Protein AF-0000000084537790 (afdb_homodimer)

Radius of gyration: 23.29 Å; Cα contacts (8 Å, |Δi|>4): 1138; chains: 2; bounding box: 58×68×61 Å

Sequence (472 aa):
MSLAGQTALVTGGSKGIGKAICLALAKEGANVVIAARNESKIKEMVNKLKAMGSKAMAVQADVQNEEDVRRLISMTIDKCGRLDILINNAGVAYKKKLEDTTLEEYEKMMDTNLKGVFLCTKYAIPYIRESNNGKIINISSVGGLHGLPDLSVYCASKFGVNGITKSVAAELEGEIKVYAICPGGVDTDMYRSLFSDRPSLKPEHIAEKVLELASPDSKVTSGKIIEIQALPVPQLMSLAGQTALVTGGSKGIGKAICLALAKEGANVVIAARNESKIKEMVNKLKAMGSKAMAVQADVQNEEDVRRLISMTIDKCGRLDILINNAGVAYKKKLEDTTLEEYEKMMDTNLKGVFLCTKYAIPYIRESNNGKIINISSVGGLHGLPDLSVYCASKFGVNGITKSVAAELEGEIKVYAICPGGVDTDMYRSLFSDRPSLKPEHIAEKVLELASPDSKVTSGKIIEIQALPVPQL

Nearest PDB structures (foldseek):
  4weo-assembly1_A  TM=9.065E-01  e=8.848E-25  Burkholderia cenocepacia J2315
  4weo-assembly1_C  TM=9.130E-01  e=3.412E-24  Burkholderia cenocepacia J2315
  4weo-assembly1_B  TM=9.063E-01  e=4.101E-24  Burkholderia cenocepacia J2315
  4weo-assembly1_D  TM=9.111E-01  e=5.242E-24  Burkholderia cenocepacia J2315
  4j2h-assembly1_A  TM=9.401E-01  e=1.581E-23  Sinorhizobium meliloti 1021

Solvent-accessible surface area (backbone atoms only — not comparable to full-atom values): 22843 Å² total; per-residue (Å²): 123,78,38,62,84,36,27,33,38,28,32,33,24,62,47,54,50,26,31,32,32,52,54,50,43,32,73,30,39,14,30,40,37,33,26,28,70,52,53,71,50,28,47,53,48,29,53,55,39,39,76,72,71,23,53,52,42,60,42,71,29,46,55,65,35,66,67,38,39,54,49,49,48,48,51,43,35,72,73,67,69,46,41,20,32,42,33,41,45,41,67,62,78,64,79,39,45,60,68,71,52,48,70,67,59,47,48,52,32,37,31,37,37,29,47,14,44,50,48,49,50,32,68,39,44,76,49,18,56,73,29,99,52,15,33,37,39,32,57,48,24,40,38,31,78,36,49,36,60,35,24,17,65,45,6,13,22,22,11,16,40,49,17,33,26,28,3,45,14,59,65,30,60,96,49,36,40,19,31,30,40,15,43,46,64,41,60,30,71,69,46,54,72,69,39,89,71,83,48,77,29,44,30,57,62,56,20,51,53,49,50,50,65,62,34,80,78,43,83,73,64,61,34,43,75,44,75,45,69,64,69,79,69,75,82,123,123,78,40,61,83,35,27,34,40,30,31,33,24,59,46,52,49,24,29,31,32,52,53,49,42,31,75,32,41,14,31,38,38,34,25,28,71,53,53,69,52,28,47,53,48,27,53,54,40,40,75,72,72,25,53,52,41,59,41,71,29,46,54,64,35,67,69,38,38,53,48,48,49,49,51,42,36,73,74,64,70,47,41,20,33,42,34,42,45,39,65,63,79,65,78,41,45,61,69,73,54,47,70,67,60,48,48,52,32,37,31,36,36,29,47,15,46,51,49,49,49,33,68,39,45,76,48,19,55,73,28,98,52,15,33,37,39,34,56,50,24,40,39,32,77,37,48,35,60,32,25,18,66,45,7,14,20,21,11,17,42,50,17,33,25,28,3,46,14,58,64,29,60,97,49,35,41,19,31,28,40,15,42,45,63,42,59,31,71,69,46,54,73,70,37,89,70,82,46,78,30,44,30,57,62,55,22,51,53,49,50,50,65,61,36,80,79,44,82,74,64,60,33,41,73,43,76,44,68,62,70,80,72,74,80,122

Organism: NCBI:txid1434108

Foldseek 3Di:
DACALAEEEFEPLLFFLNVLLQQLCLVNHYEYEYEYQDQVSVVVSCVVSVVVVHHYYYQYAQLLDLVRLLVSLVVSCVPSVAHAEYEADFAAFDQAAPVPDDPVNLCVGQSGLAVSLVSNCVNRVVRNLPDLQHEYEYEAAVLLVDPDGSGNSSSVSRVNVLVCQQVVCVVQPPRHAGEYEHEYQEPTPRSVVRDPDGFQHYSNVVSVVVCLSSDSPRPDHGSYYHYDYHDPPPPD/DACALAEEEFEPLLFFLNVLLQQLNLVNHYEYEYEEQDQVSVVVSCVVSVVVVHHYYYQYAQLLDLVRLLVSLVVSCVVSVAHAEYEADFAAFDQAAPVPQDPVNLCVGQSGLAVSLVRNCVNRVVRNLPDLQHEYEYEAAVLLVDPDGSGNSSSVSRVNVLVCQQVVCVVQPPRHAGEYEHEYQEPTPRSVVRDVDGFQHYSNVVSVVVCLSSDSPRPDHGSYYHYDYHDPPPPD

Secondary structure (DSSP, 8-state):
---TT-EEEEETTTSHHHHHHHHHHHHTT-EEEEEES-HHHHHHHHHHHHHTT--EEEEE--TT-HHHHHHHHHHHHHHHS---EEEE---------GGG--HHHHHHHHIIIIIHHHHHHHHHHHHHTTSTT-EEEEE--GGGTS--TT-HHHHHHHHHHHHHHHHHHHHTTTT-EEEEEEE-SB-SHHHHHH-SS--SB-HHHHHHHHHHHHSTT--PPTT-EEEE--------/---TT-EEEEETTTSHHHHHHHHHHHHTT-EEEEEES-HHHHHHHHHHHHHTT--EEEEE--TT-HHHHHHHHHHHHHHHS---EEEE---------GGG--HHHHHHHHIIIIIHHHHHHHHHHHHHTTSTT-EEEEE--GGGTS--TT-HHHHHHHHHHHHHHHHHHHHTTTT-EEEEEEE-SB-SHHHHHH-SS--SB-HHHHHHHHHHHHSTT--PPTT-EEEE--------

InterPro domains:
  IPR002347 Short-chain dehydrogenase/reductase SDR [PF00106] (6-197)
  IPR002347 Short-chain dehydrogenase/reductase SDR [PR00080] (81-92)
  IPR002347 Short-chain dehydrogenase/reductase SDR [PR00080] (134-142)
  IPR002347 Short-chain dehydrogenase/reductase SDR [PR00080] (154-173)
  IPR002347 Short-chain dehydrogenase/reductase SDR [PR00081] (7-24)
  IPR002347 Short-chain dehydrogenase/reductase SDR [PR00081] (81-92)
  IPR002347 Short-chain dehydrogenase/reductase SDR [PR00081] (128-144)
  IPR002347 Short-chain dehydrogenase/reductase SDR [PR00081] (154-173)
  IPR002347 Short-chain dehydrogenase/reductase SDR [PR00081] (174-191)
  IPR002347 Short-chain dehydrogenase/reductase SDR [PR00081] (196-216)
  IPR020904 Short-chain dehydrogenase/reductase, conserved site [PS00061] (141-169)
  IPR036291 NAD(P)-binding domain superfamily [SSF51735] (1-228)
  IPR050259 Short-chain dehydrogenases/reductases [PTHR42879] (2-225)
  IPR057326 Ketoreductase domain [SM00822] (6-187)

pLDDT: mean 95.25, std 9.8, range [24.36, 99.0]

Structure (mmCIF, N/CA/C/O backbone):
data_AF-0000000084537790-model_v1
#
loop_
_entity.id
_entity.type
_entity.pdbx_description
1 polymer 3-oxoacyl-
#
loop_
_atom_site.group_PDB
_atom_site.id
_atom_site.type_symbol
_atom_site.label_atom_id
_atom_site.label_alt_id
_atom_site.label_comp_id
_atom_site.label_asym_id
_atom_site.label_entity_id
_atom_site.label_seq_id
_atom_site.pdbx_PDB_ins_code
_atom_site.Cartn_x
_atom_site.Cartn_y
_atom_site.Cartn_z
_atom_site.occupancy
_atom_site.B_iso_or_equiv
_atom_site.auth_seq_id
_atom_site.auth_comp_id
_atom_site.auth_asym_id
_atom_site.auth_atom_id
_atom_site.pdbx_PDB_model_num
ATOM 1 N N . MET A 1 1 ? 1.755 23.062 25.203 1 62.72 1 MET A N 1
ATOM 2 C CA . MET A 1 1 ? 2.697 22.875 24.094 1 62.72 1 MET A CA 1
ATOM 3 C C . MET A 1 1 ? 2.498 23.938 23.016 1 62.72 1 MET A C 1
ATOM 5 O O . MET A 1 1 ? 1.371 24.359 22.766 1 62.72 1 MET A O 1
ATOM 9 N N . SER A 1 2 ? 3.615 24.812 22.734 1 86.88 2 SER A N 1
ATOM 10 C CA . SER A 1 2 ? 3.342 25.953 21.891 1 86.88 2 SER A CA 1
ATOM 11 C C . SER A 1 2 ? 3.846 25.719 20.469 1 86.88 2 SER A C 1
ATOM 13 O O . SER A 1 2 ? 4.965 25.234 20.266 1 86.88 2 SER A O 1
ATOM 15 N N . LEU A 1 3 ? 2.965 25.734 19.484 1 94.62 3 LEU A N 1
ATOM 16 C CA . LEU A 1 3 ? 3.287 25.672 18.062 1 94.62 3 LEU A CA 1
ATOM 17 C C . LEU A 1 3 ? 3.242 27.062 17.438 1 94.62 3 LEU A C 1
ATOM 19 O O . LEU A 1 3 ? 3.057 27.188 16.219 1 94.62 3 LEU A O 1
ATOM 23 N N . ALA A 1 4 ? 3.398 28 18.328 1 92.69 4 ALA A N 1
ATOM 24 C CA . ALA A 1 4 ? 3.332 29.391 17.891 1 92.69 4 ALA A CA 1
ATOM 25 C C . ALA A 1 4 ? 4.379 29.688 16.812 1 92.69 4 ALA A C 1
ATOM 27 O O . ALA A 1 4 ? 5.551 29.328 16.969 1 92.69 4 ALA A O 1
ATOM 28 N N . GLY A 1 5 ? 3.887 30.203 15.727 1 91.06 5 GLY A N 1
ATOM 29 C CA . GLY A 1 5 ? 4.777 30.625 14.656 1 91.06 5 GLY A CA 1
ATOM 30 C C . GLY A 1 5 ? 5.062 29.516 13.656 1 91.06 5 GLY A C 1
ATOM 31 O O . GLY A 1 5 ? 5.645 29.766 12.594 1 91.06 5 GLY A O 1
ATOM 32 N N . GLN A 1 6 ? 4.676 28.328 13.984 1 96 6 GLN A N 1
ATOM 33 C CA . GLN A 1 6 ? 4.855 27.219 13.055 1 96 6 GLN A CA 1
ATOM 34 C C . GLN A 1 6 ? 3.715 27.141 12.047 1 96 6 GLN A C 1
ATOM 36 O O . GLN A 1 6 ? 2.6 27.594 12.328 1 96 6 GLN A O 1
ATOM 41 N N . THR A 1 7 ? 4.008 26.688 10.875 1 97.88 7 THR A N 1
ATOM 42 C CA . THR A 1 7 ? 2.994 26.5 9.836 1 97.88 7 THR A CA 1
ATOM 43 C C . THR A 1 7 ? 2.736 25.016 9.602 1 97.88 7 THR A C 1
ATOM 45 O O . THR A 1 7 ? 3.668 24.25 9.344 1 97.88 7 THR A O 1
ATOM 48 N N . ALA A 1 8 ? 1.481 24.656 9.719 1 98.56 8 ALA A N 1
ATOM 49 C CA . ALA A 1 8 ? 1.049 23.281 9.477 1 98.56 8 ALA A CA 1
ATOM 50 C C . ALA A 1 8 ? 0.101 23.203 8.281 1 98.56 8 ALA A C 1
ATOM 52 O O . ALA A 1 8 ? -0.842 24 8.18 1 98.56 8 ALA A O 1
ATOM 53 N N . LEU A 1 9 ? 0.387 22.312 7.383 1 98.81 9 LEU A N 1
ATOM 54 C CA . LEU A 1 9 ? -0.49 22 6.262 1 98.81 9 LEU A CA 1
ATOM 55 C C . LEU A 1 9 ? -1.272 20.719 6.52 1 98.81 9 LEU A C 1
ATOM 57 O O . LEU A 1 9 ? -0.685 19.672 6.82 1 98.81 9 LEU A O 1
ATOM 61 N N . VAL A 1 10 ? -2.584 20.781 6.438 1 98.88 10 VAL A N 1
ATOM 62 C CA . VAL A 1 10 ? -3.463 19.641 6.664 1 98.88 10 VAL A CA 1
ATOM 63 C C . VAL A 1 10 ? -4.262 19.344 5.398 1 98.88 10 VAL A C 1
ATOM 65 O O . VAL A 1 10 ? -5.074 20.156 4.965 1 98.88 10 VAL A O 1
ATOM 68 N N . THR A 1 11 ? -4.066 18.188 4.824 1 98.88 11 THR A N 1
ATOM 69 C CA . THR A 1 11 ? -4.91 17.781 3.709 1 98.88 11 THR A CA 1
ATOM 70 C C . THR A 1 11 ? -6.199 17.141 4.215 1 98.88 11 THR A C 1
ATOM 72 O O . THR A 1 11 ? -6.195 16.453 5.238 1 98.88 11 THR A O 1
ATOM 75 N N . GLY A 1 12 ? -7.234 17.359 3.48 1 97.62 12 GLY A N 1
ATOM 76 C CA . GLY A 1 12 ? -8.516 16.875 3.951 1 97.62 12 GLY A CA 1
ATOM 77 C C . GLY A 1 12 ? -8.945 17.469 5.273 1 97.62 12 GLY A C 1
ATOM 78 O O . GLY A 1 12 ? -9.453 16.781 6.148 1 97.62 12 GLY A O 1
ATOM 79 N N . GLY A 1 13 ? -8.727 18.719 5.457 1 96.56 13 GLY A N 1
ATOM 80 C CA . GLY A 1 13 ? -8.867 19.344 6.762 1 96.56 13 GLY A CA 1
ATOM 81 C C . GLY A 1 13 ? -10.25 19.922 7 1 96.56 13 GLY A C 1
ATOM 82 O O . GLY A 1 13 ? -10.5 20.547 8.031 1 96.56 13 GLY A O 1
ATOM 83 N N . SER A 1 14 ? -11.227 19.641 6.09 1 93.81 14 SER A N 1
ATOM 84 C CA . SER A 1 14 ? -12.5 20.359 6.152 1 93.81 14 SER A CA 1
ATOM 85 C C . SER A 1 14 ? -13.531 19.594 6.961 1 93.81 14 SER A C 1
ATOM 87 O O . SER A 1 14 ? -14.594 20.125 7.305 1 93.81 14 SER A O 1
ATOM 89 N N . LYS A 1 15 ? -13.273 18.312 7.293 1 94.44 15 LYS A N 1
ATOM 90 C CA . LYS A 1 15 ? -14.258 17.516 8.016 1 94.44 15 LYS A CA 1
ATOM 91 C C . LYS A 1 15 ? -13.578 16.422 8.836 1 94.44 15 LYS A C 1
ATOM 93 O O . LYS A 1 15 ? -12.367 16.203 8.711 1 94.44 15 LYS A O 1
ATOM 98 N N . GLY A 1 16 ? -14.336 15.914 9.719 1 96.62 16 GLY A N 1
ATOM 99 C CA . GLY A 1 16 ? -13.914 14.727 10.445 1 96.62 16 GLY A CA 1
ATOM 100 C C . GLY A 1 16 ? -12.625 14.93 11.227 1 96.62 16 GLY A C 1
ATOM 101 O O . GLY A 1 16 ? -12.5 15.898 11.984 1 96.62 16 GLY A O 1
ATOM 102 N N . ILE A 1 17 ? -11.734 13.992 11.078 1 98.31 17 ILE A N 1
ATOM 103 C CA . ILE A 1 17 ? -10.453 14.008 11.773 1 98.31 17 ILE A CA 1
ATOM 104 C C . ILE A 1 17 ? -9.664 15.258 11.375 1 98.31 17 ILE A C 1
ATOM 106 O O . ILE A 1 17 ? -9.086 15.93 12.234 1 98.31 17 ILE A O 1
ATOM 110 N N . GLY A 1 18 ? -9.711 15.586 10.086 1 98.38 18 GLY A N 1
ATOM 111 C CA . GLY A 1 18 ? -9 16.75 9.594 1 98.38 18 GLY A CA 1
ATOM 112 C C . GLY A 1 18 ? -9.445 18.047 10.25 1 98.38 18 GLY A C 1
ATOM 113 O O . GLY A 1 18 ? -8.617 18.875 10.641 1 98.38 18 GLY A O 1
ATOM 114 N N . LYS A 1 19 ? -10.703 18.188 10.383 1 97.62 19 LYS A N 1
ATOM 115 C CA . LYS A 1 19 ? -11.258 19.375 11.039 1 97.62 19 LYS A CA 1
ATOM 116 C C . LYS A 1 19 ? -10.781 19.469 12.484 1 97.62 19 LYS A C 1
ATOM 118 O O . LYS A 1 19 ? -10.359 20.547 12.93 1 97.62 19 LYS A O 1
ATOM 123 N N . ALA A 1 20 ? -10.82 18.359 13.211 1 98.25 20 ALA A N 1
ATOM 124 C CA . ALA A 1 20 ? -10.391 18.344 14.602 1 98.25 20 ALA A CA 1
ATOM 125 C C . ALA A 1 20 ? -8.906 18.688 14.719 1 98.25 20 ALA A C 1
ATOM 127 O O . ALA A 1 20 ? -8.5 19.391 15.648 1 98.25 20 ALA A O 1
ATOM 128 N N . ILE A 1 21 ? -8.133 18.219 13.781 1 98.62 21 ILE A N 1
ATOM 129 C CA . ILE A 1 21 ? -6.695 18.484 13.773 1 98.62 21 ILE A CA 1
ATOM 130 C C . ILE A 1 21 ? -6.445 19.969 13.547 1 98.62 21 ILE A C 1
ATOM 132 O O . ILE A 1 21 ? -5.652 20.594 14.258 1 98.62 21 ILE A O 1
ATOM 136 N N . CYS A 1 22 ? -7.141 20.531 12.578 1 98 22 CYS A N 1
ATOM 137 C CA . CYS A 1 22 ? -6.98 21.938 12.281 1 98 22 CYS A CA 1
ATOM 138 C C . CYS A 1 22 ? -7.305 22.797 13.508 1 98 22 CYS A C 1
ATOM 140 O O . CYS A 1 22 ? -6.555 23.703 13.852 1 98 22 CYS A O 1
ATOM 142 N N . LEU A 1 23 ? -8.391 22.469 14.172 1 97.38 23 LEU A N 1
ATOM 143 C CA . LEU A 1 23 ? -8.812 23.203 15.352 1 97.38 23 LEU A CA 1
ATOM 144 C C . LEU A 1 23 ? -7.773 23.094 16.469 1 97.38 23 LEU A C 1
ATOM 146 O O . LEU A 1 23 ? -7.434 24.094 17.109 1 97.38 23 LEU A O 1
ATOM 150 N N . ALA A 1 24 ? -7.262 21.906 16.672 1 97.31 24 ALA A N 1
ATOM 151 C CA . ALA A 1 24 ? -6.285 21.656 17.734 1 97.31 24 ALA A CA 1
ATOM 152 C C . ALA A 1 24 ? -4.98 22.406 17.453 1 97.31 24 ALA A C 1
ATOM 154 O O . ALA A 1 24 ? -4.398 23.016 18.359 1 97.31 24 ALA A O 1
ATOM 155 N N . LEU A 1 25 ? -4.527 22.391 16.234 1 97.25 25 LEU A N 1
ATOM 156 C CA . LEU A 1 25 ? -3.305 23.078 15.844 1 97.25 25 LEU A CA 1
ATOM 157 C C . LEU A 1 25 ? -3.447 24.578 16.047 1 97.25 25 LEU A C 1
ATOM 159 O O . LEU A 1 25 ? -2.541 25.234 16.578 1 97.25 25 LEU A O 1
ATOM 163 N N . ALA A 1 26 ? -4.582 25.109 15.633 1 96 26 ALA A N 1
ATOM 164 C CA . ALA A 1 26 ? -4.848 26.547 15.766 1 96 26 ALA A CA 1
ATOM 165 C C . ALA A 1 26 ? -4.852 26.969 17.234 1 96 26 ALA A C 1
ATOM 167 O O . ALA A 1 26 ? -4.301 28.016 17.594 1 96 26 ALA A O 1
ATOM 168 N N . LYS A 1 27 ? -5.43 26.141 18 1 94.88 27 LYS A N 1
ATOM 169 C CA . LYS A 1 27 ? -5.5 26.422 19.438 1 94.88 27 LYS A CA 1
ATOM 170 C C . LYS A 1 27 ? -4.102 26.5 20.047 1 94.88 27 LYS A C 1
ATOM 172 O O . LYS A 1 27 ? -3.879 27.25 21 1 94.88 27 LYS A O 1
ATOM 177 N N . GLU A 1 28 ? -3.203 25.766 19.453 1 95.38 28 GLU A N 1
ATOM 178 C CA . GLU A 1 28 ? -1.834 25.75 19.953 1 95.38 28 GLU A CA 1
ATOM 179 C C . GLU A 1 28 ? -0.987 26.844 19.312 1 95.38 28 GLU A C 1
ATOM 181 O O . GLU A 1 28 ? 0.221 26.922 19.547 1 95.38 28 GLU A O 1
ATOM 186 N N . GLY A 1 29 ? -1.6 27.641 18.391 1 93.69 29 GLY A N 1
ATOM 187 C CA . GLY A 1 29 ? -0.95 28.828 17.875 1 93.69 29 GLY A CA 1
ATOM 188 C C . GLY A 1 29 ? -0.335 28.656 16.5 1 93.69 29 GLY A C 1
ATOM 189 O O . GLY A 1 29 ? 0.297 29.562 15.977 1 93.69 29 GLY A O 1
ATOM 190 N N . ALA A 1 30 ? -0.508 27.531 15.93 1 95.69 30 ALA A N 1
ATOM 191 C CA . ALA A 1 30 ? 0.061 27.281 14.609 1 95.69 30 ALA A CA 1
ATOM 192 C C . ALA A 1 30 ? -0.704 28.047 13.531 1 95.69 30 ALA A C 1
ATOM 194 O O . ALA A 1 30 ? -1.914 28.25 13.648 1 95.69 30 ALA A O 1
ATOM 195 N N . ASN A 1 31 ? 0.033 28.531 12.492 1 96.06 31 ASN A N 1
ATOM 196 C CA . ASN A 1 31 ? -0.626 28.844 11.227 1 96.06 31 ASN A CA 1
ATOM 197 C C . ASN A 1 31 ? -1.122 27.578 10.531 1 96.06 31 ASN A C 1
ATOM 199 O O . ASN A 1 31 ? -0.384 26.594 10.422 1 96.06 31 ASN A O 1
ATOM 203 N N . VAL A 1 32 ? -2.371 27.625 10.133 1 97.94 32 VAL A N 1
ATOM 204 C CA . VAL A 1 32 ? -2.943 26.391 9.594 1 97.94 32 VAL A CA 1
ATOM 205 C C . VAL A 1 32 ? -3.33 26.594 8.133 1 97.94 32 VAL A C 1
ATOM 207 O O . VAL A 1 32 ? -4.102 27.516 7.809 1 97.94 32 VAL A O 1
ATOM 210 N N . VAL A 1 33 ? -2.732 25.828 7.223 1 98.25 33 VAL A N 1
ATOM 211 C CA . VAL A 1 33 ? -3.145 25.75 5.828 1 98.25 33 VAL A CA 1
ATOM 212 C C . VAL A 1 33 ? -4.027 24.531 5.609 1 98.25 33 VAL A C 1
ATOM 214 O O . VAL A 1 33 ? -3.6 23.406 5.863 1 98.25 33 VAL A O 1
ATOM 217 N N . ILE A 1 34 ? -5.258 24.75 5.164 1 98.38 34 ILE A N 1
ATOM 218 C CA . ILE A 1 34 ? -6.223 23.672 4.969 1 98.38 34 ILE A CA 1
ATOM 219 C C . ILE A 1 34 ? -6.387 23.391 3.479 1 98.38 34 ILE A C 1
ATOM 221 O O . ILE A 1 34 ? -6.734 24.281 2.705 1 98.38 34 ILE A O 1
ATOM 225 N N . ALA A 1 35 ? -6.137 22.172 3.078 1 98.31 35 ALA A N 1
ATOM 226 C CA . ALA A 1 35 ? -6.297 21.766 1.684 1 98.31 35 ALA A CA 1
ATOM 227 C C . ALA A 1 35 ? -7.41 20.734 1.538 1 98.31 35 ALA A C 1
ATOM 229 O O . ALA A 1 35 ? -7.469 19.766 2.299 1 98.31 35 ALA A O 1
ATOM 230 N N . ALA A 1 36 ? -8.281 20.938 0.665 1 97.44 36 ALA A N 1
ATOM 231 C CA . ALA A 1 36 ? -9.32 19.969 0.289 1 97.44 36 ALA A CA 1
ATOM 232 C C . ALA A 1 36 ? -9.922 20.328 -1.069 1 97.44 36 ALA A C 1
ATOM 234 O O . ALA A 1 36 ? -9.578 21.344 -1.662 1 97.44 36 ALA A O 1
ATOM 235 N N . ARG A 1 37 ? -10.82 19.531 -1.562 1 94.88 37 ARG A N 1
ATOM 236 C CA . ARG A 1 37 ? -11.398 19.703 -2.895 1 94.88 37 ARG A CA 1
ATOM 237 C C . ARG A 1 37 ? -12.578 20.672 -2.863 1 94.88 37 ARG A C 1
ATOM 239 O O . ARG A 1 37 ? -12.867 21.344 -3.857 1 94.88 37 ARG A O 1
ATOM 246 N N . ASN A 1 38 ? -13.195 20.625 -1.727 1 93.62 38 ASN A N 1
ATOM 247 C CA . ASN A 1 38 ? -14.383 21.469 -1.616 1 93.62 38 ASN A CA 1
ATOM 248 C C . ASN A 1 38 ? -14.039 22.859 -1.108 1 93.62 38 ASN A C 1
ATOM 250 O O . ASN A 1 38 ? -13.852 23.062 0.093 1 93.62 38 ASN A O 1
ATOM 254 N N . GLU A 1 39 ? -14.102 23.781 -1.968 1 93.31 39 GLU A N 1
ATOM 255 C CA . GLU A 1 39 ? -13.641 25.141 -1.665 1 93.31 39 GLU A CA 1
ATOM 256 C C . GLU A 1 39 ? -14.523 25.797 -0.602 1 93.31 39 GLU A C 1
ATOM 258 O O . GLU A 1 39 ? -14.016 26.422 0.329 1 93.31 39 GLU A O 1
ATOM 263 N N . SER A 1 40 ? -15.781 25.625 -0.72 1 94.62 40 SER A N 1
ATOM 264 C CA . SER A 1 40 ? -16.719 26.25 0.208 1 94.62 40 SER A CA 1
ATOM 265 C C . SER A 1 40 ? -16.516 25.75 1.631 1 94.62 40 SER A C 1
ATOM 267 O O . SER A 1 40 ? -16.516 26.531 2.582 1 94.62 40 SER A O 1
ATOM 269 N N . LYS A 1 41 ? -16.219 24.484 1.783 1 93.12 41 LYS A N 1
ATOM 270 C CA . LYS A 1 41 ? -16.062 23.891 3.105 1 93.12 41 LYS A CA 1
ATOM 271 C C . LYS A 1 41 ? -14.773 24.344 3.771 1 93.12 41 LYS A C 1
ATOM 273 O O . LYS A 1 41 ? -14.742 24.578 4.98 1 93.12 41 LYS A O 1
ATOM 278 N N . ILE A 1 42 ? -13.773 24.484 2.951 1 94.38 42 ILE A N 1
ATOM 279 C CA . ILE A 1 42 ? -12.516 24.859 3.578 1 94.38 42 ILE A CA 1
ATOM 280 C C . ILE A 1 42 ? -12.531 26.359 3.891 1 94.38 42 ILE A C 1
ATOM 282 O O . ILE A 1 42 ? -11.93 26.797 4.875 1 94.38 42 ILE A O 1
ATOM 286 N N . LYS A 1 43 ? -13.219 27.156 3.154 1 94.06 43 LYS A N 1
ATOM 287 C CA . LYS A 1 43 ? -13.352 28.578 3.469 1 94.06 43 LYS A CA 1
ATOM 288 C C . LYS A 1 43 ? -14.125 28.781 4.766 1 94.06 43 LYS A C 1
ATOM 290 O O . LYS A 1 43 ? -13.781 29.641 5.578 1 94.06 43 LYS A O 1
ATOM 295 N N . GLU A 1 44 ? -15.109 27.984 4.902 1 94.06 44 GLU A N 1
ATOM 296 C CA . GLU A 1 44 ? -15.867 28.031 6.152 1 94.06 44 GLU A CA 1
ATOM 297 C C . GLU A 1 44 ? -14.977 27.703 7.348 1 94.06 44 GLU A C 1
ATOM 299 O O . GLU A 1 44 ? -15.047 28.359 8.383 1 94.06 44 GLU A O 1
ATOM 304 N N . MET A 1 45 ? -14.164 26.734 7.195 1 94.06 45 MET A N 1
ATOM 305 C CA . MET A 1 45 ? -13.25 26.312 8.258 1 94.06 45 MET A CA 1
ATOM 306 C C . MET A 1 45 ? -12.234 27.406 8.562 1 94.06 45 MET A C 1
ATOM 308 O O . MET A 1 45 ? -11.938 27.672 9.727 1 94.06 45 MET A O 1
ATOM 312 N N . VAL A 1 46 ? -11.734 28.047 7.586 1 94.81 46 VAL A N 1
ATOM 313 C CA . VAL A 1 46 ? -10.742 29.094 7.75 1 94.81 46 VAL A CA 1
ATOM 314 C C . VAL A 1 46 ? -11.359 30.266 8.516 1 94.81 46 VAL A C 1
ATOM 316 O O . VAL A 1 46 ? -10.727 30.844 9.398 1 94.81 46 VAL A O 1
ATOM 319 N N . ASN A 1 47 ? -12.586 30.562 8.172 1 94.25 47 ASN A N 1
ATOM 320 C CA . ASN A 1 47 ? -13.273 31.641 8.883 1 94.25 47 ASN A CA 1
ATOM 321 C C . ASN A 1 47 ? -13.422 31.312 10.367 1 94.25 47 ASN A C 1
ATOM 323 O O . ASN A 1 47 ? -13.242 32.188 11.211 1 94.25 47 ASN A O 1
ATOM 327 N N . LYS A 1 48 ? -13.695 30.094 10.594 1 92.56 48 LYS A N 1
ATOM 328 C CA . LYS A 1 48 ? -13.812 29.656 11.977 1 92.56 48 LYS A CA 1
ATOM 329 C C . LYS A 1 48 ? -12.477 29.781 12.711 1 92.56 48 LYS A C 1
ATOM 331 O O . LYS A 1 48 ? -12.43 30.234 13.852 1 92.56 48 LYS A O 1
ATOM 336 N N . LEU A 1 49 ? -11.43 29.406 12.117 1 94 49 LEU A N 1
ATOM 337 C CA . LEU A 1 49 ? -10.102 29.438 12.727 1 94 49 LEU A CA 1
ATOM 338 C C . LEU A 1 49 ? -9.641 30.875 12.945 1 94 49 LEU A C 1
ATOM 340 O O . LEU A 1 49 ? -9.055 31.203 13.977 1 94 49 LEU A O 1
ATOM 344 N N . LYS A 1 50 ? -9.969 31.719 11.992 1 92.62 50 LYS A N 1
ATOM 345 C CA . LYS A 1 50 ? -9.602 33.125 12.125 1 92.62 50 LYS A CA 1
ATOM 346 C C . LYS A 1 50 ? -10.344 33.781 13.281 1 92.62 50 LYS A C 1
ATOM 348 O O . LYS A 1 50 ? -9.789 34.625 13.984 1 92.62 50 LYS A O 1
ATOM 353 N N . ALA A 1 51 ? -11.508 33.375 13.43 1 91.38 51 ALA A N 1
ATOM 354 C CA . ALA A 1 51 ? -12.305 33.875 14.539 1 91.38 51 ALA A CA 1
ATOM 355 C C . ALA A 1 51 ? -11.703 33.469 15.883 1 91.38 51 ALA A C 1
ATOM 357 O O . ALA A 1 51 ? -11.914 34.125 16.891 1 91.38 51 ALA A O 1
ATOM 358 N N . MET A 1 52 ? -10.914 32.375 15.82 1 87.12 52 MET A N 1
ATOM 359 C CA . MET A 1 52 ? -10.234 31.891 17.016 1 87.12 52 MET A CA 1
ATOM 360 C C . MET A 1 52 ? -8.891 32.594 17.203 1 87.12 52 MET A C 1
ATOM 362 O O . MET A 1 52 ? -8.188 32.344 18.172 1 87.12 52 MET A O 1
ATOM 366 N N . GLY A 1 53 ? -8.477 33.5 16.234 1 85.75 53 GLY A N 1
ATOM 367 C CA . GLY A 1 53 ? -7.238 34.25 16.344 1 85.75 53 GLY A CA 1
ATOM 368 C C . GLY A 1 53 ? -6.074 33.594 15.617 1 85.75 53 GLY A C 1
ATOM 369 O O . GLY A 1 53 ? -4.934 34.062 15.727 1 85.75 53 GLY A O 1
ATOM 370 N N . SER A 1 54 ? -6.367 32.562 14.945 1 85.75 54 SER A N 1
ATOM 371 C CA . SER A 1 54 ? -5.305 31.828 14.266 1 85.75 54 SER A CA 1
ATOM 372 C C . SER A 1 54 ? -5.129 32.312 12.828 1 85.75 54 SER A C 1
ATOM 374 O O . SER A 1 54 ? -6.086 32.75 12.195 1 85.75 54 SER A O 1
ATOM 376 N N . LYS A 1 55 ? -3.91 32.312 12.422 1 92.44 55 LYS A N 1
ATOM 377 C CA . LYS A 1 55 ? -3.668 32.531 11 1 92.44 55 LYS A CA 1
ATOM 378 C C . LYS A 1 55 ? -3.951 31.25 10.211 1 92.44 55 LYS A C 1
ATOM 380 O O . LYS A 1 55 ? -3.426 30.188 10.531 1 92.44 55 LYS A O 1
ATOM 385 N N . ALA A 1 56 ? -4.93 31.391 9.359 1 95.56 56 ALA A N 1
ATOM 386 C CA . ALA A 1 56 ? -5.328 30.219 8.586 1 95.56 56 ALA A CA 1
ATOM 387 C C . ALA A 1 56 ? -5.582 30.578 7.129 1 95.56 56 ALA A C 1
ATOM 389 O O . ALA A 1 56 ? -5.93 31.719 6.82 1 95.56 56 ALA A O 1
ATOM 390 N N . MET A 1 57 ? -5.398 29.625 6.277 1 96.31 57 MET A N 1
ATOM 391 C CA . MET A 1 57 ? -5.656 29.812 4.852 1 96.31 57 MET A CA 1
ATOM 392 C C . MET A 1 57 ? -6.215 28.531 4.234 1 96.31 57 MET A C 1
ATOM 394 O O . MET A 1 57 ? -5.887 27.422 4.668 1 96.31 57 MET A O 1
ATOM 398 N N . ALA A 1 58 ? -7.082 28.766 3.291 1 96.94 58 ALA A N 1
ATOM 399 C CA . ALA A 1 58 ? -7.668 27.672 2.52 1 96.94 58 ALA A CA 1
ATOM 400 C C . ALA A 1 58 ? -7.047 27.594 1.129 1 96.94 58 ALA A C 1
ATOM 402 O O . ALA A 1 58 ? -6.91 28.609 0.438 1 96.94 58 ALA A O 1
ATOM 403 N N . VAL A 1 59 ? -6.617 26.391 0.757 1 97.69 59 VAL A N 1
ATOM 404 C CA . VAL A 1 59 ? -6.145 26.156 -0.604 1 97.69 59 VAL A CA 1
ATOM 405 C C . VAL A 1 59 ? -6.895 24.984 -1.22 1 97.69 59 VAL A C 1
ATOM 407 O O . VAL A 1 59 ? -6.777 23.844 -0.746 1 97.69 59 VAL A O 1
ATOM 410 N N . GLN A 1 60 ? -7.695 25.266 -2.219 1 98.06 60 GLN A N 1
ATOM 411 C CA . GLN A 1 60 ? -8.352 24.188 -2.941 1 98.06 60 GLN A CA 1
ATOM 412 C C . GLN A 1 60 ? -7.34 23.328 -3.699 1 98.06 60 GLN A C 1
ATOM 414 O O . GLN A 1 60 ? -6.547 23.859 -4.484 1 98.06 60 GLN A O 1
ATOM 419 N N . ALA A 1 61 ? -7.348 22.031 -3.418 1 98.19 61 ALA A N 1
ATOM 420 C CA . ALA A 1 61 ? -6.398 21.141 -4.078 1 98.19 61 ALA A CA 1
ATOM 421 C C . ALA A 1 61 ? -6.91 19.703 -4.078 1 98.19 61 ALA A C 1
ATOM 423 O O . ALA A 1 61 ? -7.531 19.25 -3.111 1 98.19 61 ALA A O 1
ATOM 424 N N . ASP A 1 62 ? -6.707 19.062 -5.172 1 98.56 62 ASP A N 1
ATOM 425 C CA . ASP A 1 62 ? -6.852 17.625 -5.277 1 98.56 62 ASP A CA 1
ATOM 426 C C . ASP A 1 62 ? -5.504 16.922 -5.102 1 98.56 62 ASP A C 1
ATOM 428 O O . ASP A 1 62 ? -4.633 17.016 -5.973 1 98.56 62 ASP A O 1
ATOM 432 N N . VAL A 1 63 ? -5.406 16.156 -4.039 1 98.81 63 VAL A N 1
ATOM 433 C CA . VAL A 1 63 ? -4.105 15.594 -3.695 1 98.81 63 VAL A CA 1
ATOM 434 C C . VAL A 1 63 ? -3.707 14.547 -4.734 1 98.81 63 VAL A C 1
ATOM 436 O O . VAL A 1 63 ? -2.549 14.133 -4.793 1 98.81 63 VAL A O 1
ATOM 439 N N . GLN A 1 64 ? -4.652 14.094 -5.582 1 98.5 64 GLN A N 1
ATOM 440 C CA . GLN A 1 64 ? -4.363 13.109 -6.625 1 98.5 64 GLN A CA 1
ATOM 441 C C . GLN A 1 64 ? -3.604 13.75 -7.785 1 98.5 64 GLN A C 1
ATOM 443 O O . GLN A 1 64 ? -3.055 13.047 -8.633 1 98.5 64 GLN A O 1
ATOM 448 N N . ASN A 1 65 ? -3.691 15.062 -7.832 1 98.69 65 ASN A N 1
ATOM 449 C CA . ASN A 1 65 ? -3.146 15.797 -8.969 1 98.69 65 ASN A CA 1
ATOM 450 C C . ASN A 1 65 ? -1.828 16.484 -8.617 1 98.69 65 ASN A C 1
ATOM 452 O O . ASN A 1 65 ? -1.795 17.375 -7.777 1 98.69 65 ASN A O 1
ATOM 456 N N . GLU A 1 66 ? -0.81 16.125 -9.32 1 98.81 66 GLU A N 1
ATOM 457 C CA . GLU A 1 66 ? 0.533 16.594 -9 1 98.81 66 GLU A CA 1
ATOM 458 C C . GLU A 1 66 ? 0.621 18.125 -9.109 1 98.81 66 GLU A C 1
ATOM 460 O O . GLU A 1 66 ? 1.223 18.781 -8.258 1 98.81 66 GLU A O 1
ATOM 465 N N . GLU A 1 67 ? 0.043 18.656 -10.117 1 98.69 67 GLU A N 1
ATOM 466 C CA . GLU A 1 67 ? 0.096 20.094 -10.312 1 98.69 67 GLU A CA 1
ATOM 467 C C . GLU A 1 67 ? -0.64 20.828 -9.195 1 98.69 67 GLU A C 1
ATOM 469 O O . GLU A 1 67 ? -0.205 21.891 -8.75 1 98.69 67 GLU A O 1
ATOM 474 N N . ASP A 1 68 ? -1.754 20.312 -8.758 1 98.81 68 ASP A N 1
ATOM 475 C CA . ASP A 1 68 ? -2.471 20.891 -7.629 1 98.81 68 ASP A CA 1
ATOM 476 C C . ASP A 1 68 ? -1.606 20.875 -6.367 1 98.81 68 ASP A C 1
ATOM 478 O O . ASP A 1 68 ? -1.602 21.844 -5.609 1 98.81 68 ASP A O 1
ATOM 482 N N . VAL A 1 69 ? -0.873 19.797 -6.152 1 98.88 69 VAL A N 1
ATOM 483 C CA . VAL A 1 69 ? -0.048 19.672 -4.953 1 98.88 69 VAL A CA 1
ATOM 484 C C . VAL A 1 69 ? 1.116 20.656 -5.016 1 98.88 69 VAL A C 1
ATOM 486 O O . VAL A 1 69 ? 1.44 21.312 -4.02 1 98.88 69 VAL A O 1
ATOM 489 N N . ARG A 1 70 ? 1.716 20.781 -6.164 1 98.81 70 ARG A N 1
ATOM 490 C CA . ARG A 1 70 ? 2.781 21.766 -6.324 1 98.81 70 ARG A CA 1
ATOM 491 C C . ARG A 1 70 ? 2.279 23.172 -6.02 1 98.81 70 ARG A C 1
ATOM 493 O O . ARG A 1 70 ? 2.945 23.938 -5.32 1 98.81 70 ARG A O 1
ATOM 500 N N . ARG A 1 71 ? 1.133 23.469 -6.551 1 98.69 71 ARG A N 1
ATOM 501 C CA . ARG A 1 71 ? 0.529 24.781 -6.301 1 98.69 71 ARG A CA 1
ATOM 502 C C . ARG A 1 71 ? 0.204 24.953 -4.824 1 98.69 71 ARG A C 1
ATOM 504 O O . ARG A 1 71 ? 0.423 26.031 -4.258 1 98.69 71 ARG A O 1
ATOM 511 N N . LEU A 1 72 ? -0.303 23.906 -4.215 1 98.81 72 LEU A N 1
ATOM 512 C CA . LEU A 1 72 ? -0.611 23.922 -2.787 1 98.81 72 LEU A CA 1
ATOM 513 C C . LEU A 1 72 ? 0.618 24.281 -1.967 1 98.81 72 LEU A C 1
ATOM 515 O O . LEU A 1 72 ? 0.553 25.172 -1.112 1 98.81 72 LEU A O 1
ATOM 519 N N . ILE A 1 73 ? 1.761 23.656 -2.268 1 98.81 73 ILE A N 1
ATOM 520 C CA . ILE A 1 73 ? 2.998 23.906 -1.532 1 98.81 73 ILE A CA 1
ATOM 521 C C . ILE A 1 73 ? 3.498 25.312 -1.811 1 98.81 73 ILE A C 1
ATOM 523 O O . ILE A 1 73 ? 3.848 26.047 -0.883 1 98.81 73 ILE A O 1
ATOM 527 N N . SER A 1 74 ? 3.441 25.672 -3.057 1 98.62 74 SER A N 1
ATOM 528 C CA . SER A 1 74 ? 3.912 27.016 -3.432 1 98.62 74 SER A CA 1
ATOM 529 C C . SER A 1 74 ? 3.096 28.094 -2.746 1 98.62 74 SER A C 1
ATOM 531 O O . SER A 1 74 ? 3.654 29.062 -2.229 1 98.62 74 SER A O 1
ATOM 533 N N . MET A 1 75 ? 1.841 28 -2.723 1 98.44 75 MET A N 1
ATOM 534 C CA . MET A 1 75 ? 0.967 28.969 -2.082 1 98.44 75 MET A CA 1
ATOM 535 C C . MET A 1 75 ? 1.227 29.031 -0.582 1 98.44 75 MET A C 1
ATOM 537 O O . MET A 1 75 ? 1.193 30.109 0.015 1 98.44 75 MET A O 1
ATOM 541 N N . THR A 1 76 ? 1.428 27.844 -0.001 1 98.31 76 THR A N 1
ATOM 542 C CA . THR A 1 76 ? 1.755 27.797 1.419 1 98.31 76 THR A CA 1
ATOM 543 C C . THR A 1 76 ? 3.008 28.609 1.717 1 98.31 76 THR A C 1
ATOM 545 O O . THR A 1 76 ? 3.012 29.438 2.631 1 98.31 76 THR A O 1
ATOM 548 N N . ILE A 1 77 ? 3.994 28.469 0.888 1 98.31 77 ILE A N 1
ATOM 549 C CA . ILE A 1 77 ? 5.266 29.141 1.109 1 98.31 77 ILE A CA 1
ATOM 550 C C . ILE A 1 77 ? 5.109 30.641 0.822 1 98.31 77 ILE A C 1
ATOM 552 O O . ILE A 1 77 ? 5.609 31.484 1.572 1 98.31 77 ILE A O 1
ATOM 556 N N . ASP A 1 78 ? 4.418 30.922 -0.231 1 97.62 78 ASP A N 1
ATOM 557 C CA . ASP A 1 78 ? 4.227 32.312 -0.618 1 97.62 78 ASP A CA 1
ATOM 558 C C . ASP A 1 78 ? 3.488 33.094 0.469 1 97.62 78 ASP A C 1
ATOM 560 O O . ASP A 1 78 ? 3.82 34.25 0.751 1 97.62 78 ASP A O 1
ATOM 564 N N . LYS A 1 79 ? 2.557 32.5 1.106 1 95.25 79 LYS A N 1
ATOM 565 C CA . LYS A 1 79 ? 1.667 33.188 2.023 1 95.25 79 LYS A CA 1
ATOM 566 C C . LYS A 1 79 ? 2.184 33.125 3.457 1 95.25 79 LYS A C 1
ATOM 568 O O . LYS A 1 79 ? 2.027 34.062 4.23 1 95.25 79 LYS A O 1
ATOM 573 N N . CYS A 1 80 ? 2.77 32 3.811 1 95.62 80 CYS A N 1
ATOM 574 C CA . CYS A 1 80 ? 3.135 31.781 5.207 1 95.62 80 CYS A CA 1
ATOM 575 C C . CYS A 1 80 ? 4.641 31.922 5.402 1 95.62 80 CYS A C 1
ATOM 577 O O . CYS A 1 80 ? 5.113 32.062 6.531 1 95.62 80 CYS A O 1
ATOM 579 N N . GLY A 1 81 ? 5.406 31.766 4.332 1 96.56 81 GLY A N 1
ATOM 580 C CA . GLY A 1 81 ? 6.852 31.938 4.375 1 96.56 81 GLY A CA 1
ATOM 581 C C . GLY A 1 81 ? 7.59 30.688 4.801 1 96.56 81 GLY A C 1
ATOM 582 O O . GLY A 1 81 ? 8.82 30.625 4.711 1 96.56 81 GLY A O 1
ATOM 583 N N . ARG A 1 82 ? 6.836 29.75 5.348 1 97.5 82 ARG A N 1
ATOM 584 C CA . ARG A 1 82 ? 7.465 28.531 5.844 1 97.5 82 ARG A CA 1
ATOM 585 C C . ARG A 1 82 ? 6.465 27.375 5.891 1 97.5 82 ARG A C 1
ATOM 587 O O . ARG A 1 82 ? 5.254 27.594 5.809 1 97.5 82 ARG A O 1
ATOM 594 N N . LEU A 1 83 ? 6.961 26.203 6 1 98.69 83 LEU A N 1
ATOM 595 C CA . LEU A 1 83 ? 6.227 24.984 6.273 1 98.69 83 LEU A CA 1
ATOM 596 C C . LEU A 1 83 ? 6.984 24.109 7.27 1 98.69 83 LEU A C 1
ATOM 598 O O . LEU A 1 83 ? 8.125 23.719 7.016 1 98.69 83 LEU A O 1
ATOM 602 N N . ASP A 1 84 ? 6.34 23.812 8.391 1 98.69 84 ASP A N 1
ATOM 603 C CA . ASP A 1 84 ? 7.023 23.078 9.453 1 98.69 84 ASP A CA 1
ATOM 604 C C . ASP A 1 84 ? 6.449 21.688 9.617 1 98.69 84 ASP A C 1
ATOM 606 O O . ASP A 1 84 ? 7.18 20.734 9.922 1 98.69 84 ASP A O 1
ATOM 610 N N . ILE A 1 85 ? 5.137 21.547 9.438 1 98.88 85 ILE A N 1
ATOM 611 C CA . ILE A 1 85 ? 4.43 20.297 9.734 1 98.88 85 ILE A CA 1
ATOM 612 C C . ILE A 1 85 ? 3.48 19.969 8.594 1 98.88 85 ILE A C 1
ATOM 614 O O . ILE A 1 85 ? 2.686 20.812 8.164 1 98.88 85 ILE A O 1
ATOM 618 N N . LEU A 1 86 ? 3.596 18.797 8.07 1 98.94 86 LEU A N 1
ATOM 619 C CA . LEU A 1 86 ? 2.656 18.25 7.098 1 98.94 86 LEU A CA 1
ATOM 620 C C . LEU A 1 86 ? 1.806 17.141 7.715 1 98.94 86 LEU A C 1
ATOM 622 O O . LEU A 1 86 ? 2.338 16.172 8.266 1 98.94 86 LEU A O 1
ATOM 626 N N . ILE A 1 87 ? 0.517 17.328 7.684 1 98.94 87 ILE A N 1
ATOM 627 C CA . ILE A 1 87 ? -0.429 16.297 8.086 1 98.94 87 ILE A CA 1
ATOM 628 C C . ILE A 1 87 ? -1.143 15.734 6.855 1 98.94 87 ILE A C 1
ATOM 630 O O . ILE A 1 87 ? -2.035 16.391 6.305 1 98.94 87 ILE A O 1
ATOM 634 N N . ASN A 1 88 ? -0.736 14.57 6.453 1 98.94 88 ASN A N 1
ATOM 635 C CA . ASN A 1 88 ? -1.465 13.844 5.414 1 98.94 88 ASN A CA 1
ATOM 636 C C . ASN A 1 88 ? -2.691 13.133 5.98 1 98.94 88 ASN A C 1
ATOM 638 O O . ASN A 1 88 ? -2.574 12.062 6.574 1 98.94 88 ASN A O 1
ATOM 642 N N . ASN A 1 89 ? -3.863 13.695 5.676 1 98.88 89 ASN A N 1
ATOM 643 C CA . ASN A 1 89 ? -5.086 13.203 6.297 1 98.88 89 ASN A CA 1
ATOM 644 C C . ASN A 1 89 ? -6.152 12.875 5.254 1 98.88 89 ASN A C 1
ATOM 646 O O . ASN A 1 89 ? -7.059 12.078 5.516 1 98.88 89 ASN A O 1
ATOM 650 N N . ALA A 1 90 ? -6.027 13.484 4.066 1 98.69 90 ALA A N 1
ATOM 651 C CA . ALA A 1 90 ? -7.012 13.211 3.025 1 98.69 90 ALA A CA 1
ATOM 652 C C . ALA A 1 90 ? -7.133 11.711 2.764 1 98.69 90 ALA A C 1
ATOM 654 O O . ALA A 1 90 ? -6.125 11 2.701 1 98.69 90 ALA A O 1
ATOM 655 N N . GLY A 1 91 ? -8.375 11.25 2.709 1 98.25 91 GLY A N 1
ATOM 656 C CA . GLY A 1 91 ? -8.594 9.836 2.469 1 98.25 91 GLY A CA 1
ATOM 657 C C . GLY A 1 91 ? -10.039 9.5 2.156 1 98.25 91 GLY A C 1
ATOM 658 O O . GLY A 1 91 ? -10.945 10.281 2.469 1 98.25 91 GLY A O 1
ATOM 659 N N . VAL A 1 92 ? -10.219 8.398 1.494 1 98.19 92 VAL A N 1
ATOM 660 C CA . VAL A 1 92 ? -11.539 7.848 1.189 1 98.19 92 VAL A CA 1
ATOM 661 C C . VAL A 1 92 ? -11.539 6.34 1.436 1 98.19 92 VAL A C 1
ATOM 663 O O . VAL A 1 92 ? -10.477 5.719 1.507 1 98.19 92 VAL A O 1
ATOM 666 N N . ALA A 1 93 ? -12.703 5.812 1.606 1 98.12 93 ALA A N 1
ATOM 667 C CA . ALA A 1 93 ? -12.859 4.371 1.79 1 98.12 93 ALA A CA 1
ATOM 668 C C . ALA A 1 93 ? -14.148 3.875 1.133 1 98.12 93 ALA A C 1
ATOM 670 O O . ALA A 1 93 ? -15.18 4.551 1.18 1 98.12 93 ALA A O 1
ATOM 671 N N . TYR A 1 94 ? -14.055 2.799 0.476 1 97.5 94 TYR A N 1
ATOM 672 C CA . TYR A 1 94 ? -15.188 2.039 -0.038 1 97.5 94 TYR A CA 1
ATOM 673 C C . TYR A 1 94 ? -15.227 0.642 0.569 1 97.5 94 TYR A C 1
ATOM 675 O O . TYR A 1 94 ? -14.227 -0.083 0.54 1 97.5 94 TYR A O 1
ATOM 683 N N . LYS A 1 95 ? -16.359 0.296 1.133 1 97.81 95 LYS A N 1
ATOM 684 C CA . LYS A 1 95 ? -16.516 -1.043 1.689 1 97.81 95 LYS A CA 1
ATOM 685 C C . LYS A 1 95 ? -17.078 -2.008 0.644 1 97.81 95 LYS A C 1
ATOM 687 O O . LYS A 1 95 ? -18.25 -1.91 0.258 1 97.81 95 LYS A O 1
ATOM 692 N N . LYS A 1 96 ? -16.25 -2.902 0.224 1 97.94 96 LYS A N 1
ATOM 693 C CA . LYS A 1 96 ? -16.578 -3.873 -0.817 1 97.94 96 LYS A CA 1
ATOM 694 C C . LYS A 1 96 ? -15.555 -5.012 -0.845 1 97.94 96 LYS A C 1
ATOM 696 O O . LYS A 1 96 ? -14.359 -4.785 -0.642 1 97.94 96 LYS A O 1
ATOM 701 N N . LYS A 1 97 ? -16.016 -6.266 -1.166 1 98.12 97 LYS A N 1
ATOM 702 C CA . LYS A 1 97 ? -15.07 -7.352 -1.382 1 98.12 97 LYS A CA 1
ATOM 703 C C . LYS A 1 97 ? -14.133 -7.043 -2.547 1 98.12 97 LYS A C 1
ATOM 705 O O . LYS A 1 97 ? -14.508 -6.336 -3.482 1 98.12 97 LYS A O 1
ATOM 710 N N . LEU A 1 98 ? -12.961 -7.625 -2.49 1 98.69 98 LEU A N 1
ATOM 711 C CA . LEU A 1 98 ? -11.984 -7.363 -3.547 1 98.69 98 LEU A CA 1
ATOM 712 C C . LEU A 1 98 ? -12.555 -7.734 -4.91 1 98.69 98 LEU A C 1
ATOM 714 O O . LEU A 1 98 ? -12.43 -6.969 -5.871 1 98.69 98 LEU A O 1
ATOM 718 N N . GLU A 1 99 ? -13.219 -8.852 -4.992 1 97.75 99 GLU A N 1
ATOM 719 C CA . GLU A 1 99 ? -13.727 -9.375 -6.262 1 97.75 99 GLU A CA 1
ATOM 720 C C . GLU A 1 99 ? -14.812 -8.477 -6.836 1 97.75 99 GLU A C 1
ATOM 722 O O . GLU A 1 99 ? -15.086 -8.516 -8.039 1 97.75 99 GLU A O 1
ATOM 727 N N . ASP A 1 100 ? -15.422 -7.66 -6.023 1 98.31 100 ASP A N 1
ATOM 728 C CA . ASP A 1 100 ? -16.516 -6.797 -6.445 1 98.31 100 ASP A CA 1
ATOM 729 C C . ASP A 1 100 ? -16.047 -5.359 -6.648 1 98.31 100 ASP A C 1
ATOM 731 O O . ASP A 1 100 ? -16.797 -4.516 -7.137 1 98.31 100 ASP A O 1
ATOM 735 N N . THR A 1 101 ? -14.867 -5.059 -6.27 1 98.69 101 THR A N 1
ATOM 736 C CA . THR A 1 101 ? -14.328 -3.709 -6.375 1 98.69 101 THR A CA 1
ATOM 737 C C . THR A 1 101 ? -13.953 -3.389 -7.82 1 98.69 101 THR A C 1
ATOM 739 O O . THR A 1 101 ? -13.258 -4.164 -8.477 1 98.69 101 THR A O 1
ATOM 742 N N . THR A 1 102 ? -14.438 -2.24 -8.32 1 98.75 102 THR A N 1
ATOM 743 C CA . THR A 1 102 ? -14.109 -1.848 -9.688 1 98.75 102 THR A CA 1
ATOM 744 C C . THR A 1 102 ? -12.727 -1.203 -9.742 1 98.75 102 THR A C 1
ATOM 746 O O . THR A 1 102 ? -12.203 -0.76 -8.727 1 98.75 102 THR A O 1
ATOM 749 N N . LEU A 1 103 ? -12.18 -1.177 -10.945 1 98.81 103 LEU A N 1
ATOM 750 C CA . LEU A 1 103 ? -10.898 -0.512 -11.125 1 98.81 103 LEU A CA 1
ATOM 751 C C . LEU A 1 103 ? -10.992 0.966 -10.766 1 98.81 103 LEU A C 1
ATOM 753 O O . LEU A 1 103 ? -10.062 1.526 -10.172 1 98.81 103 LEU A O 1
ATOM 757 N N . GLU A 1 104 ? -12.047 1.567 -11.086 1 98.69 104 GLU A N 1
ATOM 758 C CA . GLU A 1 104 ? -12.25 2.975 -10.758 1 98.69 104 GLU A CA 1
ATOM 759 C C . GLU A 1 104 ? -12.227 3.197 -9.25 1 98.69 104 GLU A C 1
ATOM 761 O O . GLU A 1 104 ? -11.617 4.152 -8.766 1 98.69 104 GLU A O 1
ATOM 766 N N . GLU A 1 105 ? -12.906 2.361 -8.508 1 98.75 105 GLU A N 1
ATOM 767 C CA . GLU A 1 105 ? -12.922 2.453 -7.055 1 98.75 105 GLU A CA 1
ATOM 768 C C . GLU A 1 105 ? -11.539 2.213 -6.469 1 98.75 105 GLU A C 1
ATOM 770 O O . GLU A 1 105 ? -11.125 2.902 -5.535 1 98.75 105 GLU A O 1
ATOM 775 N N . TYR A 1 106 ? -10.852 1.216 -7.043 1 98.94 106 TYR A N 1
ATOM 776 C CA . TYR A 1 106 ? -9.469 0.958 -6.648 1 98.94 106 TYR A CA 1
ATOM 777 C C . TYR A 1 106 ? -8.609 2.203 -6.828 1 98.94 106 TYR A C 1
ATOM 779 O O . TYR A 1 106 ? -7.934 2.637 -5.895 1 98.94 106 TYR A O 1
ATOM 787 N N . GLU A 1 107 ? -8.68 2.758 -7.984 1 98.88 107 GLU A N 1
ATOM 788 C CA . GLU A 1 107 ? -7.84 3.9 -8.32 1 98.88 107 GLU A CA 1
ATOM 789 C C . GLU A 1 107 ? -8.188 5.113 -7.465 1 98.88 107 GLU A C 1
ATOM 791 O O . GLU A 1 107 ? 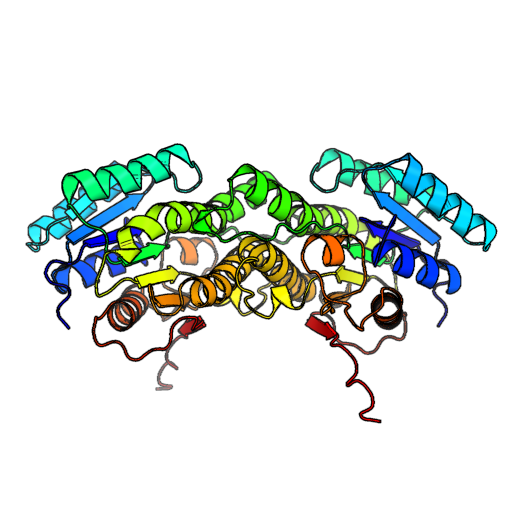-7.297 5.859 -7.051 1 98.88 107 GLU A O 1
ATOM 796 N N . LYS A 1 108 ? -9.43 5.301 -7.211 1 98.69 108 LYS A N 1
ATOM 797 C CA . LYS A 1 108 ? -9.844 6.422 -6.371 1 98.69 108 LYS A CA 1
ATOM 798 C C . LYS A 1 108 ? -9.227 6.32 -4.98 1 98.69 108 LYS A C 1
ATOM 800 O O . LYS A 1 108 ? -8.688 7.301 -4.461 1 98.69 108 LYS A O 1
ATOM 805 N N . MET A 1 109 ? -9.227 5.16 -4.371 1 98.88 109 MET A N 1
ATOM 806 C CA . MET A 1 109 ? -8.688 4.969 -3.029 1 98.88 109 MET A CA 1
ATOM 807 C C . MET A 1 109 ? -7.168 5.074 -3.037 1 98.88 109 MET A C 1
ATOM 809 O O . MET A 1 109 ? -6.582 5.762 -2.199 1 98.88 109 MET A O 1
ATOM 813 N N . MET A 1 110 ? -6.566 4.445 -4.043 1 98.94 110 MET A N 1
ATOM 814 C CA . MET A 1 110 ? -5.105 4.48 -4.102 1 98.94 110 MET A CA 1
ATOM 815 C C . MET A 1 110 ? -4.605 5.895 -4.379 1 98.94 110 MET A C 1
ATOM 817 O O . MET A 1 110 ? -3.639 6.344 -3.76 1 98.94 110 MET A O 1
ATOM 821 N N . ASP A 1 111 ? -5.27 6.559 -5.266 1 98.88 111 ASP A N 1
ATOM 822 C CA . ASP A 1 111 ? -4.832 7.891 -5.672 1 98.88 111 ASP A CA 1
ATOM 823 C C . ASP A 1 111 ? -4.988 8.891 -4.527 1 98.88 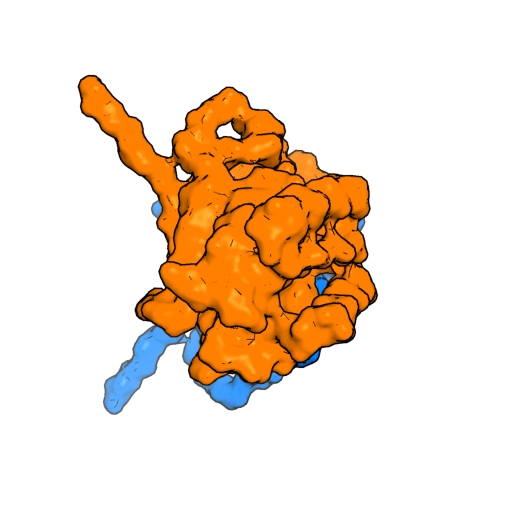111 ASP A C 1
ATOM 825 O O . ASP A 1 111 ? -4.121 9.742 -4.32 1 98.88 111 ASP A O 1
ATOM 829 N N . THR A 1 112 ? -6.051 8.773 -3.832 1 98.88 112 THR A N 1
ATOM 830 C CA . THR A 1 112 ? -6.289 9.719 -2.748 1 98.88 112 THR A CA 1
ATOM 831 C C . THR A 1 112 ? -5.453 9.359 -1.521 1 98.88 112 THR A C 1
ATOM 833 O O . THR A 1 112 ? -4.711 10.195 -1.003 1 98.88 112 THR A O 1
ATOM 836 N N . ASN A 1 113 ? -5.512 8.086 -1.118 1 98.94 113 ASN A N 1
ATOM 837 C CA . ASN A 1 113 ? -4.984 7.66 0.175 1 98.94 113 ASN A CA 1
ATOM 838 C C . ASN A 1 113 ? -3.465 7.516 0.139 1 98.94 113 ASN A C 1
ATOM 840 O O . ASN A 1 113 ? -2.799 7.66 1.164 1 98.94 113 ASN A O 1
ATOM 844 N N . LEU A 1 114 ? -2.938 7.16 -1.032 1 98.94 114 LEU A N 1
ATOM 845 C CA . LEU A 1 114 ? -1.53 6.777 -1.078 1 98.94 114 LEU A CA 1
ATOM 846 C C . LEU A 1 114 ? -0.743 7.707 -1.995 1 98.94 114 LEU A C 1
ATOM 848 O O . LEU A 1 114 ? 0.248 8.305 -1.573 1 98.94 114 LEU A O 1
ATOM 852 N N . LYS A 1 115 ? -1.225 7.852 -3.207 1 98.94 115 LYS A N 1
ATOM 853 C CA . LYS A 1 115 ? -0.552 8.773 -4.117 1 98.94 115 LYS A CA 1
ATOM 854 C C . LYS A 1 115 ? -0.552 10.195 -3.564 1 98.94 115 LYS A C 1
ATOM 856 O O . LYS A 1 115 ? 0.429 10.922 -3.715 1 98.94 115 LYS A O 1
ATOM 861 N N . GLY A 1 116 ? -1.632 10.586 -2.961 1 98.94 116 GLY A N 1
ATOM 862 C CA . GLY A 1 116 ? -1.695 11.891 -2.324 1 98.94 116 GLY A CA 1
ATOM 863 C C . GLY A 1 116 ? -0.625 12.094 -1.268 1 98.94 116 GLY A C 1
ATOM 864 O O . GLY A 1 116 ? -0.003 13.156 -1.199 1 98.94 116 GLY A O 1
ATOM 865 N N . VAL A 1 117 ? -0.406 11.062 -0.433 1 98.94 117 VAL A N 1
ATOM 866 C CA . VAL A 1 117 ? 0.631 11.102 0.593 1 98.94 117 VAL A CA 1
ATOM 867 C C . VAL A 1 117 ? 2.004 11.219 -0.065 1 98.94 117 VAL A C 1
ATOM 869 O O . VAL A 1 117 ? 2.846 12.008 0.379 1 98.94 117 VAL A O 1
ATOM 872 N N . PHE A 1 118 ? 2.242 10.469 -1.111 1 99 118 PHE A N 1
ATOM 873 C CA . PHE A 1 118 ? 3.488 10.516 -1.865 1 99 118 PHE A CA 1
ATOM 874 C C . PHE A 1 118 ? 3.742 11.922 -2.393 1 99 118 PHE A C 1
ATOM 876 O O . PHE A 1 118 ? 4.797 12.508 -2.133 1 99 118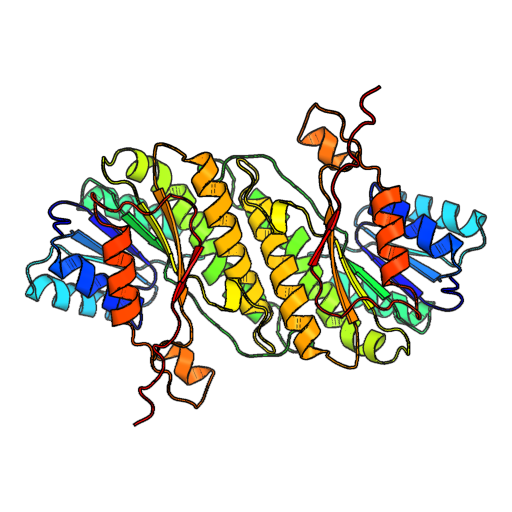 PHE A O 1
ATOM 883 N N . LEU A 1 119 ? 2.76 12.469 -3.064 1 98.94 119 LEU A N 1
ATOM 884 C CA . LEU A 1 119 ? 2.93 13.758 -3.727 1 98.94 119 LEU A CA 1
ATOM 885 C C . LEU A 1 119 ? 3.135 14.867 -2.705 1 98.94 119 LEU A C 1
ATOM 887 O O . LEU A 1 119 ? 4.059 15.68 -2.836 1 98.94 119 LEU A O 1
ATOM 891 N N . CYS A 1 120 ? 2.289 14.914 -1.701 1 98.94 120 CYS A N 1
ATOM 892 C CA . CYS A 1 120 ? 2.395 15.969 -0.702 1 98.94 120 CYS A CA 1
ATOM 893 C C . CYS A 1 120 ? 3.723 15.883 0.042 1 98.94 120 CYS A C 1
ATOM 895 O O . CYS A 1 120 ? 4.371 16.906 0.278 1 98.94 120 CYS A O 1
ATOM 897 N N . THR A 1 121 ? 4.117 14.672 0.398 1 98.94 121 THR A N 1
ATOM 898 C CA . THR A 1 121 ? 5.383 14.469 1.096 1 98.94 121 THR A CA 1
ATOM 899 C C . THR A 1 121 ? 6.559 14.883 0.215 1 98.94 121 THR A C 1
ATOM 901 O O . THR A 1 121 ? 7.43 15.641 0.647 1 98.94 121 THR A O 1
ATOM 904 N N . LYS A 1 122 ? 6.543 14.438 -1.053 1 98.88 122 LYS A N 1
ATOM 905 C CA . LYS A 1 122 ? 7.602 14.727 -2.014 1 98.88 122 LYS A CA 1
ATOM 906 C C . LYS A 1 122 ? 7.859 16.219 -2.125 1 98.88 122 LYS A C 1
ATOM 908 O O . LYS A 1 122 ? 9 16.672 -1.997 1 98.88 122 LYS A O 1
ATOM 913 N N . TYR A 1 123 ? 6.855 16.953 -2.232 1 98.88 123 TYR A N 1
ATOM 914 C CA . TYR A 1 123 ? 7.016 18.359 -2.568 1 98.88 123 TYR A CA 1
ATOM 915 C C . TYR A 1 123 ? 7.137 19.219 -1.311 1 98.88 123 TYR A C 1
ATOM 917 O O . TYR A 1 123 ? 7.586 20.359 -1.369 1 98.88 123 TYR A O 1
ATOM 925 N N . ALA A 1 124 ? 6.773 18.688 -0.158 1 98.88 124 ALA A N 1
ATOM 926 C CA . ALA A 1 124 ? 6.871 19.438 1.098 1 98.88 124 ALA A CA 1
ATOM 927 C C . ALA A 1 124 ? 8.266 19.297 1.705 1 98.88 124 ALA A C 1
ATOM 929 O O . ALA A 1 124 ? 8.727 20.188 2.424 1 98.88 124 ALA A O 1
ATOM 930 N N . ILE A 1 125 ? 8.953 18.203 1.476 1 98.88 125 ILE A N 1
ATOM 931 C CA . ILE A 1 125 ? 10.18 17.797 2.15 1 98.88 125 ILE A CA 1
ATOM 932 C C . ILE A 1 125 ? 11.203 18.938 2.072 1 98.88 125 ILE A C 1
ATOM 934 O O . ILE A 1 125 ? 11.773 19.344 3.09 1 98.88 125 ILE A O 1
ATOM 938 N N . PRO A 1 126 ? 11.422 19.562 0.848 1 98.62 126 PRO A N 1
ATOM 939 C CA . PRO A 1 126 ? 12.461 20.578 0.777 1 98.62 126 PRO A CA 1
ATOM 940 C C . PRO A 1 126 ? 12.195 21.766 1.715 1 98.62 126 PRO A C 1
ATOM 942 O O . PRO A 1 126 ? 13.141 22.359 2.238 1 98.62 126 PRO A O 1
ATOM 945 N N . TYR A 1 127 ? 11.008 22.047 2.006 1 98.75 127 TYR A N 1
ATOM 946 C CA . TYR A 1 127 ? 10.648 23.203 2.82 1 98.75 127 TYR A CA 1
ATOM 947 C C . TYR A 1 127 ? 10.609 22.828 4.301 1 98.75 127 TYR A C 1
ATOM 949 O O . TYR A 1 127 ? 11.039 23.609 5.152 1 98.75 127 TYR A O 1
ATOM 957 N N . ILE A 1 128 ? 10.102 21.656 4.605 1 98.88 128 ILE A N 1
ATOM 958 C CA . ILE A 1 128 ? 10.055 21.203 5.988 1 98.88 128 ILE A CA 1
ATOM 959 C C . ILE A 1 128 ? 11.469 21.016 6.523 1 98.88 128 ILE A C 1
ATOM 961 O O . ILE A 1 128 ? 11.734 21.25 7.703 1 98.88 128 ILE A O 1
ATOM 965 N N . ARG A 1 129 ? 12.312 20.625 5.633 1 98.06 129 ARG A N 1
ATOM 966 C CA . ARG A 1 129 ? 13.703 20.391 5.992 1 98.06 129 ARG A CA 1
ATOM 967 C C . ARG A 1 129 ? 14.336 21.656 6.57 1 98.06 129 ARG A C 1
ATOM 969 O O . ARG A 1 129 ? 15.273 21.578 7.367 1 98.06 129 ARG A O 1
ATOM 976 N N . GLU A 1 130 ? 13.812 22.812 6.285 1 97.5 130 GLU A N 1
ATOM 977 C CA . GLU A 1 130 ? 14.344 24.094 6.754 1 97.5 130 GLU A CA 1
ATOM 978 C C . GLU A 1 130 ? 13.852 24.406 8.164 1 97.5 130 GLU A C 1
ATOM 980 O O . GLU A 1 130 ? 14.359 25.312 8.82 1 97.5 130 GLU A O 1
ATOM 985 N N . SER A 1 131 ? 12.945 23.672 8.648 1 97.19 131 SER A N 1
ATOM 986 C CA . SER A 1 131 ? 12.328 23.922 9.945 1 97.19 131 SER A CA 1
ATOM 987 C C . SER A 1 131 ? 13.141 23.297 11.078 1 97.19 131 SER A C 1
ATOM 989 O O . SER A 1 131 ? 13.711 22.219 10.914 1 97.19 131 SER A O 1
ATOM 991 N N . ASN A 1 132 ? 13.148 23.906 12.242 1 94.38 132 ASN A N 1
ATOM 992 C CA . ASN A 1 132 ? 13.766 23.312 13.43 1 94.38 132 ASN A CA 1
ATOM 993 C C . ASN A 1 132 ? 12.836 22.312 14.102 1 94.38 132 ASN A C 1
ATOM 995 O O . ASN A 1 132 ? 13.234 21.625 15.047 1 94.38 132 ASN A O 1
ATOM 999 N N . ASN A 1 133 ? 11.641 22.188 13.641 1 96.06 133 ASN A N 1
ATOM 1000 C CA . ASN A 1 133 ? 10.625 21.25 14.117 1 96.06 133 ASN A CA 1
ATOM 1001 C C . ASN A 1 133 ? 9.953 20.516 12.953 1 96.06 133 ASN A C 1
ATOM 1003 O O . ASN A 1 133 ? 8.727 20.422 12.914 1 96.06 133 ASN A O 1
ATOM 1007 N N . GLY A 1 134 ? 10.703 20.078 11.977 1 98.56 134 GLY A N 1
ATOM 1008 C CA . GLY A 1 134 ? 10.141 19.422 10.805 1 98.56 134 GLY A CA 1
ATOM 1009 C C . GLY A 1 134 ? 9.438 18.125 11.125 1 98.56 134 GLY A C 1
ATOM 1010 O O . GLY A 1 134 ? 10.07 17.172 11.602 1 98.56 134 GLY A O 1
ATOM 1011 N N . LYS A 1 135 ? 8.078 18.031 10.883 1 98.81 135 LYS A N 1
ATOM 1012 C CA . LYS A 1 135 ? 7.273 16.844 11.141 1 98.81 135 LYS A CA 1
ATOM 1013 C C . LYS A 1 135 ? 6.406 16.484 9.938 1 98.81 135 LYS A C 1
ATOM 1015 O O . LYS A 1 135 ? 5.859 17.375 9.281 1 98.81 135 LYS A O 1
ATOM 1020 N N . ILE A 1 136 ? 6.344 15.25 9.648 1 98.94 136 ILE A N 1
ATOM 1021 C CA . ILE A 1 136 ? 5.34 14.68 8.75 1 98.94 136 ILE A CA 1
ATOM 1022 C C . ILE A 1 136 ? 4.516 13.633 9.5 1 98.94 136 ILE A C 1
ATOM 1024 O O . ILE A 1 136 ? 5.066 12.672 10.039 1 98.94 136 ILE A O 1
ATOM 1028 N N . ILE A 1 137 ? 3.238 13.859 9.578 1 99 137 ILE A N 1
ATOM 1029 C CA . ILE A 1 137 ? 2.334 12.953 10.273 1 99 137 ILE A CA 1
ATOM 1030 C C . ILE A 1 137 ? 1.285 12.422 9.297 1 99 137 ILE A C 1
ATOM 1032 O O . ILE A 1 137 ? 0.481 13.188 8.766 1 99 137 ILE A O 1
ATOM 1036 N N . ASN A 1 138 ? 1.314 11.141 9.055 1 99 138 ASN A N 1
ATOM 1037 C CA . ASN A 1 138 ? 0.373 10.469 8.164 1 99 138 ASN A CA 1
ATOM 1038 C C . ASN A 1 138 ? -0.785 9.844 8.938 1 99 138 ASN A C 1
ATOM 1040 O O . ASN A 1 138 ? -0.568 9.07 9.875 1 99 138 ASN A O 1
ATOM 1044 N N . ILE A 1 139 ? -2.004 10.211 8.539 1 98.94 139 ILE A N 1
ATOM 1045 C CA . ILE A 1 139 ? -3.166 9.555 9.133 1 98.94 139 ILE A CA 1
ATOM 1046 C C . ILE A 1 139 ? -3.48 8.273 8.359 1 98.94 139 ILE A C 1
ATOM 1048 O O . ILE A 1 139 ? -4.055 8.328 7.27 1 98.94 139 ILE A O 1
ATOM 1052 N N . SER A 1 140 ? -3.107 7.195 8.945 1 98.75 140 SER A N 1
ATOM 1053 C CA . SER A 1 140 ? -3.369 5.863 8.406 1 98.75 140 SER A CA 1
ATOM 1054 C C . SER A 1 140 ? -4.648 5.27 8.984 1 98.75 140 SER A C 1
ATOM 1056 O O . SER A 1 140 ? -5.695 5.922 8.984 1 98.75 140 SER A O 1
ATOM 1058 N N . SER A 1 141 ? -4.633 4.066 9.391 1 98.06 141 SER A N 1
ATOM 1059 C CA . SER A 1 141 ? -5.773 3.332 9.93 1 98.06 141 SER A CA 1
ATOM 1060 C C . SER A 1 141 ? -5.332 2.021 10.57 1 98.06 141 SER A C 1
ATOM 1062 O O . SER A 1 141 ? -4.258 1.5 10.258 1 98.06 141 SER A O 1
ATOM 1064 N N . VAL A 1 142 ? -6.129 1.508 11.492 1 97.25 142 VAL A N 1
ATOM 1065 C CA . VAL A 1 142 ? -5.922 0.127 11.914 1 97.25 142 VAL A CA 1
ATOM 1066 C C . VAL A 1 142 ? -5.957 -0.796 10.695 1 97.25 142 VAL A C 1
ATOM 1068 O O . VAL A 1 142 ? -5.363 -1.878 10.719 1 97.25 142 VAL A O 1
ATOM 1071 N N . GLY A 1 143 ? -6.621 -0.366 9.664 1 97.56 143 GLY A N 1
ATOM 1072 C CA . GLY A 1 143 ? -6.617 -1.088 8.398 1 97.56 143 GLY A CA 1
ATOM 1073 C C . GLY A 1 143 ? -5.25 -1.142 7.746 1 97.56 143 GLY A C 1
ATOM 1074 O O . GLY A 1 143 ? -5.023 -1.932 6.828 1 97.56 143 GLY A O 1
ATOM 1075 N N . GLY A 1 144 ? -4.305 -0.318 8.156 1 98.5 144 GLY A N 1
ATOM 1076 C CA . GLY A 1 144 ? -2.926 -0.358 7.691 1 98.5 144 GLY A CA 1
ATOM 1077 C C . GLY A 1 144 ? -2.055 -1.3 8.5 1 98.5 144 GLY A C 1
ATOM 1078 O O . GLY A 1 144 ? -0.865 -1.454 8.211 1 98.5 144 GLY A O 1
ATOM 1079 N N . LEU A 1 145 ? -2.652 -1.846 9.539 1 97.38 145 LEU A N 1
ATOM 1080 C CA . LEU A 1 145 ? -1.938 -2.754 10.43 1 97.38 145 LEU A CA 1
ATOM 1081 C C . LEU A 1 145 ? -2.504 -4.168 10.328 1 97.38 145 LEU A C 1
ATOM 1083 O O . LEU A 1 145 ? -1.75 -5.145 10.352 1 97.38 145 LEU A O 1
ATOM 1087 N N . HIS A 1 146 ? -3.832 -3.996 10.188 1 94.88 146 HIS A N 1
ATOM 1088 C CA . HIS A 1 146 ? -4.562 -5.258 10.195 1 94.88 146 HIS A CA 1
ATOM 1089 C C . HIS A 1 146 ? -5.348 -5.453 8.906 1 94.88 146 HIS A C 1
ATOM 1091 O O . HIS A 1 146 ? -5.805 -4.48 8.297 1 94.88 146 HIS A O 1
ATOM 1097 N N . GLY A 1 147 ? -5.375 -6.555 8.359 1 94.69 147 GLY A N 1
ATOM 1098 C CA . GLY A 1 147 ? -6.27 -6.852 7.25 1 94.69 147 GLY A CA 1
ATOM 1099 C C . GLY A 1 147 ? -7.727 -6.949 7.668 1 94.69 147 GLY A C 1
ATOM 1100 O O . GLY A 1 147 ? -8.062 -7.672 8.609 1 94.69 147 GLY A O 1
ATOM 1101 N N . LEU A 1 148 ? -8.594 -6.031 7.02 1 96.12 148 LEU A N 1
ATOM 1102 C CA . LEU A 1 148 ? -10.023 -6.035 7.316 1 96.12 148 LEU A CA 1
ATOM 1103 C C . LEU A 1 148 ? -10.82 -6.555 6.125 1 96.12 148 LEU A C 1
ATOM 1105 O O . LEU A 1 148 ? -10.68 -6.047 5.008 1 96.12 148 LEU A O 1
ATOM 1109 N N . PRO A 1 149 ? -11.688 -7.547 6.395 1 97.06 149 PRO A N 1
ATOM 1110 C CA . PRO A 1 149 ? -12.523 -8.016 5.285 1 97.06 149 PRO A CA 1
ATOM 1111 C C . PRO A 1 149 ? -13.422 -6.914 4.723 1 97.06 149 PRO A C 1
ATOM 1113 O O . PRO A 1 149 ? -13.898 -6.059 5.469 1 97.06 149 PRO A O 1
ATOM 1116 N N . ASP A 1 150 ? -13.625 -6.922 3.426 1 97.5 150 ASP A N 1
ATOM 1117 C CA . ASP A 1 150 ? -14.477 -6 2.676 1 97.5 150 ASP A CA 1
ATOM 1118 C C . ASP A 1 150 ? -13.828 -4.621 2.572 1 97.5 150 ASP A C 1
ATOM 1120 O O . ASP A 1 150 ? -14.445 -3.678 2.072 1 97.5 150 ASP A O 1
ATOM 1124 N N . LEU A 1 151 ? -12.602 -4.508 3.086 1 98.44 151 LEU A N 1
ATOM 1125 C CA . LEU A 1 151 ? -11.859 -3.26 2.994 1 98.44 151 LEU A CA 1
ATOM 1126 C C . LEU A 1 151 ? -10.453 -3.506 2.453 1 98.44 151 LEU A C 1
ATOM 1128 O O . LEU A 1 151 ? -9.5 -2.826 2.85 1 98.44 151 LEU A O 1
ATOM 1132 N N . SER A 1 152 ? -10.328 -4.496 1.596 1 98.69 152 SER A N 1
ATOM 1133 C CA . SER A 1 152 ? -9.016 -4.961 1.158 1 98.69 152 SER A CA 1
ATOM 1134 C C . SER A 1 152 ? -8.242 -3.85 0.455 1 98.69 152 SER A C 1
ATOM 1136 O O . SER A 1 152 ? -7.051 -3.654 0.712 1 98.69 152 SER A O 1
ATOM 1138 N N . VAL A 1 153 ? -8.914 -3.109 -0.452 1 98.81 153 VAL A N 1
ATOM 1139 C CA . VAL A 1 153 ? -8.242 -2.053 -1.199 1 98.81 153 VAL A CA 1
ATOM 1140 C C . VAL A 1 153 ? -7.918 -0.886 -0.269 1 98.81 153 VAL A C 1
ATOM 1142 O O . VAL A 1 153 ? -6.844 -0.288 -0.361 1 98.81 153 VAL A O 1
ATOM 1145 N N . TYR A 1 154 ? -8.844 -0.543 0.631 1 98.75 154 TYR A N 1
ATOM 1146 C CA . TYR A 1 154 ? -8.57 0.461 1.654 1 98.75 154 TYR A CA 1
ATOM 1147 C C . TYR A 1 154 ? -7.367 0.068 2.502 1 98.75 154 TYR A C 1
ATOM 1149 O O . TYR A 1 154 ? -6.461 0.874 2.709 1 98.75 154 TYR A O 1
ATOM 1157 N N . CYS A 1 155 ? -7.348 -1.2 2.961 1 98.88 155 CYS A N 1
ATOM 1158 C CA . CYS A 1 155 ? -6.23 -1.704 3.75 1 98.88 155 CYS A CA 1
ATOM 1159 C C . CYS A 1 155 ? -4.922 -1.602 2.973 1 98.88 155 CYS A C 1
ATOM 1161 O O . CYS A 1 155 ? -3.908 -1.162 3.514 1 98.88 155 CYS A O 1
ATOM 1163 N N . ALA A 1 156 ? -4.977 -1.987 1.731 1 98.94 156 ALA A N 1
ATOM 1164 C CA . ALA A 1 156 ? -3.779 -1.898 0.901 1 98.94 156 ALA A CA 1
ATOM 1165 C C . ALA A 1 156 ? -3.225 -0.477 0.887 1 98.94 156 ALA A C 1
ATOM 1167 O O . ALA A 1 156 ? -2.018 -0.273 1.034 1 98.94 156 ALA A O 1
ATOM 1168 N N . SER A 1 157 ? -4.086 0.501 0.699 1 98.94 157 SER A N 1
ATOM 1169 C CA . SER A 1 157 ? -3.658 1.896 0.652 1 98.94 157 SER A CA 1
ATOM 1170 C C . SER A 1 157 ? -3.027 2.326 1.972 1 98.94 157 SER A C 1
ATOM 1172 O O . SER A 1 157 ? -1.981 2.979 1.982 1 98.94 157 SER A O 1
ATOM 1174 N N . LYS A 1 158 ? -3.629 1.935 3.043 1 98.94 158 LYS A N 1
ATOM 1175 C CA . LYS A 1 158 ? -3.158 2.391 4.348 1 98.94 158 LYS A CA 1
ATOM 1176 C C . LYS A 1 158 ? -1.917 1.617 4.785 1 98.94 158 LYS A C 1
ATOM 1178 O O . LYS A 1 158 ? -1.043 2.166 5.461 1 98.94 158 LYS A O 1
ATOM 1183 N N . PHE A 1 159 ? -1.803 0.319 4.398 1 98.94 159 PHE A N 1
ATOM 1184 C CA . PHE A 1 159 ? -0.524 -0.371 4.52 1 98.94 159 PHE A CA 1
ATOM 1185 C C . PHE A 1 159 ? 0.57 0.379 3.771 1 98.94 159 PHE A C 1
ATOM 1187 O O . PHE A 1 159 ? 1.67 0.569 4.293 1 98.94 159 PHE A O 1
ATOM 1194 N N . GLY A 1 160 ? 0.219 0.766 2.568 1 98.94 160 GLY A N 1
ATOM 1195 C CA . GLY A 1 160 ? 1.162 1.546 1.781 1 98.94 160 GLY A CA 1
ATOM 1196 C C . GLY A 1 160 ? 1.619 2.811 2.482 1 98.94 160 GLY A C 1
ATOM 1197 O O . GLY A 1 160 ? 2.805 3.15 2.449 1 98.94 160 GLY A O 1
ATOM 1198 N N . VAL A 1 161 ? 0.717 3.5 3.129 1 98.94 161 VAL A N 1
ATOM 1199 C CA . VAL A 1 161 ? 1.036 4.707 3.883 1 98.94 161 VAL A CA 1
ATOM 1200 C C . VAL A 1 161 ? 2.037 4.379 4.988 1 98.94 161 VAL A C 1
ATOM 1202 O O . VAL A 1 161 ? 2.998 5.117 5.203 1 98.94 161 VAL A O 1
ATOM 1205 N N . ASN A 1 162 ? 1.816 3.275 5.684 1 98.94 162 ASN A N 1
ATOM 1206 C CA . ASN A 1 162 ? 2.748 2.865 6.727 1 98.94 162 ASN A CA 1
ATOM 1207 C C . ASN A 1 162 ? 4.121 2.527 6.156 1 98.94 162 ASN A C 1
ATOM 1209 O O . ASN A 1 162 ? 5.145 2.795 6.785 1 98.94 162 ASN A O 1
ATOM 1213 N N . GLY A 1 163 ? 4.129 1.916 4.98 1 98.88 163 GLY A N 1
ATOM 1214 C CA . GLY A 1 163 ? 5.391 1.655 4.305 1 98.88 163 GLY A CA 1
ATOM 1215 C C . GLY A 1 163 ? 6.168 2.918 3.982 1 98.88 163 GLY A C 1
ATOM 1216 O O . GLY A 1 163 ? 7.375 2.99 4.227 1 98.88 163 GLY A O 1
ATOM 1217 N N . ILE A 1 164 ? 5.477 3.908 3.461 1 98.88 164 ILE A N 1
ATOM 1218 C CA . ILE A 1 164 ? 6.094 5.203 3.193 1 98.88 164 ILE A CA 1
ATOM 1219 C C . ILE A 1 164 ? 6.629 5.797 4.496 1 98.88 164 ILE A C 1
ATOM 1221 O O . ILE A 1 164 ? 7.75 6.305 4.535 1 98.88 164 ILE A O 1
ATOM 1225 N N . THR A 1 165 ? 5.84 5.711 5.52 1 98.94 165 THR A N 1
ATOM 1226 C CA . THR A 1 165 ? 6.211 6.301 6.801 1 98.94 165 THR A CA 1
ATOM 1227 C C . THR A 1 165 ? 7.543 5.738 7.289 1 98.94 165 THR A C 1
ATOM 1229 O O . THR A 1 165 ? 8.469 6.492 7.59 1 98.94 165 THR A O 1
ATOM 1232 N N . LYS A 1 166 ? 7.656 4.438 7.336 1 98.75 166 LYS A N 1
ATOM 1233 C CA . LYS A 1 166 ? 8.867 3.793 7.844 1 98.75 166 LYS A CA 1
ATOM 1234 C C . LYS A 1 166 ? 10.07 4.109 6.961 1 98.75 166 LYS A C 1
ATOM 1236 O O . LYS A 1 166 ? 11.141 4.449 7.465 1 98.75 166 LYS A O 1
ATOM 1241 N N . SER A 1 167 ? 9.922 4.016 5.656 1 98.75 167 SER A N 1
ATOM 1242 C CA . SER A 1 167 ? 11.031 4.203 4.723 1 98.75 167 SER A CA 1
ATOM 1243 C C . SER A 1 167 ? 11.508 5.652 4.707 1 98.75 167 SER A C 1
ATOM 1245 O O . SER A 1 167 ? 12.711 5.918 4.738 1 98.75 167 SER A O 1
ATOM 1247 N N . VAL A 1 168 ? 10.586 6.57 4.707 1 98.88 168 VAL A N 1
ATOM 1248 C CA . VAL A 1 168 ? 10.922 7.984 4.598 1 98.88 168 VAL A CA 1
ATOM 1249 C C . VAL A 1 168 ? 11.523 8.477 5.914 1 98.88 168 VAL A C 1
ATOM 1251 O O . VAL A 1 168 ? 12.414 9.328 5.918 1 98.88 168 VAL A O 1
ATOM 1254 N N . ALA A 1 169 ? 11.023 7.941 7.059 1 98.81 169 ALA A N 1
ATOM 1255 C CA . ALA A 1 169 ? 11.641 8.273 8.336 1 98.81 169 ALA A CA 1
ATOM 1256 C C . ALA A 1 169 ? 13.133 7.961 8.328 1 98.81 169 ALA A C 1
ATOM 1258 O O . ALA A 1 169 ? 13.945 8.742 8.828 1 98.81 169 ALA A O 1
ATOM 1259 N N . ALA A 1 170 ? 13.453 6.812 7.734 1 98.25 170 ALA A N 1
ATOM 1260 C CA . ALA A 1 170 ? 14.852 6.418 7.633 1 98.25 170 ALA A CA 1
ATOM 1261 C C . ALA A 1 170 ? 15.609 7.332 6.676 1 98.25 170 ALA A C 1
ATOM 1263 O O . ALA A 1 170 ? 16.75 7.715 6.945 1 98.25 170 ALA A O 1
ATOM 1264 N N . GLU A 1 171 ? 15.008 7.73 5.582 1 98.12 171 GLU A N 1
ATOM 1265 C CA . GLU A 1 171 ? 15.625 8.602 4.586 1 98.12 171 GLU A CA 1
ATOM 1266 C C . GLU A 1 171 ? 15.914 9.984 5.164 1 98.12 171 GLU A C 1
ATOM 1268 O O . GLU A 1 171 ? 16.891 10.633 4.777 1 98.12 171 GLU A O 1
ATOM 1273 N N . LEU A 1 172 ? 15.047 10.344 6.082 1 98.56 172 LEU A N 1
ATOM 1274 C CA . LEU A 1 172 ? 15.109 11.727 6.559 1 98.56 172 LEU A CA 1
ATOM 1275 C C . LEU A 1 172 ? 15.633 11.781 7.988 1 98.56 172 LEU A C 1
ATOM 1277 O O . LEU A 1 172 ? 15.398 12.758 8.703 1 98.56 172 LEU A O 1
ATOM 1281 N N . GLU A 1 173 ? 16.266 10.727 8.43 1 97.12 173 GLU A N 1
ATOM 1282 C CA . GLU A 1 173 ? 16.766 10.633 9.797 1 97.12 173 GLU A CA 1
ATOM 1283 C C . GLU A 1 173 ? 17.625 11.844 10.148 1 97.12 173 GLU A C 1
ATOM 1285 O O . GLU A 1 173 ? 18.531 12.211 9.398 1 97.12 173 GLU A O 1
ATOM 1290 N N . GLY A 1 174 ? 17.281 12.461 11.242 1 96.5 174 GLY A N 1
ATOM 1291 C CA . GLY A 1 174 ? 18.062 13.602 11.703 1 96.5 174 GLY A CA 1
ATOM 1292 C C . GLY A 1 174 ? 17.609 14.922 11.102 1 96.5 174 GLY A C 1
ATOM 1293 O O . GLY A 1 174 ? 18.094 15.984 11.484 1 96.5 174 GLY A O 1
ATOM 1294 N N . GLU A 1 175 ? 16.641 14.859 10.172 1 97.94 175 GLU A N 1
ATOM 1295 C CA . GLU A 1 175 ? 16.172 16.062 9.508 1 97.94 175 GLU A CA 1
ATOM 1296 C C . GLU A 1 175 ? 14.695 16.312 9.812 1 97.94 175 GLU A C 1
ATOM 1298 O O . GLU A 1 175 ? 14.336 17.375 10.328 1 97.94 175 GLU A O 1
ATOM 1303 N N . ILE A 1 176 ? 13.898 15.453 9.523 1 98.75 176 ILE A N 1
ATOM 1304 C CA . ILE A 1 176 ? 12.453 15.523 9.672 1 98.75 176 ILE A CA 1
ATOM 1305 C C . ILE A 1 176 ? 11.945 14.266 10.375 1 98.75 176 ILE A C 1
ATOM 1307 O O . ILE A 1 176 ? 12.359 13.148 10.055 1 98.75 176 ILE A O 1
ATOM 1311 N N . LYS A 1 177 ? 11.117 14.414 11.391 1 98.81 177 LYS A N 1
ATOM 1312 C CA . LYS A 1 177 ? 10.5 13.25 12.016 1 98.81 177 LYS A CA 1
ATOM 1313 C C . LYS A 1 177 ? 9.203 12.867 11.297 1 98.81 177 LYS A C 1
ATOM 1315 O O . LYS A 1 177 ? 8.406 13.734 10.945 1 98.81 177 LYS A O 1
ATOM 1320 N N . VAL A 1 178 ? 9.031 11.594 11.023 1 98.94 178 VAL A N 1
ATOM 1321 C CA . VAL A 1 178 ? 7.898 11.062 10.266 1 98.94 178 VAL A CA 1
ATOM 1322 C C . VAL A 1 178 ? 7.152 10.031 11.109 1 98.94 178 VAL A C 1
ATOM 1324 O O . VAL A 1 178 ? 7.766 9.164 11.727 1 98.94 178 VAL A O 1
ATOM 1327 N N . TYR A 1 179 ? 5.762 10.172 11.117 1 98.94 179 TYR A N 1
ATOM 1328 C CA . TYR A 1 179 ? 4.93 9.281 11.914 1 98.94 179 TYR A CA 1
ATOM 1329 C C . TYR A 1 179 ? 3.693 8.852 11.133 1 98.94 179 TYR A C 1
ATOM 1331 O O . TYR A 1 179 ? 3.305 9.508 10.164 1 98.94 179 TYR A O 1
ATOM 1339 N N . ALA A 1 180 ? 3.184 7.754 11.578 1 98.94 180 ALA A N 1
ATOM 1340 C CA . ALA A 1 180 ? 1.822 7.402 11.18 1 98.94 180 ALA A CA 1
ATOM 1341 C C . ALA A 1 180 ? 0.938 7.16 12.398 1 98.94 180 ALA A C 1
ATOM 1343 O O . ALA A 1 180 ? 1.379 6.566 13.391 1 98.94 180 ALA A O 1
ATOM 1344 N N . ILE A 1 181 ? -0.246 7.695 12.359 1 98.88 181 ILE A N 1
ATOM 1345 C CA . ILE A 1 181 ? -1.293 7.375 13.328 1 98.88 181 ILE A CA 1
ATOM 1346 C C . ILE A 1 181 ? -2.299 6.414 12.695 1 98.88 181 ILE A C 1
ATOM 1348 O O . ILE A 1 181 ? -2.781 6.652 11.586 1 98.88 181 ILE A O 1
ATOM 1352 N N . CYS A 1 182 ? -2.58 5.352 13.383 1 98.69 182 CYS A N 1
ATOM 1353 C CA . CYS A 1 182 ? -3.502 4.32 12.914 1 98.69 182 CYS A CA 1
ATOM 1354 C C . CYS A 1 182 ? -4.73 4.242 13.812 1 98.69 182 CYS A C 1
ATOM 1356 O O . CYS A 1 182 ? -4.824 3.359 14.664 1 98.69 182 CYS A O 1
ATOM 1358 N N . PRO A 1 183 ? -5.727 5.074 13.492 1 97.88 183 PRO A N 1
ATOM 1359 C CA . PRO A 1 183 ? -6.934 5.062 14.328 1 97.88 183 PRO A CA 1
ATOM 1360 C C . PRO A 1 183 ? -7.809 3.836 14.078 1 97.88 183 PRO A C 1
ATOM 1362 O O . PRO A 1 183 ? -7.918 3.369 12.938 1 97.88 183 PRO A O 1
ATOM 1365 N N . GLY A 1 184 ? -8.438 3.385 15.133 1 95.94 184 GLY A N 1
ATOM 1366 C CA . GLY A 1 184 ? -9.594 2.521 14.961 1 95.94 184 GLY A CA 1
ATOM 1367 C C . GLY A 1 184 ? -10.828 3.264 14.477 1 95.94 184 GLY A C 1
ATOM 1368 O O . GLY A 1 184 ? -10.711 4.301 13.82 1 95.94 184 GLY A O 1
ATOM 1369 N N . GLY A 1 185 ? -12 2.719 14.695 1 94.69 185 GLY A N 1
ATOM 1370 C CA . GLY A 1 185 ? -13.219 3.383 14.266 1 94.69 185 GLY A CA 1
ATOM 1371 C C . GLY A 1 185 ? -13.422 4.738 14.914 1 94.69 185 GLY A C 1
ATOM 1372 O O . GLY A 1 185 ? -13.586 4.832 16.141 1 94.69 185 GLY A O 1
ATOM 1373 N N . VAL A 1 186 ? -13.32 5.812 14.125 1 96.38 186 VAL A N 1
ATOM 1374 C CA . VAL A 1 186 ? -13.547 7.176 14.602 1 96.38 186 VAL A CA 1
ATOM 1375 C C . VAL A 1 186 ? -14.906 7.672 14.117 1 96.38 186 VAL A C 1
ATOM 1377 O O . VAL A 1 186 ? -15.281 7.449 12.961 1 96.38 186 VAL A O 1
ATOM 1380 N N . ASP A 1 187 ? -15.617 8.297 14.953 1 95.31 187 ASP A N 1
ATOM 1381 C CA . ASP A 1 187 ? -16.953 8.766 14.625 1 95.31 187 ASP A CA 1
ATOM 1382 C C . ASP A 1 187 ? -16.906 9.93 13.633 1 95.31 187 ASP A C 1
ATOM 1384 O O . ASP A 1 187 ? -16.875 11.094 14.031 1 95.31 187 ASP A O 1
ATOM 1388 N N . THR A 1 188 ? -16.953 9.609 12.383 1 95.81 188 THR A N 1
ATOM 1389 C CA . THR A 1 188 ? -16.953 10.547 11.266 1 95.81 188 THR A CA 1
ATOM 1390 C C . THR A 1 188 ? -18.016 10.164 10.242 1 95.81 188 THR A C 1
ATOM 1392 O O . THR A 1 188 ? -18.594 9.078 10.32 1 95.81 188 THR A O 1
ATOM 1395 N N . ASP A 1 189 ? -18.266 11.078 9.289 1 93.69 189 ASP A N 1
ATOM 1396 C CA . ASP A 1 189 ? -19.172 10.766 8.195 1 93.69 189 ASP A CA 1
ATOM 1397 C C . ASP A 1 189 ? -18.672 9.57 7.391 1 93.69 189 ASP A C 1
ATOM 1399 O O . ASP A 1 189 ? -19.469 8.719 6.973 1 93.69 189 ASP A O 1
ATOM 1403 N N . MET A 1 190 ? -17.391 9.461 7.172 1 91.5 190 MET A N 1
ATOM 1404 C CA . MET A 1 190 ? -16.828 8.328 6.445 1 91.5 190 MET A CA 1
ATOM 1405 C C . MET A 1 190 ? -17.156 7.016 7.141 1 91.5 190 MET A C 1
ATOM 1407 O O . MET A 1 190 ? -17.641 6.078 6.504 1 91.5 190 MET A O 1
ATOM 1411 N N . TYR A 1 191 ? -16.875 6.984 8.43 1 94.25 191 TYR A N 1
ATOM 1412 C CA . TYR A 1 191 ? -17.141 5.758 9.18 1 94.25 191 TYR A CA 1
ATOM 1413 C C . TYR A 1 191 ? -18.609 5.363 9.094 1 94.25 191 TYR A C 1
ATOM 1415 O O . TYR A 1 191 ? -18.922 4.199 8.828 1 94.25 191 TYR A O 1
ATOM 1423 N N . ARG A 1 192 ? -19.406 6.348 9.258 1 93 192 ARG A N 1
ATOM 1424 C CA . ARG A 1 192 ? -20.844 6.102 9.297 1 93 192 ARG A CA 1
ATOM 1425 C C . ARG A 1 192 ? -21.359 5.664 7.93 1 93 192 ARG A C 1
ATOM 1427 O O . ARG A 1 192 ? -22.438 5.055 7.832 1 93 192 ARG A O 1
ATOM 1434 N N . SER A 1 193 ? -20.672 6 6.922 1 92.5 193 SER A N 1
ATOM 1435 C CA . SER A 1 193 ? -21.047 5.539 5.59 1 92.5 193 SER A CA 1
ATOM 1436 C C . SER A 1 193 ? -20.688 4.074 5.383 1 92.5 193 SER A C 1
ATOM 1438 O O . SER A 1 193 ? -21.219 3.416 4.488 1 92.5 193 SER A O 1
ATOM 1440 N N . LEU A 1 194 ? -19.828 3.51 6.176 1 93.62 194 LEU A N 1
ATOM 1441 C CA . LEU A 1 194 ? -19.312 2.16 5.996 1 93.62 194 LEU A CA 1
ATOM 1442 C C . LEU A 1 194 ? -19.938 1.195 6.996 1 93.62 194 LEU A C 1
ATOM 1444 O O . LEU A 1 194 ? -20.047 -0.002 6.723 1 93.62 194 LEU A O 1
ATOM 1448 N N . PHE A 1 195 ? -20.234 1.792 8.18 1 91.44 195 PHE A N 1
ATOM 1449 C CA . PHE A 1 195 ? -20.688 0.95 9.281 1 91.44 195 PHE A CA 1
ATOM 1450 C C . PHE A 1 195 ? -21.906 1.559 9.969 1 91.44 195 PHE A C 1
ATOM 1452 O O . PHE A 1 195 ? -22.078 2.777 9.953 1 91.44 195 PHE A O 1
ATOM 1459 N N . SER A 1 196 ? -22.594 0.75 10.633 1 89.81 196 SER A N 1
ATOM 1460 C CA . SER A 1 196 ? -23.828 1.206 11.258 1 89.81 196 SER A CA 1
ATOM 1461 C C . SER A 1 196 ? -23.656 1.428 12.75 1 89.81 196 SER A C 1
ATOM 1463 O O . SER A 1 196 ? -24.469 2.088 13.391 1 89.81 196 SER A O 1
ATOM 1465 N N . ASP A 1 197 ? -22.547 0.901 13.258 1 87.94 197 ASP A N 1
ATOM 1466 C CA . ASP A 1 197 ? -22.344 1.037 14.695 1 87.94 197 ASP A CA 1
ATOM 1467 C C . ASP A 1 197 ? -21.719 2.387 15.047 1 87.94 197 ASP A C 1
ATOM 1469 O O . ASP A 1 197 ? -21.344 3.148 14.156 1 87.94 197 ASP A O 1
ATOM 1473 N N . ARG A 1 198 ? -21.719 2.656 16.375 1 86.25 198 ARG A N 1
ATOM 1474 C CA . ARG A 1 198 ? -21.125 3.91 16.828 1 86.25 198 ARG A CA 1
ATOM 1475 C C . ARG A 1 198 ? -19.766 3.67 17.469 1 86.25 198 ARG A C 1
ATOM 1477 O O . ARG A 1 198 ? -19.672 3.039 18.516 1 86.25 198 ARG A O 1
ATOM 1484 N N . PRO A 1 199 ? -18.828 4.25 16.797 1 88.5 199 PRO A N 1
ATOM 1485 C CA . PRO A 1 199 ? -17.5 4.035 17.391 1 88.5 199 PRO A CA 1
ATOM 1486 C C . PRO A 1 199 ? -17.219 4.961 18.578 1 88.5 199 PRO A C 1
ATOM 1488 O O . PRO A 1 199 ? -17.844 6.016 18.703 1 88.5 199 PRO A O 1
ATOM 1491 N N . SER A 1 200 ? -16.312 4.57 19.375 1 87.44 200 SER A N 1
ATOM 1492 C CA . SER A 1 200 ? -16.078 5.316 20.609 1 87.44 200 SER A CA 1
ATOM 1493 C C . SER A 1 200 ? -15.055 6.43 20.391 1 87.44 200 SER A C 1
ATOM 1495 O O . SER A 1 200 ? -15.078 7.445 21.094 1 87.44 200 SER A O 1
ATOM 1497 N N . LEU A 1 201 ? -14.18 6.242 19.438 1 94.94 201 LEU A N 1
ATOM 1498 C CA . LEU A 1 201 ? -13.188 7.281 19.203 1 94.94 201 LEU A CA 1
ATOM 1499 C C . LEU A 1 201 ? -13.82 8.492 18.531 1 94.94 201 LEU A C 1
ATOM 1501 O O . LEU A 1 201 ? -14.672 8.352 17.641 1 94.94 201 LEU A O 1
ATOM 1505 N N . LYS A 1 202 ? -13.406 9.625 19.016 1 96.19 202 LYS A N 1
ATOM 1506 C CA . LYS A 1 202 ? -13.805 10.898 18.422 1 96.19 202 LYS A CA 1
ATOM 1507 C C . LYS A 1 202 ? -12.633 11.539 17.672 1 96.19 202 LYS A C 1
ATOM 1509 O O . LYS A 1 202 ? -11.469 11.266 17.969 1 96.19 202 LYS A O 1
ATOM 1514 N N . PRO A 1 203 ? -12.953 12.344 16.672 1 97.88 203 PRO A N 1
ATOM 1515 C CA . PRO A 1 203 ? -11.891 13.023 15.93 1 97.88 203 PRO A CA 1
ATOM 1516 C C . PRO A 1 203 ? -10.891 13.734 16.844 1 97.88 203 PRO A C 1
ATOM 1518 O O . PRO A 1 203 ? -9.695 13.766 16.547 1 97.88 203 PRO A O 1
ATOM 1521 N N . GLU A 1 204 ? -11.344 14.203 17.969 1 97.62 204 GLU A N 1
ATOM 1522 C CA . GLU A 1 204 ? -10.508 14.961 18.891 1 97.62 204 GLU A CA 1
ATOM 1523 C C . GLU A 1 204 ? -9.43 14.078 19.516 1 97.62 204 GLU A C 1
ATOM 1525 O O . GLU A 1 204 ? -8.344 14.555 19.859 1 97.62 204 GLU A O 1
ATOM 1530 N N . HIS A 1 205 ? -9.734 12.758 19.641 1 97.5 205 HIS A N 1
ATOM 1531 C CA . HIS A 1 205 ? -8.727 11.828 20.156 1 97.5 205 HIS A CA 1
ATOM 1532 C C . HIS A 1 205 ? -7.531 11.734 19.219 1 97.5 205 HIS A C 1
ATOM 1534 O O . HIS A 1 205 ? -6.391 11.625 19.672 1 97.5 205 HIS A O 1
ATOM 1540 N N . ILE A 1 206 ? -7.812 11.773 17.953 1 98.38 206 ILE A N 1
ATOM 1541 C CA . ILE A 1 206 ? -6.746 11.711 16.953 1 98.38 206 ILE A CA 1
ATOM 1542 C C . ILE A 1 206 ? -5.988 13.031 16.922 1 98.38 206 ILE A C 1
ATOM 1544 O O . ILE A 1 206 ? -4.754 13.047 16.844 1 98.38 206 ILE A O 1
ATOM 1548 N N . ALA A 1 207 ? -6.715 14.148 17.047 1 98.38 207 ALA A N 1
ATOM 1549 C CA . ALA A 1 207 ? -6.105 15.477 17.078 1 98.38 207 ALA A CA 1
ATOM 1550 C C . ALA A 1 207 ? -5.125 15.609 18.234 1 98.38 207 ALA A C 1
ATOM 1552 O O . ALA A 1 207 ? -4.062 16.219 18.094 1 98.38 207 ALA A O 1
ATOM 1553 N N . GLU A 1 208 ? -5.492 15 19.328 1 97.56 208 GLU A N 1
ATOM 1554 C CA . GLU A 1 208 ? -4.617 15.047 20.484 1 97.56 208 GLU A CA 1
ATOM 1555 C C . GLU A 1 208 ? -3.293 14.344 20.219 1 97.56 208 GLU A C 1
ATOM 1557 O O . GLU A 1 208 ? -2.232 14.828 20.625 1 97.56 208 GLU A O 1
ATOM 1562 N N . LYS A 1 209 ? -3.379 13.219 19.594 1 98.25 209 LYS A N 1
ATOM 1563 C CA . LYS A 1 209 ? -2.158 12.492 19.266 1 98.25 209 LYS A CA 1
ATOM 1564 C C . LYS A 1 209 ? -1.319 13.258 18.25 1 98.25 209 LYS A C 1
ATOM 1566 O O . LYS A 1 209 ? -0.09 13.281 18.344 1 98.25 209 LYS A O 1
ATOM 1571 N N . VAL A 1 210 ? -1.967 13.898 17.312 1 98.69 210 VAL A N 1
ATOM 1572 C CA . VAL A 1 210 ? -1.259 14.719 16.328 1 98.69 210 VAL A CA 1
ATOM 1573 C C . VAL A 1 210 ? -0.493 15.828 17.047 1 98.69 210 VAL A C 1
ATOM 1575 O O . VAL A 1 210 ? 0.676 16.078 16.75 1 98.69 210 VAL A O 1
ATOM 1578 N N . LEU A 1 211 ? -1.121 16.469 18.031 1 98.31 211 LEU A N 1
ATOM 1579 C CA . LEU A 1 211 ? -0.469 17.547 18.766 1 98.31 211 LEU A CA 1
ATOM 1580 C C . LEU A 1 211 ? 0.749 17.031 19.531 1 98.31 211 LEU A C 1
ATOM 1582 O O . LEU A 1 211 ? 1.794 17.688 19.547 1 98.31 211 LEU A O 1
ATOM 1586 N N . GLU A 1 212 ? 0.538 15.883 20.109 1 98.06 212 GLU A N 1
ATOM 1587 C CA . GLU A 1 212 ? 1.664 15.273 20.812 1 98.06 212 GLU A CA 1
ATOM 1588 C C . GLU A 1 212 ? 2.857 15.078 19.891 1 98.06 212 GLU A C 1
ATOM 1590 O O . GLU A 1 212 ? 3.982 15.453 20.234 1 98.06 212 GLU A O 1
ATOM 1595 N N . LEU A 1 213 ? 2.631 14.586 18.734 1 98.56 213 LEU A N 1
ATOM 1596 C CA . LEU A 1 213 ? 3.695 14.281 17.797 1 98.56 213 LEU A CA 1
ATOM 1597 C C . LEU A 1 213 ? 4.254 15.555 17.172 1 98.56 213 LEU A C 1
ATOM 1599 O O . LEU A 1 213 ? 5.453 15.648 16.891 1 98.56 213 LEU A O 1
ATOM 1603 N N . ALA A 1 214 ? 3.412 16.547 16.953 1 98.38 214 ALA A N 1
ATOM 1604 C CA . ALA A 1 214 ? 3.795 17.797 16.297 1 98.38 214 ALA A CA 1
ATOM 1605 C C . ALA A 1 214 ? 4.625 18.672 17.234 1 98.38 214 ALA A C 1
ATOM 1607 O O . ALA A 1 214 ? 5.312 19.594 16.766 1 98.38 214 ALA A O 1
ATOM 1608 N N . SER A 1 215 ? 4.559 18.469 18.469 1 97 215 SER A N 1
ATOM 1609 C CA . SER A 1 215 ? 5.227 19.297 19.469 1 97 215 SER A CA 1
ATOM 1610 C C . SER A 1 215 ? 6.742 19.266 19.297 1 97 215 SER A C 1
ATOM 1612 O O . SER A 1 215 ? 7.32 18.203 19.047 1 97 215 SER A O 1
ATOM 1614 N N . PRO A 1 216 ? 7.379 20.438 19.469 1 95.38 216 PRO A N 1
ATOM 1615 C CA . PRO A 1 216 ? 8.844 20.453 19.422 1 95.38 216 PRO A CA 1
ATOM 1616 C C . PRO A 1 216 ? 9.469 19.609 20.531 1 95.38 216 PRO A C 1
ATOM 1618 O O . PRO A 1 216 ? 10.609 19.156 20.391 1 95.38 216 PRO A O 1
ATOM 1621 N N . ASP A 1 217 ? 8.719 19.266 21.531 1 94.69 217 ASP A N 1
ATOM 1622 C CA . ASP A 1 217 ? 9.242 18.547 22.688 1 94.69 217 ASP A CA 1
ATOM 1623 C C . ASP A 1 217 ? 8.883 17.062 22.625 1 94.69 217 ASP A C 1
ATOM 1625 O O . ASP A 1 217 ? 9.156 16.312 23.562 1 94.69 217 ASP A O 1
ATOM 1629 N N . SER A 1 218 ? 8.273 16.703 21.516 1 96.62 218 SER A N 1
ATOM 1630 C CA . SER A 1 218 ? 7.902 15.297 21.391 1 96.62 218 SER A CA 1
ATOM 1631 C C . SER A 1 218 ? 9.125 14.391 21.516 1 96.62 218 SER A C 1
ATOM 1633 O O . SER A 1 218 ? 10.164 14.656 20.906 1 96.62 218 SER A O 1
ATOM 1635 N N . LYS A 1 219 ? 8.977 13.266 22.281 1 96.44 219 LYS A N 1
ATOM 1636 C CA . LYS A 1 219 ? 10.078 12.328 22.469 1 96.44 219 LYS A CA 1
ATOM 1637 C C . LYS A 1 219 ? 9.852 11.039 21.703 1 96.44 219 LYS A C 1
ATOM 1639 O O . LYS A 1 219 ? 10.609 10.078 21.828 1 96.44 219 LYS A O 1
ATOM 1644 N N . VAL A 1 220 ? 8.773 11.07 20.922 1 97.88 220 VAL A N 1
ATOM 1645 C CA . VAL A 1 220 ? 8.477 9.875 20.141 1 97.88 220 VAL A CA 1
ATOM 1646 C C . VAL A 1 220 ? 9.484 9.727 19.016 1 97.88 220 VAL A C 1
ATOM 1648 O O . VAL A 1 220 ? 9.789 10.703 18.312 1 97.88 220 VAL A O 1
ATOM 1651 N N . THR A 1 221 ? 9.93 8.562 18.812 1 98.06 221 THR A N 1
ATOM 1652 C CA . THR A 1 221 ? 10.945 8.305 17.797 1 98.06 221 THR A CA 1
ATOM 1653 C C . THR A 1 221 ? 10.336 8.359 16.406 1 98.06 221 THR A C 1
ATOM 1655 O O . THR A 1 221 ? 9.234 7.848 16.188 1 98.06 221 THR A O 1
ATOM 1658 N N . SER A 1 222 ? 11.102 8.961 15.492 1 98.38 222 SER A N 1
ATOM 1659 C CA . SER A 1 222 ? 10.672 8.992 14.094 1 98.38 222 SER A CA 1
ATOM 1660 C C . SER A 1 222 ? 10.445 7.586 13.555 1 98.38 222 SER A C 1
ATOM 1662 O O . SER A 1 222 ? 11.148 6.648 13.93 1 98.38 222 SER A O 1
ATOM 1664 N N . GLY A 1 223 ? 9.484 7.398 12.68 1 98.56 223 GLY A N 1
ATOM 1665 C CA . GLY A 1 223 ? 9.211 6.125 12.031 1 98.56 223 GLY A CA 1
ATOM 1666 C C . GLY A 1 223 ? 8.156 5.301 12.75 1 98.56 223 GLY A C 1
ATOM 1667 O O . GLY A 1 223 ? 7.734 4.254 12.258 1 98.56 223 GLY A O 1
ATOM 1668 N N . LYS A 1 224 ? 7.652 5.777 13.867 1 98.69 224 LYS A N 1
ATOM 1669 C CA . LYS A 1 224 ? 6.688 5.012 14.656 1 98.69 224 LYS A CA 1
ATOM 1670 C C . LYS A 1 224 ? 5.332 4.965 13.961 1 98.69 224 LYS A C 1
ATOM 1672 O O . LYS A 1 224 ? 4.887 5.961 13.383 1 98.69 224 LYS A O 1
ATOM 1677 N N . ILE A 1 225 ? 4.781 3.812 13.953 1 98.75 225 ILE A N 1
ATOM 1678 C CA . ILE A 1 225 ? 3.406 3.545 13.539 1 98.75 225 ILE A CA 1
ATOM 1679 C C . ILE A 1 225 ? 2.529 3.342 14.773 1 98.75 225 ILE A C 1
ATOM 1681 O O . ILE A 1 225 ? 2.633 2.32 15.453 1 98.75 225 ILE A O 1
ATOM 1685 N N . ILE A 1 226 ? 1.626 4.27 15.031 1 98.56 226 ILE A N 1
ATOM 1686 C CA . ILE A 1 226 ? 0.977 4.324 16.344 1 98.56 226 ILE A CA 1
ATOM 1687 C C . ILE A 1 226 ? -0.502 3.975 16.188 1 98.56 226 ILE A C 1
ATOM 1689 O O . ILE A 1 226 ? -1.263 4.715 15.562 1 98.56 226 ILE A O 1
ATOM 1693 N N . GLU A 1 227 ? -0.876 2.912 16.812 1 98.25 227 GLU A N 1
ATOM 1694 C CA . GLU A 1 227 ? -2.275 2.5 16.828 1 98.25 227 GLU A CA 1
ATOM 1695 C C . GLU A 1 227 ? -3.043 3.207 17.938 1 98.25 227 GLU A C 1
ATOM 1697 O O . GLU A 1 227 ? -2.561 3.305 19.078 1 98.25 227 GLU A O 1
ATOM 1702 N N . ILE A 1 228 ? -4.191 3.771 17.641 1 96.88 228 ILE A N 1
ATOM 1703 C CA . ILE A 1 228 ? -5.09 4.355 18.625 1 96.88 228 ILE A CA 1
ATOM 1704 C C . ILE A 1 228 ? -6.398 3.564 18.656 1 96.88 228 ILE A C 1
ATOM 1706 O O . ILE A 1 228 ? -7.141 3.533 17.672 1 96.88 228 ILE A O 1
ATOM 1710 N N . GLN A 1 229 ? -6.613 2.863 19.688 1 89.25 229 GLN A N 1
ATOM 1711 C CA . GLN A 1 229 ? -7.836 2.086 19.875 1 89.25 229 GLN A CA 1
ATOM 1712 C C . GLN A 1 229 ? -8.75 2.734 20.906 1 89.25 229 GLN A C 1
ATOM 1714 O O . GLN A 1 229 ? -8.312 3.568 21.703 1 89.25 229 GLN A O 1
ATOM 1719 N N . ALA A 1 230 ? -10.125 2.307 20.688 1 72.75 230 ALA A N 1
ATOM 1720 C CA . ALA A 1 230 ? -11.102 2.795 21.656 1 72.75 230 ALA A CA 1
ATOM 1721 C C . ALA A 1 230 ? -10.727 2.369 23.078 1 72.75 230 ALA A C 1
ATOM 1723 O O . ALA A 1 230 ? -10.141 1.305 23.281 1 72.75 230 ALA A O 1
ATOM 1724 N N . LEU A 1 231 ? -10.828 3.391 23.969 1 59.81 231 LEU A N 1
ATOM 1725 C CA . LEU A 1 231 ? -10.711 3.129 25.406 1 59.81 231 LEU A CA 1
ATOM 1726 C C . LEU A 1 231 ? -11.734 2.082 25.844 1 59.81 231 LEU A C 1
ATOM 1728 O O . LEU A 1 231 ? -12.844 2.031 25.328 1 59.81 231 LEU A O 1
ATOM 1732 N N . PRO A 1 232 ? -11.227 1.004 26.469 1 49.28 232 PRO A N 1
ATOM 1733 C CA . PRO A 1 232 ? -12.258 0.126 27.031 1 49.28 232 PRO A CA 1
ATOM 1734 C C . PRO A 1 232 ? -13.398 0.9 27.688 1 49.28 232 PRO A C 1
ATOM 1736 O O . PRO A 1 232 ? -13.172 1.964 28.266 1 49.28 232 PRO A O 1
ATOM 1739 N N . VAL A 1 233 ? -14.734 0.87 27.156 1 42.72 233 VAL A N 1
ATOM 1740 C CA . VAL A 1 233 ? -15.852 1.384 27.938 1 42.72 233 VAL A CA 1
ATOM 1741 C C . VAL A 1 233 ? -15.75 0.895 29.375 1 42.72 233 VAL A C 1
ATOM 1743 O O . VAL A 1 233 ? -15.523 -0.294 29.625 1 42.72 233 VAL A O 1
ATOM 1746 N N . PRO A 1 234 ? -15.664 1.74 30.234 1 36 234 PRO A N 1
ATOM 1747 C CA . PRO A 1 234 ? -15.773 1.212 31.594 1 36 234 PRO A CA 1
ATOM 1748 C C . PRO A 1 234 ? -16.984 0.302 31.781 1 36 234 PRO A C 1
ATOM 1750 O O . PRO A 1 234 ? -18.062 0.581 31.234 1 36 234 PRO A O 1
ATOM 1753 N N . GLN A 1 235 ? -16.734 -1.06 31.703 1 29.2 235 GLN A N 1
ATOM 1754 C CA . GLN A 1 235 ? -17.859 -1.806 32.25 1 29.2 235 GLN A CA 1
ATOM 1755 C C . GLN A 1 235 ? -18.406 -1.142 33.5 1 29.2 235 GLN A C 1
ATOM 1757 O O . GLN A 1 235 ? -17.672 -0.947 34.469 1 29.2 235 GLN A O 1
ATOM 1762 N N . LEU A 1 236 ? -19.484 -0.335 33.219 1 24.36 236 LEU A N 1
ATOM 1763 C CA . LEU A 1 236 ? -20.203 -0.093 34.438 1 24.36 236 LEU A CA 1
ATOM 1764 C C . LEU A 1 236 ? -20.594 -1.408 35.125 1 24.36 236 LEU A C 1
ATOM 1766 O O . LEU A 1 236 ? -21.062 -2.332 34.438 1 24.36 236 LEU A O 1
ATOM 1770 N N . MET B 1 1 ? 5.496 -34.031 -2.924 1 62.97 1 MET B N 1
ATOM 1771 C CA . MET B 1 1 ? 4.207 -33.344 -2.938 1 62.97 1 MET B CA 1
ATOM 1772 C C . MET B 1 1 ? 3.674 -33.219 -4.359 1 62.97 1 MET B C 1
ATOM 1774 O O . MET B 1 1 ? 4.449 -33.094 -5.309 1 62.97 1 MET B O 1
ATOM 1778 N N . SER B 1 2 ? 2.379 -33.812 -4.637 1 86.94 2 SER B N 1
ATOM 1779 C CA . SER B 1 2 ? 1.982 -33.875 -6.039 1 86.94 2 SER B CA 1
ATOM 1780 C C . SER B 1 2 ? 0.957 -32.812 -6.379 1 86.94 2 SER B C 1
ATOM 1782 O O . SER B 1 2 ? 0.002 -32.594 -5.629 1 86.94 2 SER B O 1
ATOM 1784 N N . LEU B 1 3 ? 1.271 -31.906 -7.301 1 94.5 3 LEU B N 1
ATOM 1785 C CA . LEU B 1 3 ? 0.365 -30.906 -7.852 1 94.5 3 LEU B CA 1
ATOM 1786 C C . LEU B 1 3 ? -0.174 -31.359 -9.211 1 94.5 3 LEU B C 1
ATOM 1788 O O . LEU B 1 3 ? -0.589 -30.516 -10.016 1 94.5 3 LEU B O 1
ATOM 1792 N N . ALA B 1 4 ? -0.102 -32.656 -9.359 1 92.56 4 ALA B N 1
ATOM 1793 C CA . ALA B 1 4 ? -0.537 -33.219 -10.625 1 92.56 4 ALA B CA 1
ATOM 1794 C C . ALA B 1 4 ? -1.987 -32.844 -10.93 1 92.56 4 ALA B C 1
ATOM 1796 O O . ALA B 1 4 ? -2.861 -33 -10.07 1 92.56 4 ALA B O 1
ATOM 1797 N N . GLY B 1 5 ? -2.162 -32.312 -12.102 1 90.94 5 GLY B N 1
ATOM 1798 C CA . GLY B 1 5 ? -3.506 -32 -12.562 1 90.94 5 GLY B CA 1
ATOM 1799 C C . GLY B 1 5 ? -3.965 -30.609 -12.164 1 90.94 5 GLY B C 1
ATOM 1800 O O . GLY B 1 5 ? -5 -30.141 -12.641 1 90.94 5 GLY B O 1
ATOM 1801 N N . GLN B 1 6 ? -3.213 -29.984 -11.312 1 95.94 6 GLN B N 1
ATOM 1802 C CA . GLN B 1 6 ? -3.547 -28.625 -10.914 1 95.94 6 GLN B CA 1
ATOM 1803 C C . GLN B 1 6 ? -2.984 -27.594 -11.898 1 95.94 6 GLN B C 1
ATOM 1805 O O . GLN B 1 6 ? -1.974 -27.859 -12.555 1 95.94 6 GLN B O 1
ATOM 1810 N N . THR B 1 7 ? -3.668 -26.516 -12.07 1 97.81 7 THR B N 1
ATOM 1811 C CA . THR B 1 7 ? -3.205 -25.438 -12.93 1 97.81 7 THR B CA 1
ATOM 1812 C C . THR B 1 7 ? -2.773 -24.234 -12.102 1 97.81 7 THR B C 1
ATOM 1814 O O . THR B 1 7 ? -3.541 -23.734 -11.273 1 97.81 7 THR B O 1
ATOM 1817 N N . ALA B 1 8 ? -1.551 -23.812 -12.336 1 98.5 8 ALA B N 1
ATOM 1818 C CA . ALA B 1 8 ? -0.991 -22.641 -11.664 1 98.5 8 ALA B CA 1
ATOM 1819 C C . ALA B 1 8 ? -0.684 -21.531 -12.664 1 98.5 8 ALA B C 1
ATOM 1821 O O . ALA B 1 8 ? -0.081 -21.781 -13.711 1 98.5 8 ALA B O 1
ATOM 1822 N N . LEU B 1 9 ? -1.14 -20.344 -12.359 1 98.81 9 LEU B N 1
ATOM 1823 C CA . LEU B 1 9 ? -0.81 -19.141 -13.125 1 98.81 9 LEU B CA 1
ATOM 1824 C C . LEU B 1 9 ? 0.256 -18.328 -12.406 1 98.81 9 LEU B C 1
ATOM 1826 O O . LEU B 1 9 ? 0.096 -17.969 -11.234 1 98.81 9 LEU B O 1
ATOM 1830 N N . VAL B 1 10 ? 1.353 -18.047 -13.078 1 98.88 10 VAL B N 1
ATOM 1831 C CA . VAL B 1 10 ? 2.459 -17.266 -12.523 1 98.88 10 VAL B CA 1
ATOM 1832 C C . VAL B 1 10 ? 2.656 -15.992 -13.336 1 98.88 10 VAL B C 1
ATOM 1834 O O . VAL B 1 10 ? 2.998 -16.047 -14.516 1 98.88 10 VAL B O 1
ATOM 1837 N N . THR B 1 11 ? 2.469 -14.859 -12.727 1 98.81 11 THR B N 1
ATOM 1838 C CA . THR B 1 11 ? 2.795 -13.602 -13.391 1 98.81 11 THR B CA 1
ATOM 1839 C C . THR B 1 11 ? 4.277 -13.281 -13.234 1 98.81 11 THR B C 1
ATOM 1841 O O . THR B 1 11 ? 4.875 -13.562 -12.195 1 98.81 11 THR B O 1
ATOM 1844 N N . GLY B 1 12 ? 4.812 -12.688 -14.242 1 97.62 12 GLY B N 1
ATOM 1845 C CA . GLY B 1 12 ? 6.242 -12.43 -14.211 1 97.62 12 GLY B CA 1
ATOM 1846 C C . GLY B 1 12 ? 7.074 -13.695 -14.133 1 97.62 12 GLY B C 1
ATOM 1847 O O . GLY B 1 12 ? 8.055 -13.758 -13.391 1 97.62 12 GLY B O 1
ATOM 1848 N N . GLY B 1 13 ? 6.707 -14.695 -14.844 1 96.5 13 GLY B N 1
ATOM 1849 C CA . GLY B 1 13 ? 7.285 -16.016 -14.664 1 96.5 13 GLY B CA 1
ATOM 1850 C C . GLY B 1 13 ? 8.469 -16.281 -15.57 1 96.5 13 GLY B C 1
ATOM 1851 O O . GLY B 1 13 ? 9.008 -17.391 -15.594 1 96.5 13 GLY B O 1
ATOM 1852 N N . SER B 1 14 ? 8.977 -15.234 -16.297 1 93.81 14 SER B N 1
ATOM 1853 C CA . SER B 1 14 ? 9.953 -15.484 -17.344 1 93.81 14 SER B CA 1
ATOM 1854 C C . SER B 1 14 ? 11.375 -15.352 -16.812 1 93.81 14 SER B C 1
ATOM 1856 O O . SER B 1 14 ? 12.336 -15.734 -17.484 1 93.81 14 SER B O 1
ATOM 1858 N N . LYS B 1 15 ? 11.57 -14.805 -15.602 1 94.38 15 LYS B N 1
ATOM 1859 C CA . LYS B 1 15 ? 12.914 -14.602 -15.078 1 94.38 15 LYS B CA 1
ATOM 1860 C C . LYS B 1 15 ? 12.914 -14.609 -13.555 1 94.38 15 LYS B C 1
ATOM 1862 O O . LYS B 1 15 ? 11.852 -14.641 -12.922 1 94.38 15 LYS B O 1
ATOM 1867 N N . GLY B 1 16 ? 14.078 -14.758 -13.047 1 96.5 16 GLY B N 1
ATOM 1868 C CA . GLY B 1 16 ? 14.289 -14.594 -11.617 1 96.5 16 GLY B CA 1
ATOM 1869 C C . GLY B 1 16 ? 13.469 -15.562 -10.781 1 96.5 16 GLY B C 1
ATOM 1870 O O . GLY B 1 16 ? 13.492 -16.766 -11.031 1 96.5 16 GLY B O 1
ATOM 1871 N N . ILE B 1 17 ? 12.82 -15.016 -9.781 1 98.25 17 ILE B N 1
ATOM 1872 C CA . ILE B 1 17 ? 12.008 -15.805 -8.859 1 98.25 17 ILE B CA 1
ATOM 1873 C C . ILE B 1 17 ? 10.883 -16.5 -9.617 1 98.25 17 ILE B C 1
ATOM 1875 O O . ILE B 1 17 ? 10.617 -17.688 -9.398 1 98.25 17 ILE B O 1
ATOM 1879 N N . GLY B 1 18 ? 10.281 -15.773 -10.562 1 98.31 18 GLY B N 1
ATOM 1880 C CA . GLY B 1 18 ? 9.195 -16.328 -11.352 1 98.31 18 GLY B CA 1
ATOM 1881 C C . GLY B 1 18 ? 9.602 -17.562 -12.141 1 98.31 18 GLY B C 1
ATOM 1882 O O . GLY B 1 18 ? 8.883 -18.562 -12.156 1 98.31 18 GLY B O 1
ATOM 1883 N N . LYS B 1 19 ? 10.727 -17.484 -12.742 1 97.56 19 LYS B N 1
ATOM 1884 C CA . LYS B 1 19 ? 11.25 -18.625 -13.492 1 97.56 19 LYS B CA 1
ATOM 1885 C C . LYS B 1 19 ? 11.461 -19.844 -12.586 1 97.56 19 LYS B C 1
ATOM 1887 O O . LYS B 1 19 ? 11.062 -20.953 -12.93 1 97.56 19 LYS B O 1
ATOM 1892 N N . ALA B 1 20 ? 12.055 -19.625 -11.422 1 98.19 20 ALA B N 1
ATOM 1893 C CA . ALA B 1 20 ? 12.297 -20.703 -10.477 1 98.19 20 ALA B CA 1
ATOM 1894 C C . ALA B 1 20 ? 10.984 -21.328 -10 1 98.19 20 ALA B C 1
ATOM 1896 O O . ALA B 1 20 ? 10.898 -22.547 -9.836 1 98.19 20 ALA B O 1
ATOM 1897 N N . ILE B 1 21 ? 9.992 -20.516 -9.805 1 98.56 21 ILE B N 1
ATOM 1898 C CA . ILE B 1 21 ? 8.688 -20.984 -9.367 1 98.56 21 ILE B CA 1
ATOM 1899 C C . ILE B 1 21 ? 8.055 -21.844 -10.453 1 98.56 21 ILE B C 1
ATOM 1901 O O . ILE B 1 21 ? 7.547 -22.938 -10.172 1 98.56 21 ILE B O 1
ATOM 1905 N N . CYS B 1 22 ? 8.109 -21.359 -11.68 1 97.94 22 CYS B N 1
ATOM 1906 C CA . CYS B 1 22 ? 7.539 -22.109 -12.789 1 97.94 22 CYS B CA 1
ATOM 1907 C C . CYS B 1 22 ? 8.188 -23.484 -12.898 1 97.94 22 CYS B C 1
ATOM 1909 O O . CYS B 1 22 ? 7.496 -24.5 -13.047 1 97.94 22 CYS B O 1
ATOM 1911 N N . LEU B 1 23 ? 9.5 -23.531 -12.805 1 97.25 23 LEU B N 1
ATOM 1912 C CA . LEU B 1 23 ? 10.234 -24.781 -12.906 1 97.25 23 LEU B CA 1
ATOM 1913 C C . LEU B 1 23 ? 9.852 -25.734 -11.773 1 97.25 23 LEU B C 1
ATOM 1915 O O . LEU B 1 23 ? 9.625 -26.922 -12.008 1 97.25 23 LEU B O 1
ATOM 1919 N N . ALA B 1 24 ? 9.75 -25.203 -10.57 1 97.19 24 ALA B N 1
ATOM 1920 C CA . ALA B 1 24 ? 9.414 -26.016 -9.406 1 97.19 24 ALA B CA 1
ATOM 1921 C C . ALA B 1 24 ? 8 -26.578 -9.516 1 97.19 24 ALA B C 1
ATOM 1923 O O . ALA B 1 24 ? 7.766 -27.75 -9.211 1 97.19 24 ALA B O 1
ATOM 1924 N N . LEU B 1 25 ? 7.066 -25.781 -9.93 1 97.06 25 LEU B N 1
ATOM 1925 C CA . LEU B 1 25 ? 5.684 -26.219 -10.094 1 97.06 25 LEU B CA 1
ATOM 1926 C C . LEU B 1 25 ? 5.574 -27.312 -11.141 1 97.06 25 LEU B C 1
ATOM 1928 O O . LEU B 1 25 ? 4.883 -28.312 -10.93 1 97.06 25 LEU B O 1
ATOM 1932 N N . ALA B 1 26 ? 6.266 -27.125 -12.258 1 95.75 26 ALA B N 1
ATOM 1933 C CA . ALA B 1 26 ? 6.254 -28.109 -13.336 1 95.75 26 ALA B CA 1
ATOM 1934 C C . ALA B 1 26 ? 6.816 -29.438 -12.867 1 95.75 26 ALA B C 1
ATOM 1936 O O . ALA B 1 26 ? 6.277 -30.5 -13.195 1 95.75 26 ALA B O 1
ATOM 1937 N N . LYS B 1 27 ? 7.84 -29.328 -12.125 1 94.62 27 LYS B N 1
ATOM 1938 C CA . LYS B 1 27 ? 8.477 -30.531 -11.594 1 94.62 27 LYS B CA 1
ATOM 1939 C C . LYS B 1 27 ? 7.512 -31.328 -10.711 1 94.62 27 LYS B C 1
ATOM 1941 O O . LYS B 1 27 ? 7.582 -32.562 -10.648 1 94.62 27 LYS B O 1
ATOM 1946 N N . GLU B 1 28 ? 6.621 -30.609 -10.094 1 95.12 28 GLU B N 1
ATOM 1947 C CA . GLU B 1 28 ? 5.66 -31.25 -9.195 1 95.12 28 GLU B CA 1
ATOM 1948 C C . GLU B 1 28 ? 4.402 -31.672 -9.953 1 95.12 28 GLU B C 1
ATOM 1950 O O . GLU B 1 28 ? 3.441 -32.156 -9.344 1 95.12 28 GLU B O 1
ATOM 1955 N N . GLY B 1 29 ? 4.363 -31.406 -11.289 1 93.44 29 GLY B N 1
ATOM 1956 C CA . GLY B 1 29 ? 3.318 -31.953 -12.133 1 93.44 29 GLY B CA 1
ATOM 1957 C C . GLY B 1 29 ? 2.211 -30.969 -12.453 1 93.44 29 GLY B C 1
ATOM 1958 O O . GLY B 1 29 ? 1.232 -31.312 -13.117 1 93.44 29 GLY B O 1
ATOM 1959 N N . ALA B 1 30 ? 2.34 -29.781 -12.016 1 95.44 30 ALA B N 1
ATOM 1960 C CA . ALA B 1 30 ? 1.309 -28.781 -12.281 1 95.44 30 ALA B CA 1
ATOM 1961 C C . ALA B 1 30 ? 1.334 -28.344 -13.742 1 95.44 30 ALA B C 1
ATOM 1963 O O . ALA B 1 30 ? 2.396 -28.297 -14.367 1 95.44 30 ALA B O 1
ATOM 1964 N N . ASN B 1 31 ? 0.116 -28.078 -14.32 1 95.81 31 ASN B N 1
ATOM 1965 C CA . ASN B 1 31 ? 0.067 -27.219 -15.5 1 95.81 31 ASN B CA 1
ATOM 1966 C C . ASN B 1 31 ? 0.463 -25.781 -15.164 1 95.81 31 ASN B C 1
ATOM 1968 O O . ASN B 1 31 ? -0.019 -25.219 -14.188 1 95.81 31 ASN B O 1
ATOM 1972 N N . VAL B 1 32 ? 1.372 -25.266 -15.961 1 97.81 32 VAL B N 1
ATOM 1973 C CA . VAL B 1 32 ? 1.893 -23.938 -15.617 1 97.81 32 VAL B CA 1
ATOM 1974 C C . VAL B 1 32 ? 1.539 -22.938 -16.719 1 97.81 32 VAL B C 1
ATOM 1976 O O . VAL B 1 32 ? 1.887 -23.141 -17.875 1 97.81 32 VAL B O 1
ATOM 1979 N N . VAL B 1 33 ? 0.774 -21.906 -16.375 1 98.19 33 VAL B N 1
ATOM 1980 C CA . VAL B 1 33 ? 0.528 -20.75 -17.25 1 98.19 33 VAL B CA 1
ATOM 1981 C C . VAL B 1 33 ? 1.454 -19.609 -16.859 1 98.19 33 VAL B C 1
ATOM 1983 O O . VAL B 1 33 ? 1.426 -19.125 -15.727 1 98.19 33 VAL B O 1
ATOM 1986 N N . ILE B 1 34 ? 2.287 -19.172 -17.812 1 98.31 34 ILE B N 1
ATOM 1987 C CA . ILE B 1 34 ? 3.262 -18.109 -17.562 1 98.31 34 ILE B CA 1
ATOM 1988 C C . ILE B 1 34 ? 2.795 -16.812 -18.219 1 98.31 34 ILE B C 1
ATOM 1990 O O . ILE B 1 34 ? 2.562 -16.781 -19.438 1 98.31 34 ILE B O 1
ATOM 1994 N N . ALA B 1 35 ? 2.652 -15.773 -17.438 1 98.31 35 ALA B N 1
ATOM 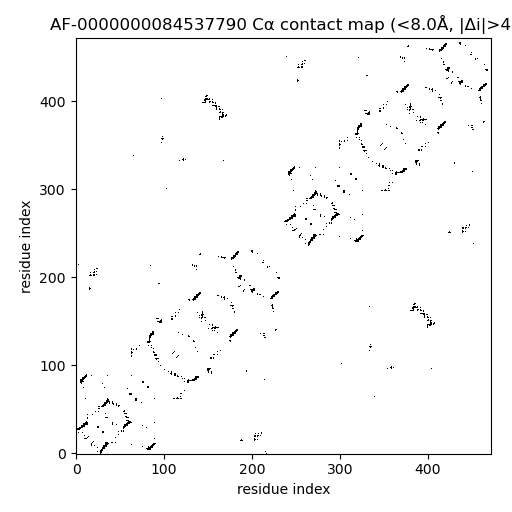1995 C CA . ALA B 1 35 ? 2.256 -14.469 -17.969 1 98.31 35 ALA B CA 1
ATOM 1996 C C . ALA B 1 35 ? 3.377 -13.445 -17.781 1 98.31 35 ALA B C 1
ATOM 1998 O O . ALA B 1 35 ? 3.971 -13.352 -16.719 1 98.31 35 ALA B O 1
ATOM 1999 N N . ALA B 1 36 ? 3.711 -12.766 -18.781 1 97.38 36 ALA B N 1
ATOM 2000 C CA . ALA B 1 36 ? 4.645 -11.641 -18.75 1 97.38 36 ALA B CA 1
ATOM 2001 C C . ALA B 1 36 ? 4.492 -10.766 -19.984 1 97.38 36 ALA B C 1
ATOM 2003 O O . ALA B 1 36 ? 3.715 -11.078 -20.891 1 97.38 36 ALA B O 1
ATOM 2004 N N . ARG B 1 37 ? 5.199 -9.688 -20.062 1 94.75 37 ARG B N 1
ATOM 2005 C CA . ARG B 1 37 ? 5.07 -8.711 -21.141 1 94.75 37 ARG B CA 1
ATOM 2006 C C . ARG B 1 37 ? 5.91 -9.109 -22.344 1 94.75 37 ARG B C 1
ATOM 2008 O O . ARG B 1 37 ? 5.57 -8.773 -23.484 1 94.75 37 ARG B O 1
ATOM 2015 N N . ASN B 1 38 ? 6.973 -9.766 -21.984 1 93.44 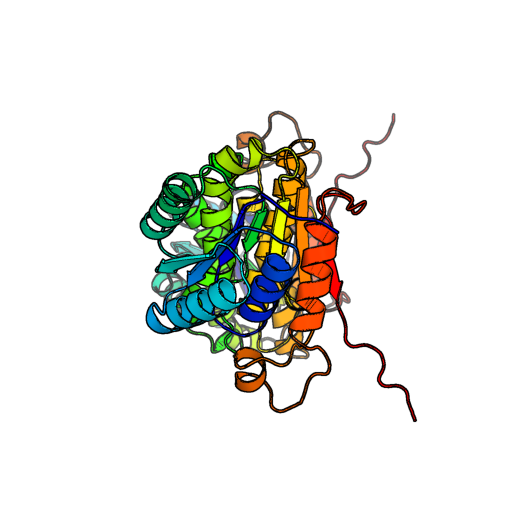38 ASN B N 1
ATOM 2016 C CA . ASN B 1 38 ? 7.879 -10.141 -23.062 1 93.44 38 ASN B CA 1
ATOM 2017 C C . ASN B 1 38 ? 7.516 -11.5 -23.656 1 93.44 38 ASN B C 1
ATOM 2019 O O . ASN B 1 38 ? 7.84 -12.539 -23.078 1 93.44 38 ASN B O 1
ATOM 2023 N N . GLU B 1 39 ? 6.988 -11.461 -24.812 1 93.06 39 GLU B N 1
ATOM 2024 C CA . GLU B 1 39 ? 6.445 -12.672 -25.438 1 93.06 39 GLU B CA 1
ATOM 2025 C C . GLU B 1 39 ? 7.551 -13.68 -25.734 1 93.06 39 GLU B C 1
ATOM 2027 O O . GLU B 1 39 ? 7.395 -14.875 -25.484 1 93.06 39 GLU B O 1
ATOM 2032 N N . SER B 1 40 ? 8.625 -13.211 -26.234 1 94.44 40 SER B N 1
ATOM 2033 C CA . SER B 1 40 ? 9.711 -14.102 -26.625 1 94.44 40 SER B CA 1
ATOM 2034 C C . SER B 1 40 ? 10.281 -14.844 -25.422 1 94.44 40 SER B C 1
ATOM 2036 O O . SER B 1 40 ? 10.547 -16.047 -25.484 1 94.44 40 SER B O 1
ATOM 2038 N N . LYS B 1 41 ? 10.367 -14.18 -24.297 1 92.88 41 LYS B N 1
ATOM 2039 C CA . LYS B 1 41 ? 10.953 -14.781 -23.094 1 92.88 41 LYS B CA 1
ATOM 2040 C C . LYS B 1 41 ? 10.031 -15.836 -22.5 1 92.88 41 LYS B C 1
ATOM 2042 O O . LYS B 1 41 ? 10.492 -16.875 -22.016 1 92.88 41 LYS B O 1
ATOM 2047 N N . ILE B 1 42 ? 8.766 -15.539 -22.578 1 94.19 42 ILE B N 1
ATOM 2048 C CA . ILE B 1 42 ? 7.871 -16.516 -21.969 1 94.19 42 ILE B CA 1
ATOM 2049 C C . ILE B 1 42 ? 7.719 -17.719 -22.906 1 94.19 42 ILE B C 1
ATOM 2051 O O . ILE B 1 42 ? 7.551 -18.859 -22.438 1 94.19 42 ILE B O 1
ATOM 2055 N N . LYS B 1 43 ? 7.816 -17.562 -24.172 1 93.94 43 LYS B N 1
ATOM 2056 C CA . LYS B 1 43 ? 7.777 -18.703 -25.094 1 93.94 43 LYS B CA 1
ATOM 2057 C C . LYS B 1 43 ? 8.992 -19.594 -24.906 1 93.94 43 LYS B C 1
ATOM 2059 O O . LYS B 1 43 ? 8.875 -20.828 -24.938 1 93.94 43 LYS B O 1
ATOM 2064 N N . GLU B 1 44 ? 10.07 -18.969 -24.703 1 94 44 GLU B N 1
ATOM 2065 C CA . GLU B 1 44 ? 11.273 -19.734 -24.422 1 94 44 GLU B CA 1
ATOM 2066 C C . GLU B 1 44 ? 11.109 -20.562 -23.156 1 94 44 GLU B C 1
ATOM 2068 O O . GLU B 1 44 ? 11.508 -21.734 -23.109 1 94 44 GLU B O 1
ATOM 2073 N N . MET B 1 45 ? 10.539 -20 -22.156 1 94 45 MET B N 1
ATOM 2074 C CA . MET B 1 45 ? 10.312 -20.688 -20.875 1 94 45 MET B CA 1
ATOM 2075 C C . MET B 1 45 ? 9.344 -21.859 -21.062 1 94 45 MET B C 1
ATOM 2077 O O . M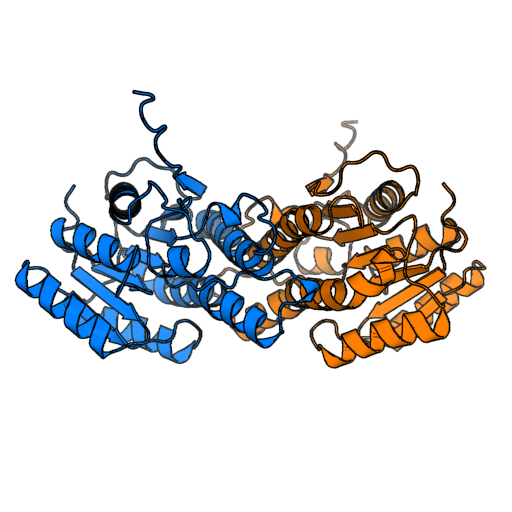ET B 1 45 ? 9.555 -22.938 -20.5 1 94 45 MET B O 1
ATOM 2081 N N . VAL B 1 46 ? 8.336 -21.672 -21.812 1 94.75 46 VAL B N 1
ATOM 2082 C CA . VAL B 1 46 ? 7.332 -22.703 -22.031 1 94.75 46 VAL B CA 1
ATOM 2083 C C . VAL B 1 46 ? 7.961 -23.891 -22.766 1 94.75 46 VAL B C 1
ATOM 2085 O O . VAL B 1 46 ? 7.688 -25.047 -22.422 1 94.75 46 VAL B O 1
ATOM 2088 N N . ASN B 1 47 ? 8.797 -23.562 -23.703 1 94.12 47 ASN B N 1
ATOM 2089 C CA . ASN B 1 47 ? 9.484 -24.641 -24.422 1 94.12 47 ASN B CA 1
ATOM 2090 C C . ASN B 1 47 ? 10.359 -25.453 -23.484 1 94.12 47 ASN B C 1
ATOM 2092 O O . ASN B 1 47 ? 10.406 -26.688 -23.578 1 94.12 47 ASN B O 1
ATOM 2096 N N . LYS B 1 48 ? 10.961 -24.766 -22.609 1 92.25 48 LYS B N 1
ATOM 2097 C CA . LYS B 1 48 ? 11.781 -25.438 -21.609 1 92.25 48 LYS B CA 1
ATOM 2098 C C . LYS B 1 48 ? 10.93 -26.344 -20.719 1 92.25 48 LYS B C 1
ATOM 2100 O O . LYS B 1 48 ? 11.312 -27.484 -20.438 1 92.25 48 LYS B O 1
ATOM 2105 N N . LEU B 1 49 ? 9.828 -25.906 -20.281 1 93.44 49 LEU B N 1
ATOM 2106 C CA . LEU B 1 49 ? 8.945 -26.656 -19.391 1 93.44 49 LEU B CA 1
ATOM 2107 C C . LEU B 1 49 ? 8.344 -27.859 -20.125 1 93.44 49 LEU B C 1
ATOM 2109 O O . LEU B 1 49 ? 8.242 -28.953 -19.547 1 93.44 49 LEU B O 1
ATOM 2113 N N . LYS B 1 50 ? 8.016 -27.641 -21.359 1 92.06 50 LYS B N 1
ATOM 2114 C CA . LYS B 1 50 ? 7.465 -28.734 -22.141 1 92.06 50 LYS B CA 1
ATOM 2115 C C . LYS B 1 50 ? 8.492 -29.844 -22.344 1 92.06 50 LYS B C 1
ATOM 2117 O O . LYS B 1 50 ? 8.148 -31.031 -22.344 1 92.06 50 LYS B O 1
ATOM 2122 N N . ALA B 1 51 ? 9.656 -29.438 -22.5 1 91 51 ALA B N 1
ATOM 2123 C CA . ALA B 1 51 ? 10.734 -30.406 -22.656 1 91 51 ALA B CA 1
ATOM 2124 C C . ALA B 1 51 ? 10.914 -31.234 -21.391 1 91 51 ALA B C 1
ATOM 2126 O O . ALA B 1 51 ? 11.406 -32.375 -21.453 1 91 51 ALA B O 1
ATOM 2127 N N . MET B 1 52 ? 10.43 -30.656 -20.297 1 86.69 52 MET B N 1
ATOM 2128 C CA . MET B 1 52 ? 10.492 -31.359 -19.016 1 86.69 52 MET B CA 1
ATOM 2129 C C . MET B 1 52 ? 9.258 -32.219 -18.812 1 86.69 52 MET B C 1
ATOM 2131 O O . MET B 1 52 ? 9.141 -32.938 -17.797 1 86.69 52 MET B O 1
ATOM 2135 N N . GLY B 1 53 ? 8.258 -32.219 -19.781 1 85.19 53 GLY B N 1
ATOM 2136 C CA . GLY B 1 53 ? 7.078 -33.062 -19.719 1 85.19 53 GLY B CA 1
ATOM 2137 C C . GLY B 1 53 ? 5.883 -32.344 -19.109 1 85.19 53 GLY B C 1
ATOM 2138 O O . GLY B 1 53 ? 4.84 -32.969 -18.875 1 85.19 53 GLY B O 1
ATOM 2139 N N . SER B 1 54 ? 6.047 -31.125 -18.844 1 85.5 54 SER B N 1
ATOM 2140 C CA . SER B 1 54 ? 4.98 -30.375 -18.188 1 85.5 54 SER B CA 1
ATOM 2141 C C . SER B 1 54 ? 4.062 -29.703 -19.203 1 85.5 54 SER B C 1
ATOM 2143 O O . SER B 1 54 ? 4.5 -29.359 -20.312 1 85.5 54 SER B O 1
ATOM 2145 N N . LYS B 1 55 ? 2.824 -29.656 -18.859 1 92.38 55 LYS B N 1
ATOM 2146 C CA . LYS B 1 55 ? 1.913 -28.828 -19.625 1 92.38 55 LYS B CA 1
ATOM 2147 C C . LYS B 1 55 ? 2.062 -27.359 -19.25 1 92.38 55 LYS B C 1
ATOM 2149 O O . LYS B 1 55 ? 1.921 -26.984 -18.078 1 92.38 55 LYS B O 1
ATOM 2154 N N . ALA B 1 56 ? 2.539 -26.625 -20.219 1 95.62 56 ALA B N 1
ATOM 2155 C CA . ALA B 1 56 ? 2.777 -25.203 -19.953 1 95.62 56 ALA B CA 1
ATOM 2156 C C . ALA B 1 56 ? 2.268 -24.344 -21.109 1 95.62 56 ALA B C 1
ATOM 2158 O O . ALA B 1 56 ? 2.207 -24.797 -22.25 1 95.62 56 ALA B O 1
ATOM 2159 N N . MET B 1 57 ? 1.914 -23.141 -20.781 1 96.31 57 MET B N 1
ATOM 2160 C CA . MET B 1 57 ? 1.45 -22.188 -21.781 1 96.31 57 MET B CA 1
ATOM 2161 C C . MET B 1 57 ? 1.933 -20.781 -21.438 1 96.31 57 MET B C 1
ATOM 2163 O O . MET B 1 57 ? 2.084 -20.422 -20.266 1 96.31 57 MET B O 1
ATOM 2167 N N . ALA B 1 58 ? 2.203 -20.078 -22.5 1 96.88 58 ALA B N 1
ATOM 2168 C CA . ALA B 1 58 ? 2.596 -18.672 -22.391 1 96.88 58 ALA B CA 1
ATOM 2169 C C . ALA B 1 58 ? 1.452 -17.75 -22.781 1 96.88 58 ALA B C 1
ATOM 2171 O O . ALA B 1 58 ? 0.81 -17.953 -23.812 1 96.88 58 ALA B O 1
ATOM 2172 N N . VAL B 1 59 ? 1.166 -16.781 -21.938 1 97.69 59 VAL B N 1
ATOM 2173 C CA . VAL B 1 59 ? 0.195 -15.742 -22.281 1 97.69 59 VAL B CA 1
ATOM 2174 C C . VAL B 1 59 ? 0.819 -14.367 -22.094 1 97.69 59 VAL B C 1
ATOM 2176 O O . VAL B 1 59 ? 1.17 -13.984 -20.969 1 97.69 59 VAL B O 1
ATOM 2179 N N . GLN B 1 60 ? 1.008 -13.664 -23.188 1 98.06 60 GLN B N 1
ATOM 2180 C CA . GLN B 1 60 ? 1.486 -12.289 -23.078 1 98.06 60 GLN B CA 1
ATOM 2181 C C . GLN B 1 60 ? 0.445 -11.398 -22.406 1 98.06 60 GLN B C 1
ATOM 2183 O O . GLN B 1 60 ? -0.707 -11.344 -22.844 1 98.06 60 GLN B O 1
ATOM 2188 N N . ALA B 1 61 ? 0.85 -10.734 -21.328 1 98.19 61 ALA B N 1
ATOM 2189 C CA . ALA B 1 61 ? -0.083 -9.867 -20.609 1 98.19 61 ALA B CA 1
ATOM 2190 C C . ALA B 1 61 ? 0.661 -8.812 -19.797 1 98.19 61 ALA B C 1
ATOM 2192 O O . ALA B 1 61 ? 1.727 -9.086 -19.234 1 98.19 61 ALA B O 1
ATOM 2193 N N . ASP B 1 62 ? 0.135 -7.656 -19.812 1 98.56 62 ASP B N 1
ATOM 2194 C CA . ASP B 1 62 ? 0.518 -6.598 -18.891 1 98.56 62 ASP B CA 1
ATOM 2195 C C . ASP B 1 62 ? -0.428 -6.551 -17.688 1 98.56 62 ASP B C 1
ATOM 2197 O O . ASP B 1 62 ? -1.592 -6.168 -17.828 1 98.56 62 ASP B O 1
ATOM 2201 N N . VAL B 1 63 ? 0.12 -6.84 -16.531 1 98.81 63 VAL B N 1
ATOM 2202 C CA . VAL B 1 63 ? -0.737 -6.984 -15.359 1 98.81 63 VAL B CA 1
ATOM 2203 C C . VAL B 1 63 ? -1.321 -5.629 -14.977 1 98.81 63 VAL B C 1
ATOM 2205 O O . VAL B 1 63 ? -2.268 -5.551 -14.188 1 98.81 63 VAL B O 1
ATOM 2208 N N . GLN B 1 64 ? -0.77 -4.516 -15.523 1 98.5 64 GLN B N 1
ATOM 2209 C CA . GLN B 1 64 ? -1.272 -3.178 -15.234 1 98.5 64 GLN B CA 1
ATOM 2210 C C . GLN B 1 64 ? -2.582 -2.912 -15.969 1 98.5 64 GLN B C 1
ATOM 2212 O O . GLN B 1 64 ? -3.283 -1.944 -15.672 1 98.5 64 GLN B O 1
ATOM 2217 N N . ASN B 1 65 ? -2.814 -3.725 -16.969 1 98.69 65 ASN B N 1
ATOM 2218 C CA . ASN B 1 65 ? -3.947 -3.498 -17.859 1 98.69 65 ASN B CA 1
ATOM 2219 C C . ASN B 1 65 ? -5.082 -4.477 -17.594 1 98.69 65 ASN B C 1
ATOM 2221 O O . ASN B 1 65 ? -4.93 -5.684 -17.781 1 98.69 65 ASN B O 1
ATOM 2225 N N . GLU B 1 66 ? -6.207 -3.947 -17.25 1 98.81 66 GLU B N 1
ATOM 2226 C CA . GLU B 1 66 ? -7.336 -4.773 -16.828 1 98.81 66 GLU B CA 1
ATOM 2227 C C . GLU B 1 66 ? -7.785 -5.707 -17.938 1 98.81 66 GLU B C 1
ATOM 2229 O O . GLU B 1 66 ? -8.07 -6.883 -17.703 1 98.81 66 GLU B O 1
ATOM 2234 N N . GLU B 1 67 ? -7.84 -5.211 -19.125 1 98.69 67 GLU B N 1
ATOM 2235 C CA . GLU B 1 67 ? -8.281 -6.035 -20.25 1 98.69 67 GLU B CA 1
ATOM 2236 C C . GLU B 1 67 ? -7.301 -7.172 -20.516 1 98.69 67 GLU B C 1
ATOM 2238 O O . GLU B 1 67 ? -7.711 -8.281 -20.859 1 98.69 67 GLU B O 1
ATOM 2243 N N . ASP B 1 68 ? -6.031 -6.902 -20.406 1 98.81 68 ASP B N 1
ATOM 2244 C CA . ASP B 1 68 ? -5.027 -7.949 -20.547 1 98.81 68 ASP B CA 1
ATOM 2245 C C . ASP B 1 68 ? -5.219 -9.039 -19.484 1 98.81 68 ASP B C 1
ATOM 2247 O O . ASP B 1 68 ? -5.09 -10.227 -19.781 1 98.81 68 ASP B O 1
ATOM 2251 N N . VAL B 1 69 ? -5.523 -8.648 -18.266 1 98.88 69 VAL B N 1
ATOM 2252 C CA . VAL B 1 69 ? -5.68 -9.594 -17.172 1 98.88 69 VAL B CA 1
ATOM 2253 C C . VAL B 1 69 ? -6.93 -10.445 -17.406 1 98.88 69 VAL B C 1
ATOM 2255 O O . VAL B 1 69 ? -6.906 -11.664 -17.203 1 98.88 69 VAL B O 1
ATOM 2258 N N . ARG B 1 70 ? -7.992 -9.82 -17.844 1 98.81 70 ARG B N 1
ATOM 2259 C CA . ARG B 1 70 ? -9.195 -10.578 -18.156 1 98.81 70 ARG B CA 1
ATOM 2260 C C . ARG B 1 70 ? -8.922 -11.617 -19.234 1 98.81 70 ARG B C 1
ATOM 2262 O O . ARG B 1 70 ? -9.352 -12.766 -19.125 1 98.81 70 ARG B O 1
ATOM 2269 N N . ARG B 1 71 ? -8.234 -11.18 -20.234 1 98.69 71 ARG B N 1
ATOM 2270 C CA . ARG B 1 71 ? -7.867 -12.094 -21.312 1 98.69 71 ARG B CA 1
ATOM 2271 C C . ARG B 1 71 ? -6.965 -13.211 -20.812 1 98.69 71 ARG B C 1
ATOM 2273 O O . ARG B 1 71 ? -7.133 -14.375 -21.188 1 98.69 71 ARG B O 1
ATOM 2280 N N . LEU B 1 72 ? -6.031 -12.859 -19.953 1 98.81 72 LEU B N 1
ATOM 2281 C CA . LEU B 1 72 ? -5.129 -13.828 -19.344 1 98.81 72 LEU B CA 1
ATOM 2282 C C . LEU B 1 72 ? -5.914 -14.93 -18.641 1 98.81 72 LEU B C 1
ATOM 2284 O O . LEU B 1 72 ? -5.664 -16.125 -18.859 1 98.81 72 LEU B O 1
ATOM 2288 N N . ILE B 1 73 ? -6.91 -14.547 -17.828 1 98.81 73 ILE B N 1
ATOM 2289 C CA . ILE B 1 73 ? -7.707 -15.492 -17.062 1 98.81 73 ILE B CA 1
ATOM 2290 C C . ILE B 1 73 ? -8.562 -16.328 -18.016 1 98.81 73 ILE B C 1
ATOM 2292 O O . ILE B 1 73 ? -8.609 -17.562 -17.906 1 98.81 73 ILE B O 1
ATOM 2296 N N . SER B 1 74 ? -9.141 -15.656 -18.953 1 98.62 74 SER B N 1
ATOM 2297 C CA . SER B 1 74 ? -9.992 -16.359 -19.922 1 98.62 74 SER B CA 1
ATOM 2298 C C . SER B 1 74 ? -9.203 -17.406 -20.703 1 98.62 74 SER B C 1
ATOM 2300 O O . SER B 1 74 ? -9.664 -18.531 -20.875 1 98.62 74 SER B O 1
ATOM 2302 N N . MET B 1 75 ? -8.086 -17.078 -21.172 1 98.44 75 MET B N 1
ATOM 2303 C CA . MET B 1 75 ? -7.242 -18 -21.922 1 98.44 75 MET B CA 1
ATOM 2304 C C . MET B 1 75 ? -6.809 -19.188 -21.062 1 98.44 75 MET B C 1
ATOM 2306 O O . MET B 1 75 ? -6.738 -20.312 -21.531 1 98.44 75 MET B O 1
ATOM 2310 N N . THR B 1 76 ? -6.48 -18.875 -19.797 1 98.31 76 THR B N 1
ATOM 2311 C CA . THR B 1 76 ? -6.121 -19.938 -18.859 1 98.31 76 THR B CA 1
ATOM 2312 C C . THR B 1 76 ? -7.25 -20.953 -18.75 1 98.31 76 THR B C 1
ATOM 2314 O O . THR B 1 76 ? -7.02 -22.156 -18.859 1 98.31 76 THR B O 1
ATOM 2317 N N . ILE B 1 77 ? -8.453 -20.453 -18.641 1 98.31 77 ILE B N 1
ATOM 2318 C CA . ILE B 1 77 ? -9.602 -21.328 -18.453 1 98.31 77 ILE B CA 1
ATOM 2319 C C . ILE B 1 77 ? -9.906 -22.078 -19.75 1 98.31 77 ILE B C 1
ATOM 2321 O O . ILE B 1 77 ? -10.188 -23.281 -19.734 1 98.31 77 ILE B O 1
ATOM 2325 N N . ASP B 1 78 ? -9.836 -21.344 -20.828 1 97.62 78 ASP B N 1
ATOM 2326 C CA . ASP B 1 78 ? -10.133 -21.953 -22.125 1 97.62 78 ASP B CA 1
ATOM 2327 C C . ASP B 1 78 ? -9.172 -23.094 -22.438 1 97.62 78 ASP B C 1
ATOM 2329 O O . ASP B 1 78 ? -9.578 -24.125 -22.969 1 97.62 78 ASP B O 1
ATOM 2333 N N . LYS B 1 79 ? -7.949 -22.969 -22.062 1 95.12 79 LYS B N 1
ATOM 2334 C CA . LYS B 1 79 ? -6.918 -23.906 -22.484 1 95.12 79 LYS B CA 1
ATOM 2335 C C . LYS B 1 79 ? -6.719 -25 -21.438 1 95.12 79 LYS B C 1
ATOM 2337 O O . LYS B 1 79 ? -6.441 -26.156 -21.781 1 95.12 79 LYS B O 1
ATOM 2342 N N . CYS B 1 80 ? -6.836 -24.641 -20.188 1 95.62 80 CYS B N 1
ATOM 2343 C CA . CYS B 1 80 ? -6.492 -25.594 -19.125 1 95.62 80 CYS B CA 1
ATOM 2344 C C . CYS B 1 80 ? -7.746 -26.125 -18.453 1 95.62 80 CYS B C 1
ATOM 2346 O O . CYS B 1 80 ? -7.695 -27.141 -17.75 1 95.62 80 CYS B O 1
ATOM 2348 N N . GLY B 1 81 ? -8.859 -25.422 -18.562 1 96.56 81 GLY B N 1
ATOM 2349 C CA . GLY B 1 81 ? -10.133 -25.859 -18.031 1 96.56 81 GLY B CA 1
ATOM 2350 C C . GLY B 1 81 ? -10.328 -25.5 -16.578 1 96.56 81 GLY B C 1
ATOM 2351 O O . GLY B 1 81 ? -11.422 -25.641 -16.031 1 96.56 81 GLY B O 1
ATOM 2352 N N . ARG B 1 82 ? -9.227 -25.109 -15.938 1 97.44 82 ARG B N 1
ATOM 2353 C CA . ARG B 1 82 ? -9.297 -24.812 -14.516 1 97.44 82 ARG B CA 1
ATOM 2354 C C . ARG B 1 82 ? -8.164 -23.875 -14.102 1 97.44 82 ARG B C 1
ATOM 2356 O O . ARG B 1 82 ? -7.188 -23.703 -14.836 1 97.44 82 ARG B O 1
ATOM 2363 N N . LEU B 1 83 ? -8.297 -23.281 -12.977 1 98.62 83 LEU B N 1
ATOM 2364 C CA . LEU B 1 83 ? -7.273 -22.516 -12.273 1 98.62 83 LEU B CA 1
ATOM 2365 C C . LEU B 1 83 ? -7.309 -22.828 -10.773 1 98.62 83 LEU B C 1
ATOM 2367 O O . LEU B 1 83 ? -8.328 -22.625 -10.117 1 98.62 83 LEU B O 1
ATOM 2371 N N . ASP B 1 84 ? -6.188 -23.312 -10.258 1 98.69 84 ASP B N 1
ATOM 2372 C CA . ASP B 1 84 ? -6.156 -23.75 -8.859 1 98.69 84 ASP B CA 1
ATOM 2373 C C . ASP B 1 84 ? -5.281 -22.828 -8.016 1 98.69 84 ASP B C 1
ATOM 2375 O O . ASP B 1 84 ? -5.582 -22.578 -6.848 1 98.69 84 ASP B O 1
ATOM 2379 N N . ILE B 1 85 ? -4.195 -22.328 -8.602 1 98.88 85 ILE B N 1
ATOM 2380 C CA . ILE B 1 85 ? -3.184 -21.578 -7.863 1 98.88 85 ILE B CA 1
ATOM 2381 C C . ILE B 1 85 ? -2.793 -20.328 -8.648 1 98.88 85 ILE B C 1
ATOM 2383 O O . ILE B 1 85 ? -2.469 -20.406 -9.828 1 98.88 85 ILE B O 1
ATOM 2387 N N . LEU B 1 86 ? -2.877 -19.203 -8.023 1 98.94 86 LEU B N 1
ATOM 2388 C CA . LEU B 1 86 ? -2.383 -17.953 -8.57 1 98.94 86 LEU B CA 1
ATOM 2389 C C . LEU B 1 86 ? -1.133 -17.484 -7.82 1 98.94 86 LEU B C 1
ATOM 2391 O O . LEU B 1 86 ? -1.148 -17.359 -6.598 1 98.94 86 LEU B O 1
ATOM 2395 N N . ILE B 1 87 ? -0.064 -17.312 -8.539 1 98.94 87 ILE B N 1
ATOM 2396 C CA . ILE B 1 87 ? 1.157 -16.719 -8 1 98.94 87 ILE B CA 1
ATOM 2397 C C . ILE B 1 87 ? 1.35 -15.32 -8.57 1 98.94 87 ILE B C 1
ATOM 2399 O O . ILE B 1 87 ? 1.742 -15.164 -9.727 1 98.94 87 ILE B O 1
ATOM 2403 N N . ASN B 1 88 ? 1.062 -14.344 -7.758 1 98.94 88 ASN B N 1
ATOM 2404 C CA . ASN B 1 88 ? 1.39 -12.969 -8.109 1 98.94 88 ASN B CA 1
ATOM 2405 C C . ASN B 1 88 ? 2.859 -12.656 -7.848 1 98.94 88 ASN B C 1
ATOM 2407 O O . ASN B 1 88 ? 3.25 -12.398 -6.707 1 98.94 88 ASN B O 1
ATOM 2411 N N . ASN B 1 89 ? 3.629 -12.547 -8.93 1 98.88 89 ASN B N 1
ATOM 2412 C CA . ASN B 1 89 ? 5.074 -12.422 -8.789 1 98.88 89 ASN B CA 1
ATOM 2413 C C . ASN B 1 89 ? 5.609 -11.227 -9.586 1 98.88 89 ASN B C 1
ATOM 2415 O O . ASN B 1 89 ? 6.688 -10.711 -9.281 1 98.88 89 ASN B O 1
ATOM 2419 N N . ALA B 1 90 ? 4.84 -10.797 -10.594 1 98.69 90 ALA B N 1
ATOM 2420 C CA . ALA B 1 90 ? 5.289 -9.656 -11.383 1 98.69 90 ALA B CA 1
ATOM 2421 C C . ALA B 1 90 ? 5.598 -8.461 -10.492 1 98.69 90 ALA B C 1
ATOM 2423 O O . ALA B 1 90 ? 4.844 -8.164 -9.562 1 98.69 90 ALA B O 1
ATOM 2424 N N . GLY B 1 91 ? 6.75 -7.859 -10.734 1 98.25 91 GLY B N 1
ATOM 2425 C CA . GLY B 1 91 ? 7.133 -6.707 -9.938 1 98.25 91 GLY B CA 1
ATOM 2426 C C . GLY B 1 91 ? 8.32 -5.957 -10.5 1 98.25 91 GLY B C 1
ATOM 2427 O O . GLY B 1 91 ? 9.086 -6.504 -11.297 1 98.25 91 GLY B O 1
ATOM 2428 N N . VAL B 1 92 ? 8.422 -4.719 -10.125 1 98.19 92 VAL B N 1
ATOM 2429 C CA . VAL B 1 92 ? 9.547 -3.861 -10.469 1 98.19 92 VAL B CA 1
ATOM 2430 C C . VAL B 1 92 ? 9.969 -3.047 -9.25 1 98.19 92 VAL B C 1
ATOM 2432 O O . VAL B 1 92 ? 9.211 -2.91 -8.289 1 98.19 92 VAL B O 1
ATOM 2435 N N . ALA B 1 93 ? 11.172 -2.574 -9.289 1 98.12 93 ALA B N 1
ATOM 2436 C CA . ALA B 1 93 ? 11.695 -1.724 -8.219 1 98.12 93 ALA B CA 1
ATOM 2437 C C . ALA B 1 93 ? 12.633 -0.655 -8.781 1 98.12 93 ALA B C 1
ATOM 2439 O O . ALA B 1 93 ? 13.406 -0.92 -9.703 1 98.12 93 ALA B O 1
ATOM 2440 N N . TYR B 1 94 ? 12.484 0.51 -8.312 1 97.44 94 TYR B N 1
ATOM 2441 C CA . TYR B 1 94 ? 13.398 1.619 -8.539 1 97.44 94 TYR B CA 1
ATOM 2442 C C . TYR B 1 94 ? 14 2.113 -7.23 1 97.44 94 TYR B C 1
ATOM 2444 O O . TYR B 1 94 ? 13.273 2.4 -6.277 1 97.44 94 TYR B O 1
ATOM 2452 N N . LYS B 1 95 ? 15.297 2.164 -7.188 1 97.81 95 LYS B N 1
ATOM 2453 C CA . LYS B 1 95 ? 15.977 2.684 -6.004 1 97.81 95 LYS B CA 1
ATOM 2454 C C . LYS B 1 95 ? 16.203 4.188 -6.109 1 97.81 95 LYS B C 1
ATOM 2456 O O . LYS B 1 95 ? 17.016 4.648 -6.906 1 97.81 95 LYS B O 1
ATOM 2461 N N . LYS B 1 96 ? 15.492 4.914 -5.316 1 97.94 96 LYS B N 1
ATOM 2462 C CA . LYS B 1 96 ? 15.516 6.375 -5.32 1 97.94 96 LYS B CA 1
ATOM 2463 C C . LYS B 1 96 ? 14.844 6.934 -4.066 1 97.94 96 LYS B C 1
ATOM 2465 O O . LYS B 1 96 ? 13.844 6.395 -3.596 1 97.94 96 LYS B O 1
ATOM 2470 N N . LYS B 1 97 ? 15.359 8.078 -3.518 1 98.19 97 LYS B N 1
ATOM 2471 C CA . LYS B 1 97 ? 14.664 8.75 -2.418 1 98.19 97 LYS B CA 1
ATOM 2472 C C . LYS B 1 97 ? 13.273 9.195 -2.838 1 98.19 97 LYS B C 1
ATOM 2474 O O . LYS B 1 97 ? 13.039 9.5 -4.012 1 98.19 97 LYS B O 1
ATOM 2479 N N . LEU B 1 98 ? 12.398 9.289 -1.867 1 98.69 98 LEU B N 1
ATOM 2480 C CA . LEU B 1 98 ? 11.023 9.68 -2.178 1 98.69 98 LEU B CA 1
ATOM 2481 C C . LEU B 1 98 ? 10.992 11.031 -2.875 1 98.69 98 LEU B C 1
ATOM 2483 O O . LEU B 1 98 ? 10.289 11.203 -3.879 1 98.69 98 LEU B O 1
ATOM 2487 N N . GLU B 1 99 ? 11.773 11.969 -2.408 1 97.81 99 GLU B N 1
ATOM 2488 C CA . GLU B 1 99 ? 11.758 13.336 -2.916 1 97.81 99 GLU B CA 1
ATOM 2489 C C . GLU B 1 99 ? 12.258 13.391 -4.355 1 97.81 99 GLU B C 1
ATOM 2491 O O . GLU B 1 99 ? 11.961 14.344 -5.082 1 97.81 99 GLU B O 1
ATOM 2496 N N . ASP B 1 100 ? 12.977 12.398 -4.785 1 98.31 100 ASP B N 1
ATOM 2497 C CA . ASP B 1 100 ? 13.562 12.367 -6.121 1 98.31 100 ASP B CA 1
ATOM 2498 C C . ASP B 1 100 ? 12.758 11.469 -7.059 1 98.31 100 ASP B C 1
ATOM 2500 O O . ASP B 1 100 ? 13.008 11.43 -8.266 1 98.31 100 ASP B O 1
ATOM 2504 N N . THR B 1 101 ? 11.844 10.75 -6.551 1 98.69 101 THR B N 1
ATOM 2505 C CA . THR B 1 101 ? 11.039 9.82 -7.344 1 98.69 101 THR B CA 1
ATOM 2506 C C . THR B 1 101 ? 10.008 10.578 -8.172 1 98.69 101 THR B C 1
ATOM 2508 O O . THR B 1 101 ? 9.273 11.414 -7.648 1 98.69 101 THR B O 1
ATOM 2511 N N . THR B 1 102 ? 9.961 10.289 -9.484 1 98.75 102 THR B N 1
ATOM 2512 C CA . THR B 1 102 ? 8.984 10.945 -10.344 1 98.75 102 THR B CA 1
ATOM 2513 C C . THR B 1 102 ? 7.621 10.266 -10.227 1 98.75 102 THR B C 1
ATOM 2515 O O . THR B 1 102 ? 7.523 9.125 -9.773 1 98.75 102 THR B O 1
ATOM 2518 N N . LEU B 1 103 ? 6.605 11 -10.641 1 98.75 103 LEU B N 1
ATOM 2519 C CA . LEU B 1 103 ? 5.27 10.422 -10.641 1 98.75 103 LEU B CA 1
ATOM 2520 C C . LEU B 1 103 ? 5.203 9.211 -11.562 1 98.75 103 LEU B C 1
ATOM 2522 O O . LEU B 1 103 ? 4.543 8.219 -11.25 1 98.75 103 LEU B O 1
ATOM 2526 N N . GLU B 1 104 ? 5.852 9.273 -12.633 1 98.69 104 GLU B N 1
ATOM 2527 C CA . GLU B 1 104 ? 5.887 8.148 -13.57 1 98.69 104 GLU B CA 1
ATOM 2528 C C . GLU B 1 104 ? 6.492 6.91 -12.922 1 98.69 104 GLU B C 1
ATOM 2530 O O . GLU B 1 104 ? 5.98 5.801 -13.094 1 98.69 104 GLU B O 1
ATOM 2535 N N . GLU B 1 105 ? 7.59 7.074 -12.234 1 98.75 105 GLU B N 1
ATOM 2536 C CA . GLU B 1 105 ? 8.234 5.965 -11.531 1 98.75 105 GLU B CA 1
ATOM 2537 C C . GLU B 1 105 ? 7.332 5.406 -10.438 1 98.75 105 GLU B C 1
ATOM 2539 O O . GLU B 1 105 ? 7.242 4.188 -10.258 1 98.75 105 GLU B O 1
ATOM 2544 N N . TYR B 1 106 ? 6.688 6.328 -9.719 1 98.94 106 TYR B N 1
ATOM 2545 C CA . TYR B 1 106 ? 5.719 5.922 -8.711 1 98.94 106 TYR B CA 1
ATOM 2546 C C . TYR B 1 106 ? 4.629 5.051 -9.328 1 98.94 106 TYR B C 1
ATOM 2548 O O . TYR B 1 106 ? 4.363 3.945 -8.844 1 98.94 106 TYR B O 1
ATOM 2556 N N . GLU B 1 107 ? 4.059 5.539 -10.375 1 98.88 107 GLU B N 1
ATOM 2557 C CA . GLU B 1 107 ? 2.934 4.855 -11.008 1 98.88 107 GLU B CA 1
ATOM 2558 C C . GLU B 1 107 ? 3.359 3.508 -11.586 1 98.88 107 GLU B C 1
ATOM 2560 O O . GLU B 1 107 ? 2.613 2.531 -11.516 1 98.88 107 GLU B O 1
ATOM 2565 N N . LYS B 1 108 ? 4.52 3.457 -12.141 1 98.69 108 LYS B N 1
ATOM 2566 C CA . LYS B 1 108 ? 5.016 2.201 -12.688 1 98.69 108 LYS B CA 1
ATOM 2567 C C . LYS B 1 108 ? 5.117 1.129 -11.609 1 98.69 108 LYS B C 1
ATOM 2569 O O . LYS B 1 108 ? 4.676 -0.005 -11.805 1 98.69 108 LYS B O 1
ATOM 2574 N N . MET B 1 109 ? 5.633 1.451 -10.453 1 98.88 109 MET B N 1
ATOM 2575 C CA . MET B 1 109 ? 5.797 0.488 -9.367 1 98.88 109 MET B CA 1
ATOM 2576 C C . MET B 1 109 ? 4.449 0.103 -8.773 1 98.88 109 MET B C 1
ATOM 2578 O O . MET B 1 109 ? 4.168 -1.08 -8.57 1 98.88 109 MET B O 1
ATOM 2582 N N . MET B 1 110 ? 3.615 1.124 -8.57 1 98.94 110 MET B N 1
ATOM 2583 C CA . MET B 1 110 ? 2.311 0.839 -7.98 1 98.94 110 MET B CA 1
ATOM 2584 C C . MET B 1 110 ? 1.453 0.006 -8.93 1 98.94 110 MET B C 1
ATOM 2586 O O . MET B 1 110 ? 0.79 -0.94 -8.5 1 98.94 110 MET B O 1
ATOM 2590 N N . ASP B 1 111 ? 1.491 0.354 -10.172 1 98.88 111 ASP B N 1
ATOM 2591 C CA . ASP B 1 111 ? 0.65 -0.322 -11.156 1 98.88 111 ASP B CA 1
ATOM 2592 C C . ASP B 1 111 ? 1.083 -1.774 -11.344 1 98.88 111 ASP B C 1
ATOM 2594 O O . ASP B 1 111 ? 0.242 -2.668 -11.461 1 98.88 111 ASP B O 1
ATOM 2598 N N . THR B 1 112 ? 2.344 -1.984 -11.367 1 98.88 112 THR B N 1
ATOM 2599 C CA . THR B 1 112 ? 2.832 -3.342 -11.586 1 98.88 112 THR B CA 1
ATOM 2600 C C . THR B 1 112 ? 2.723 -4.168 -10.305 1 98.88 112 THR B C 1
ATOM 2602 O O . THR B 1 112 ? 2.123 -5.246 -10.305 1 98.88 112 THR B O 1
ATOM 2605 N N . ASN B 1 113 ? 3.219 -3.607 -9.188 1 98.94 113 ASN B N 1
ATOM 2606 C CA . ASN B 1 113 ? 3.418 -4.379 -7.965 1 98.94 113 ASN B CA 1
ATOM 2607 C C . ASN B 1 113 ? 2.111 -4.57 -7.199 1 98.94 113 ASN B C 1
ATOM 2609 O O . ASN B 1 113 ? 1.952 -5.551 -6.469 1 98.94 113 ASN B O 1
ATOM 2613 N N . LEU B 1 114 ? 1.212 -3.602 -7.332 1 98.94 114 LEU B N 1
ATOM 2614 C CA . LEU B 1 114 ? 0.047 -3.609 -6.453 1 98.94 114 LEU B CA 1
ATOM 2615 C C . LEU B 1 114 ? -1.242 -3.723 -7.262 1 98.94 114 LEU B C 1
ATOM 2617 O O . LEU B 1 114 ? -2.043 -4.633 -7.035 1 98.94 114 LEU B O 1
ATOM 2621 N N . LYS B 1 115 ? -1.391 -2.834 -8.227 1 98.94 115 LYS B N 1
ATOM 2622 C CA . LYS B 1 115 ? -2.574 -2.922 -9.07 1 98.94 115 LYS B CA 1
ATOM 2623 C C . LYS B 1 115 ? -2.627 -4.262 -9.805 1 98.94 115 LYS B C 1
ATOM 2625 O O . LYS B 1 115 ? -3.703 -4.84 -9.977 1 98.94 115 LYS B O 1
ATOM 2630 N N . GLY B 1 116 ? -1.51 -4.727 -10.25 1 98.94 116 GLY B N 1
ATOM 2631 C CA . GLY B 1 116 ? -1.447 -6.031 -10.883 1 98.94 116 GLY B CA 1
ATOM 2632 C C . GLY B 1 116 ? -1.953 -7.152 -10 1 98.94 116 GLY B C 1
ATOM 2633 O O . GLY B 1 116 ? -2.689 -8.031 -10.453 1 98.94 116 GLY B O 1
ATOM 2634 N N . VAL B 1 117 ? -1.549 -7.129 -8.711 1 99 117 VAL B N 1
ATOM 2635 C CA . VAL B 1 117 ? -2.006 -8.117 -7.738 1 99 117 VAL B CA 1
ATOM 2636 C C . VAL B 1 117 ? -3.52 -8.008 -7.559 1 99 117 VAL B C 1
ATOM 2638 O O . VAL B 1 117 ? -4.223 -9.023 -7.52 1 99 117 VAL B O 1
ATOM 2641 N N . PHE B 1 118 ? -4.035 -6.797 -7.461 1 99 118 PHE B N 1
ATOM 2642 C CA . PHE B 1 118 ? -5.465 -6.551 -7.344 1 99 118 PHE B CA 1
ATOM 2643 C C . PHE B 1 118 ? -6.219 -7.145 -8.523 1 99 118 PHE B C 1
ATOM 2645 O O . PHE B 1 118 ? -7.145 -7.938 -8.344 1 99 118 PHE B O 1
ATOM 2652 N N . LEU B 1 119 ? -5.777 -6.812 -9.711 1 98.94 119 LEU B N 1
ATOM 2653 C CA . LEU B 1 119 ? -6.492 -7.215 -10.914 1 98.94 119 LEU B CA 1
ATOM 2654 C C . LEU B 1 119 ? -6.449 -8.727 -11.086 1 98.94 119 LEU B C 1
ATOM 2656 O O . LEU B 1 119 ? -7.48 -9.359 -11.328 1 98.94 119 LEU B O 1
ATOM 2660 N N . CYS B 1 120 ? -5.277 -9.312 -10.977 1 98.94 120 CYS B N 1
ATOM 2661 C CA . CYS B 1 120 ? -5.148 -10.75 -11.164 1 98.94 120 CYS B CA 1
ATOM 2662 C C . CYS B 1 120 ? -5.961 -11.508 -10.117 1 98.94 120 CYS B C 1
ATOM 2664 O O . CYS B 1 120 ? -6.641 -12.484 -10.445 1 98.94 120 CYS B O 1
ATOM 2666 N N . THR B 1 121 ? -5.887 -11.055 -8.867 1 98.94 121 THR B N 1
ATOM 2667 C CA . THR B 1 121 ? -6.637 -11.695 -7.793 1 98.94 121 THR B CA 1
ATOM 2668 C C . THR B 1 121 ? -8.141 -11.578 -8.039 1 98.94 121 THR B C 1
ATOM 2670 O O . THR B 1 121 ? -8.867 -12.57 -7.969 1 98.94 121 THR B O 1
ATOM 2673 N N . LYS B 1 122 ? -8.594 -10.367 -8.391 1 98.88 122 LYS B N 1
ATOM 2674 C CA . LYS B 1 122 ? -10 -10.078 -8.625 1 98.88 122 LYS B CA 1
ATOM 2675 C C . LYS B 1 122 ? -10.594 -11.039 -9.656 1 98.88 122 LYS B C 1
ATOM 2677 O O . LYS B 1 122 ? -11.617 -11.664 -9.406 1 98.88 122 LYS B O 1
ATOM 2682 N N . TYR B 1 123 ? -9.922 -11.227 -10.695 1 98.88 123 TYR B N 1
ATOM 2683 C CA . TYR B 1 123 ? -10.508 -11.945 -11.82 1 98.88 123 TYR B CA 1
ATOM 2684 C C . TYR B 1 123 ? -10.234 -13.438 -11.719 1 98.88 123 TYR B C 1
ATOM 2686 O O . TYR B 1 123 ? -10.891 -14.25 -12.375 1 98.88 123 TYR B O 1
ATOM 2694 N N . ALA B 1 124 ? -9.297 -13.859 -10.891 1 98.88 124 ALA B N 1
ATOM 2695 C CA . ALA B 1 124 ? -8.977 -15.273 -10.719 1 98.88 124 ALA B CA 1
ATOM 2696 C C . ALA B 1 124 ? -9.898 -15.922 -9.688 1 98.88 124 ALA B C 1
ATOM 2698 O O . ALA B 1 124 ? -10.164 -17.125 -9.75 1 98.88 124 ALA B O 1
ATOM 2699 N N . ILE B 1 125 ? -10.359 -15.172 -8.695 1 98.88 125 ILE B N 1
ATOM 2700 C CA . ILE B 1 125 ? -11.047 -15.656 -7.504 1 98.88 125 ILE B CA 1
ATOM 2701 C C . ILE B 1 125 ? -12.203 -16.562 -7.91 1 98.88 125 ILE B C 1
ATOM 2703 O O . ILE B 1 125 ? -12.336 -17.688 -7.414 1 98.88 125 ILE B O 1
ATOM 2707 N N . PRO B 1 126 ? -13.07 -16.125 -8.914 1 98.62 126 PRO B N 1
ATOM 2708 C CA . PRO B 1 126 ? -14.227 -16.969 -9.227 1 98.62 126 PRO B CA 1
ATOM 2709 C C . PRO B 1 126 ? -13.82 -18.359 -9.695 1 98.62 126 PRO B C 1
ATOM 2711 O O . PRO B 1 126 ? -14.539 -19.344 -9.438 1 98.62 126 PRO B O 1
ATOM 2714 N N . TYR B 1 127 ? -12.719 -18.5 -10.281 1 98.75 127 TYR B N 1
ATOM 2715 C CA . TYR B 1 127 ? -12.289 -19.781 -10.852 1 98.75 127 TYR B CA 1
ATOM 2716 C C . TYR B 1 127 ? -11.516 -20.594 -9.82 1 98.75 127 TYR B C 1
ATOM 2718 O O . TYR B 1 127 ? -11.672 -21.812 -9.742 1 98.75 127 TYR B O 1
ATOM 2726 N N . ILE B 1 128 ? -10.695 -19.953 -9.031 1 98.88 128 ILE B N 1
ATOM 2727 C CA . ILE B 1 128 ? -9.938 -20.641 -7.992 1 98.88 128 ILE B CA 1
ATOM 2728 C C . ILE B 1 128 ? -10.891 -21.203 -6.941 1 98.88 128 ILE B C 1
ATOM 2730 O O . ILE B 1 128 ? -10.648 -22.266 -6.371 1 98.88 128 ILE B O 1
ATOM 2734 N N . ARG B 1 129 ? -11.938 -20.469 -6.754 1 98.06 129 ARG B N 1
ATOM 2735 C CA . ARG B 1 129 ? -12.945 -20.875 -5.777 1 98.06 129 ARG B CA 1
ATOM 2736 C C . ARG B 1 129 ? -13.5 -22.25 -6.102 1 98.06 129 ARG B C 1
ATOM 2738 O O . ARG B 1 129 ? -13.945 -22.969 -5.203 1 98.06 129 ARG B O 1
ATOM 2745 N N . GLU B 1 130 ? -13.422 -22.688 -7.316 1 97.5 130 GLU B N 1
ATOM 2746 C CA . GLU B 1 130 ? -13.945 -23.984 -7.754 1 97.5 130 GLU B CA 1
ATOM 2747 C C . GLU B 1 130 ? -12.961 -25.109 -7.453 1 97.5 130 GLU B C 1
ATOM 2749 O O . GLU B 1 130 ? -13.305 -26.281 -7.543 1 97.5 130 GLU B O 1
ATOM 2754 N N . SER B 1 131 ? -11.797 -24.781 -7.078 1 97.12 131 SER B N 1
ATOM 2755 C CA . SER B 1 131 ? -10.734 -25.766 -6.844 1 97.12 131 SER B CA 1
ATOM 2756 C C . SER B 1 131 ? -10.812 -26.344 -5.434 1 97.12 131 SER B C 1
ATOM 2758 O O . SER B 1 131 ? -11.156 -25.625 -4.488 1 97.12 131 SER B O 1
ATOM 2760 N N . ASN B 1 132 ? -10.43 -27.578 -5.254 1 94.38 132 ASN B N 1
ATOM 2761 C CA . ASN B 1 132 ? -10.312 -28.188 -3.934 1 94.38 132 ASN B CA 1
ATOM 2762 C C . ASN B 1 132 ? -9 -27.812 -3.258 1 94.38 132 ASN B C 1
ATOM 2764 O O . ASN B 1 132 ? -8.781 -28.141 -2.09 1 94.38 132 ASN B O 1
ATOM 2768 N N . ASN B 1 133 ? -8.117 -27.156 -3.939 1 96.06 133 ASN B N 1
ATOM 2769 C CA . ASN B 1 133 ? -6.832 -26.672 -3.457 1 96.06 133 ASN B CA 1
ATOM 2770 C C . ASN B 1 133 ? -6.594 -25.219 -3.85 1 96.06 133 ASN B C 1
ATOM 2772 O O . ASN B 1 133 ? -5.523 -24.875 -4.352 1 96.06 133 ASN B O 1
ATOM 2776 N N . GLY B 1 134 ? -7.594 -24.375 -3.721 1 98.56 134 GLY B N 1
ATOM 2777 C CA . GLY B 1 134 ? -7.488 -22.984 -4.129 1 98.56 134 GLY B CA 1
ATOM 2778 C C . GLY B 1 134 ? -6.457 -22.203 -3.326 1 98.56 134 GLY B C 1
ATOM 2779 O O . GLY B 1 134 ? -6.59 -22.062 -2.109 1 98.56 134 GLY B O 1
ATOM 2780 N N . LYS B 1 135 ? -5.359 -21.672 -3.994 1 98.81 135 LYS B N 1
ATOM 2781 C CA . LYS B 1 135 ? -4.293 -20.906 -3.352 1 98.81 135 LYS B CA 1
ATOM 2782 C C . LYS B 1 135 ? -4.004 -19.625 -4.117 1 98.81 135 LYS B C 1
ATOM 2784 O O . LYS B 1 135 ? -4.008 -19.609 -5.352 1 98.81 135 LYS B O 1
ATOM 2789 N N . ILE B 1 136 ? -3.824 -18.594 -3.408 1 98.94 136 ILE B N 1
ATOM 2790 C CA . ILE B 1 136 ? -3.229 -17.359 -3.922 1 98.94 136 ILE B CA 1
ATOM 2791 C C . ILE B 1 136 ? -1.957 -17.031 -3.139 1 98.94 136 ILE B C 1
ATOM 2793 O O . ILE B 1 136 ? -1.99 -16.906 -1.912 1 98.94 136 ILE B O 1
ATOM 2797 N N . ILE B 1 137 ? -0.855 -16.969 -3.818 1 99 137 ILE B N 1
ATOM 2798 C CA . ILE B 1 137 ? 0.434 -16.688 -3.199 1 99 137 ILE B CA 1
ATOM 2799 C C . ILE B 1 137 ? 1.023 -15.406 -3.801 1 99 137 ILE B C 1
ATOM 2801 O O . ILE B 1 137 ? 1.33 -15.359 -4.996 1 99 137 ILE B O 1
ATOM 2805 N N . ASN B 1 138 ? 1.158 -14.398 -2.994 1 98.94 138 ASN B N 1
ATOM 2806 C CA . ASN B 1 138 ? 1.724 -13.117 -3.396 1 98.94 138 ASN B CA 1
ATOM 2807 C C . ASN B 1 138 ? 3.207 -13.023 -3.053 1 98.94 138 ASN B C 1
ATOM 2809 O O . ASN B 1 138 ? 3.598 -13.242 -1.904 1 98.94 138 ASN B O 1
ATOM 2813 N N . ILE B 1 139 ? 4.016 -12.719 -4.07 1 98.94 139 ILE B N 1
ATOM 2814 C CA . ILE B 1 139 ? 5.426 -12.469 -3.799 1 98.94 139 ILE B CA 1
ATOM 2815 C C . ILE B 1 139 ? 5.629 -11 -3.418 1 98.94 139 ILE B C 1
ATOM 2817 O O . ILE B 1 139 ? 5.629 -10.125 -4.285 1 98.94 139 ILE B O 1
ATOM 2821 N N . SER B 1 140 ? 5.801 -10.797 -2.17 1 98.75 140 SER B N 1
ATOM 2822 C CA . SER B 1 140 ? 6.066 -9.477 -1.608 1 98.75 140 SER B CA 1
ATOM 2823 C C . SER B 1 140 ? 7.562 -9.234 -1.44 1 98.75 140 SER B C 1
ATOM 2825 O O . SER B 1 140 ? 8.336 -9.445 -2.375 1 98.75 140 SER B O 1
ATOM 2827 N N . SER B 1 141 ? 7.984 -8.75 -0.348 1 98 141 SER B N 1
ATOM 2828 C CA . SER B 1 141 ? 9.375 -8.422 -0.037 1 98 141 SER B CA 1
ATOM 2829 C C . SER B 1 141 ? 9.547 -8.109 1.446 1 98 141 SER B C 1
ATOM 2831 O O . SER B 1 141 ? 8.586 -7.77 2.133 1 98 141 SER B O 1
ATOM 2833 N N . VAL B 1 142 ? 10.766 -8.266 1.949 1 97.19 142 VAL B N 1
ATOM 2834 C CA . VAL B 1 142 ? 11.062 -7.707 3.264 1 97.19 142 VAL B CA 1
ATOM 2835 C C . VAL B 1 142 ? 10.742 -6.215 3.277 1 97.19 142 VAL B C 1
ATOM 2837 O O . VAL B 1 142 ? 10.461 -5.645 4.332 1 97.19 142 VAL B O 1
ATOM 2840 N N . GLY B 1 143 ? 10.766 -5.609 2.123 1 97.5 143 GLY B N 1
ATOM 2841 C CA . GLY B 1 143 ? 10.352 -4.223 1.984 1 97.5 143 GLY B CA 1
ATOM 2842 C C . GLY B 1 143 ? 8.883 -4.004 2.283 1 97.5 143 GLY B C 1
ATOM 2843 O O . GLY B 1 143 ? 8.438 -2.869 2.471 1 97.5 143 GLY B O 1
ATOM 2844 N N . GLY B 1 144 ? 8.062 -5.051 2.324 1 98.44 144 GLY B N 1
ATOM 2845 C CA . GLY B 1 144 ? 6.664 -4.98 2.725 1 98.44 144 GLY B CA 1
ATOM 2846 C C . GLY B 1 144 ? 6.465 -5.129 4.219 1 98.44 144 GLY B C 1
ATOM 2847 O O . GLY B 1 144 ? 5.336 -5.066 4.711 1 98.44 144 GLY B O 1
ATOM 2848 N N . LEU B 1 145 ? 7.559 -5.391 4.898 1 97.38 145 LEU B N 1
ATOM 2849 C CA . LEU B 1 145 ? 7.527 -5.586 6.344 1 97.38 145 LEU B CA 1
ATOM 2850 C C . LEU B 1 145 ? 8.273 -4.465 7.062 1 97.38 145 LEU B C 1
ATOM 2852 O O . LEU B 1 145 ? 7.84 -4 8.117 1 97.38 145 LEU B O 1
ATOM 2856 N N . HIS B 1 146 ? 9.328 -4.18 6.281 1 95.12 146 HIS B N 1
ATOM 2857 C CA . HIS B 1 146 ? 10.234 -3.201 6.867 1 95.12 146 HIS B CA 1
ATOM 2858 C C . HIS B 1 146 ? 10.383 -1.977 5.973 1 95.12 146 HIS B C 1
ATOM 2860 O O . HIS B 1 146 ? 10.312 -2.088 4.746 1 95.12 146 HIS B O 1
ATOM 2866 N N . GLY B 1 147 ? 10.422 -0.848 6.488 1 94.69 147 GLY B N 1
ATOM 2867 C CA . GLY B 1 147 ? 10.766 0.33 5.711 1 94.69 147 GLY B CA 1
ATOM 2868 C C . GLY B 1 147 ? 12.234 0.395 5.348 1 94.69 147 GLY B C 1
ATOM 2869 O O . GLY B 1 147 ? 13.102 0.26 6.215 1 94.69 147 GLY B O 1
ATOM 2870 N N . LEU B 1 148 ? 12.508 0.455 3.967 1 96.19 148 LEU B N 1
ATOM 2871 C CA . LEU B 1 148 ? 13.883 0.544 3.48 1 96.19 148 LEU B CA 1
ATOM 2872 C C . LEU B 1 148 ? 14.148 1.914 2.867 1 96.19 148 LEU B C 1
ATOM 2874 O O . LEU B 1 148 ? 13.422 2.354 1.974 1 96.19 148 LEU B O 1
ATOM 2878 N N . PRO B 1 149 ? 15.234 2.551 3.338 1 97.12 149 PRO B N 1
ATOM 2879 C CA . PRO B 1 149 ? 15.562 3.836 2.715 1 97.12 149 PRO B CA 1
ATOM 2880 C C . PRO B 1 149 ? 15.859 3.707 1.223 1 97.12 149 PRO B C 1
ATOM 2882 O O . PRO B 1 149 ? 16.438 2.703 0.788 1 97.12 149 PRO B O 1
ATOM 2885 N N . ASP B 1 150 ? 15.469 4.691 0.455 1 97.5 150 ASP B N 1
ATOM 2886 C CA . ASP B 1 150 ? 15.68 4.801 -0.985 1 97.5 150 ASP B CA 1
ATOM 2887 C C . ASP B 1 150 ? 14.781 3.832 -1.749 1 97.5 150 ASP B C 1
ATOM 2889 O O . ASP B 1 150 ? 14.891 3.707 -2.971 1 97.5 150 ASP B O 1
ATOM 2893 N N . LEU B 1 151 ? 13.922 3.129 -1.017 1 98.44 151 LEU B N 1
ATOM 2894 C CA . LEU B 1 151 ? 12.969 2.217 -1.635 1 98.44 151 LEU B CA 1
ATOM 2895 C C . LEU B 1 151 ? 11.555 2.473 -1.117 1 98.44 151 LEU B C 1
ATOM 2897 O O . LEU B 1 151 ? 10.766 1.539 -0.975 1 98.44 151 LEU B O 1
ATOM 2901 N N . SER B 1 152 ? 11.273 3.721 -0.801 1 98.69 152 SER B N 1
ATOM 2902 C CA . SER B 1 152 ? 10.039 4.066 -0.113 1 98.69 152 SER B CA 1
ATOM 2903 C C . SER B 1 152 ? 8.812 3.682 -0.943 1 98.69 152 SER B C 1
ATOM 2905 O O . SER B 1 152 ? 7.855 3.117 -0.419 1 98.69 152 SER B O 1
ATOM 2907 N N . VAL B 1 153 ? 8.844 3.988 -2.258 1 98.81 153 VAL B N 1
ATOM 2908 C CA . VAL B 1 153 ? 7.699 3.689 -3.113 1 98.81 153 VAL B CA 1
ATOM 2909 C C . VAL B 1 153 ? 7.59 2.182 -3.32 1 98.81 153 VAL B C 1
ATOM 2911 O O . VAL B 1 153 ? 6.488 1.628 -3.32 1 98.81 153 VAL B O 1
ATOM 2914 N N . TYR B 1 154 ? 8.719 1.501 -3.506 1 98.75 154 TYR B N 1
ATOM 2915 C CA . TYR B 1 154 ? 8.727 0.043 -3.57 1 98.75 154 TYR B CA 1
ATOM 2916 C C . TYR B 1 154 ? 8.141 -0.563 -2.303 1 98.75 154 TYR B C 1
ATOM 2918 O O . TYR B 1 154 ? 7.273 -1.438 -2.369 1 98.75 154 TYR B O 1
ATOM 2926 N N . CYS B 1 155 ? 8.602 -0.063 -1.13 1 98.88 155 CYS B N 1
ATOM 2927 C CA . CYS B 1 155 ? 8.086 -0.537 0.149 1 98.88 155 CYS B CA 1
ATOM 2928 C C . CYS B 1 155 ? 6.578 -0.319 0.242 1 98.88 155 CYS B C 1
ATOM 2930 O O . CYS B 1 155 ? 5.84 -1.214 0.658 1 98.88 155 CYS B O 1
ATOM 2932 N N . ALA B 1 156 ? 6.148 0.846 -0.16 1 98.94 156 ALA B N 1
ATOM 2933 C CA . ALA B 1 156 ? 4.719 1.135 -0.132 1 98.94 156 ALA B CA 1
ATOM 2934 C C . ALA B 1 156 ? 3.934 0.094 -0.925 1 98.94 156 ALA B C 1
ATOM 2936 O O . ALA B 1 156 ? 2.904 -0.403 -0.46 1 98.94 156 ALA B O 1
ATOM 2937 N N . SER B 1 157 ? 4.387 -0.233 -2.111 1 98.94 157 SER B N 1
ATOM 2938 C CA . SER B 1 157 ? 3.701 -1.205 -2.957 1 98.94 157 SER B CA 1
ATOM 2939 C C . SER B 1 157 ? 3.646 -2.576 -2.291 1 98.94 157 SER B C 1
ATOM 2941 O O . SER B 1 157 ? 2.602 -3.232 -2.297 1 98.94 157 SER B O 1
ATOM 2943 N N . LYS B 1 158 ? 4.734 -2.971 -1.712 1 98.94 158 LYS B N 1
ATOM 2944 C CA . LYS B 1 158 ? 4.805 -4.312 -1.142 1 98.94 158 LYS B CA 1
ATOM 2945 C C . LYS B 1 158 ? 4.082 -4.379 0.201 1 98.94 158 LYS B C 1
ATOM 2947 O O . LYS B 1 158 ? 3.5 -5.41 0.549 1 98.94 158 LYS B O 1
ATOM 2952 N N . PHE B 1 159 ? 4.086 -3.27 0.985 1 98.94 159 PHE B N 1
ATOM 2953 C CA . PHE B 1 159 ? 3.172 -3.172 2.117 1 98.94 159 PHE B CA 1
ATOM 2954 C C . PHE B 1 159 ? 1.728 -3.354 1.664 1 98.94 159 PHE B C 1
ATOM 2956 O O . PHE B 1 159 ? 0.962 -4.09 2.291 1 98.94 159 PHE B O 1
ATOM 2963 N N . GLY B 1 160 ? 1.413 -2.658 0.593 1 98.94 160 GLY B N 1
ATOM 2964 C CA . GLY B 1 160 ? 0.078 -2.801 0.034 1 98.94 160 GLY B CA 1
ATOM 2965 C C . GLY B 1 160 ? -0.275 -4.234 -0.309 1 98.94 160 GLY B C 1
ATOM 2966 O O . GLY B 1 160 ? -1.393 -4.684 -0.047 1 98.94 160 GLY B O 1
ATOM 2967 N N . VAL B 1 161 ? 0.654 -4.965 -0.873 1 98.94 161 VAL B N 1
ATOM 2968 C CA . VAL B 1 161 ? 0.455 -6.371 -1.207 1 98.94 161 VAL B CA 1
ATOM 2969 C C . VAL B 1 161 ? 0.141 -7.164 0.059 1 98.94 161 VAL B C 1
ATOM 2971 O O . VAL B 1 161 ? -0.758 -8.008 0.063 1 98.94 161 VAL B O 1
ATOM 2974 N N . ASN B 1 162 ? 0.877 -6.898 1.137 1 98.94 162 ASN B N 1
ATOM 2975 C CA . ASN B 1 162 ? 0.616 -7.582 2.398 1 98.94 162 ASN B CA 1
ATOM 2976 C C . ASN B 1 162 ? -0.763 -7.23 2.951 1 98.94 162 ASN B C 1
ATOM 2978 O O . ASN B 1 162 ? -1.431 -8.078 3.549 1 98.94 162 ASN B O 1
ATOM 2982 N N . GLY B 1 163 ? -1.164 -5.984 2.777 1 98.88 163 GLY B N 1
ATOM 2983 C CA . GLY B 1 163 ? -2.508 -5.586 3.168 1 98.88 163 GLY B CA 1
ATOM 2984 C C . GLY B 1 163 ? -3.592 -6.348 2.428 1 98.88 163 GLY B C 1
ATOM 2985 O O . GLY B 1 163 ? -4.547 -6.828 3.041 1 98.88 163 GLY B O 1
ATOM 2986 N N . ILE B 1 164 ? -3.432 -6.484 1.121 1 98.88 164 ILE B N 1
ATOM 2987 C CA . ILE B 1 164 ? -4.363 -7.273 0.32 1 98.88 164 ILE B CA 1
ATOM 2988 C C . ILE B 1 164 ? -4.375 -8.719 0.818 1 98.88 164 ILE B C 1
ATOM 2990 O O . ILE B 1 164 ? -5.438 -9.32 0.972 1 98.88 164 ILE B O 1
ATOM 2994 N N . THR B 1 165 ? -3.209 -9.234 1.074 1 98.94 165 THR B N 1
ATOM 2995 C CA . THR B 1 165 ? -3.086 -10.625 1.493 1 98.94 165 THR B CA 1
ATOM 2996 C C . THR B 1 165 ? -3.912 -10.883 2.75 1 98.94 165 THR B C 1
ATOM 2998 O O . THR B 1 165 ? -4.742 -11.797 2.773 1 98.94 165 THR B O 1
ATOM 3001 N N . LYS B 1 166 ? -3.719 -10.094 3.764 1 98.75 166 LYS B N 1
ATOM 3002 C CA . LYS B 1 166 ? -4.41 -10.289 5.035 1 98.75 166 LYS B CA 1
ATOM 3003 C C . LYS B 1 166 ? -5.918 -10.109 4.875 1 98.75 166 LYS B C 1
ATOM 3005 O O . LYS B 1 166 ? -6.699 -10.922 5.367 1 98.75 166 LYS B O 1
ATOM 3010 N N . SER B 1 167 ? -6.355 -9.07 4.195 1 98.75 167 SER B N 1
ATOM 3011 C CA . SER B 1 167 ? -7.773 -8.75 4.059 1 98.75 167 SER B CA 1
ATOM 3012 C C . SER B 1 167 ? -8.492 -9.789 3.215 1 98.75 167 SER B C 1
ATOM 3014 O O . SER B 1 167 ? -9.586 -10.242 3.574 1 98.75 167 SER B O 1
ATOM 3016 N N . VAL B 1 168 ? -7.887 -10.203 2.137 1 98.88 168 VAL B N 1
ATOM 3017 C CA . VAL B 1 168 ? -8.531 -11.133 1.208 1 98.88 168 VAL B CA 1
ATOM 3018 C C . VAL B 1 168 ? -8.57 -12.531 1.817 1 98.88 168 VAL B C 1
ATOM 3020 O O . VAL B 1 168 ? -9.523 -13.281 1.605 1 98.88 168 VAL B O 1
ATOM 3023 N N . ALA B 1 169 ? -7.512 -12.898 2.588 1 98.81 169 ALA B N 1
ATOM 3024 C CA . ALA B 1 169 ? -7.551 -14.172 3.303 1 98.81 169 ALA B CA 1
ATOM 3025 C C . ALA B 1 169 ? -8.789 -14.266 4.188 1 98.81 169 ALA B C 1
ATOM 3027 O O . ALA B 1 169 ? -9.43 -15.32 4.254 1 98.81 169 ALA B O 1
ATOM 3028 N N . ALA B 1 170 ? -9.078 -13.148 4.848 1 98.25 170 ALA B N 1
ATOM 3029 C CA . ALA B 1 170 ? -10.266 -13.109 5.707 1 98.25 170 ALA B CA 1
ATOM 3030 C C . ALA B 1 170 ? -11.547 -13.18 4.879 1 98.25 170 ALA B C 1
ATOM 3032 O O . ALA B 1 170 ? -12.5 -13.867 5.254 1 98.25 170 ALA B O 1
ATOM 3033 N N . GLU B 1 171 ? -11.586 -12.531 3.74 1 98.06 171 GLU B N 1
ATOM 3034 C CA . GLU B 1 171 ? -12.75 -12.516 2.859 1 98.06 171 GLU B CA 1
ATOM 3035 C C . GLU B 1 171 ? -13.047 -13.906 2.299 1 98.06 171 GLU B C 1
ATOM 3037 O O . GLU B 1 171 ? -14.203 -14.25 2.059 1 98.06 171 GLU B O 1
ATOM 3042 N N . LEU B 1 172 ? -11.953 -14.625 2.127 1 98.56 172 LEU B N 1
ATOM 3043 C CA . LEU B 1 172 ? -12.094 -15.883 1.412 1 98.56 172 LEU B CA 1
ATOM 3044 C C . LEU B 1 172 ? -11.922 -17.062 2.359 1 98.56 172 LEU B C 1
ATOM 3046 O O . LEU B 1 172 ? -11.602 -18.172 1.923 1 98.56 172 LEU B O 1
ATOM 3050 N N . GLU B 1 173 ? -12.039 -16.828 3.629 1 97.12 173 GLU B N 1
ATOM 3051 C CA . GLU B 1 173 ? -11.852 -17.859 4.645 1 97.12 173 GLU B CA 1
ATOM 3052 C C . GLU B 1 173 ? -12.695 -19.094 4.336 1 97.12 173 GLU B C 1
ATOM 3054 O O . GLU B 1 173 ? -13.898 -18.984 4.082 1 97.12 173 GLU B O 1
ATOM 3059 N N . GLY B 1 174 ? -12.039 -20.219 4.32 1 96.44 174 GLY B N 1
ATOM 3060 C CA . GLY B 1 174 ? -12.742 -21.469 4.086 1 96.44 174 GLY B CA 1
ATOM 3061 C C . GLY B 1 174 ? -12.898 -21.797 2.611 1 96.44 174 GLY B C 1
ATOM 3062 O O . GLY B 1 174 ? -13.391 -22.875 2.258 1 96.44 174 GLY B O 1
ATOM 3063 N N . GLU B 1 175 ? -12.461 -20.875 1.735 1 97.94 175 GLU B N 1
ATOM 3064 C CA . GLU B 1 175 ? -12.594 -21.094 0.298 1 97.94 175 GLU B CA 1
ATOM 3065 C C . GLU B 1 175 ? -11.234 -21.172 -0.382 1 97.94 175 GLU B C 1
ATOM 3067 O O . GLU B 1 175 ? -10.914 -22.156 -1.035 1 97.94 175 GLU B O 1
ATOM 3072 N N . ILE B 1 176 ? -10.492 -20.234 -0.26 1 98.75 176 ILE B N 1
ATOM 3073 C CA . ILE B 1 176 ? -9.18 -20.078 -0.879 1 98.75 176 ILE B CA 1
ATOM 3074 C C . ILE B 1 176 ? -8.164 -19.656 0.174 1 98.75 176 ILE B C 1
ATOM 3076 O O . ILE B 1 176 ? -8.43 -18.781 0.994 1 98.75 176 ILE B O 1
ATOM 3080 N N . LYS B 1 177 ? -7.031 -20.312 0.241 1 98.81 177 LYS B N 1
ATOM 3081 C CA . LYS B 1 177 ? -5.965 -19.859 1.134 1 98.81 177 LYS B CA 1
ATOM 3082 C C . LYS B 1 177 ? -5.082 -18.812 0.455 1 98.81 177 LYS B C 1
ATOM 3084 O O . LYS B 1 177 ? -4.727 -18.969 -0.717 1 98.81 177 LYS B O 1
ATOM 3089 N N . VAL B 1 178 ? -4.777 -17.75 1.158 1 98.94 178 VAL B N 1
ATOM 3090 C CA . VAL B 1 178 ? -4.016 -16.625 0.635 1 98.94 178 VAL B CA 1
ATOM 3091 C C . VAL B 1 178 ? -2.771 -16.391 1.492 1 98.94 178 VAL B C 1
ATOM 3093 O O . VAL B 1 178 ? -2.852 -16.391 2.723 1 98.94 178 VAL B O 1
ATOM 3096 N N . TYR B 1 179 ? -1.587 -16.203 0.778 1 98.94 179 TYR B N 1
ATOM 3097 C CA . TYR B 1 179 ? -0.319 -16 1.473 1 98.94 179 TYR B CA 1
ATOM 3098 C C . TYR B 1 179 ? 0.497 -14.898 0.821 1 98.94 179 TYR B C 1
ATOM 3100 O O . TYR B 1 179 ? 0.27 -14.547 -0.34 1 98.94 179 TYR B O 1
ATOM 3108 N N . ALA B 1 180 ? 1.369 -14.398 1.629 1 98.94 180 ALA B N 1
ATOM 3109 C CA . ALA B 1 180 ? 2.449 -13.594 1.062 1 98.94 180 ALA B CA 1
ATOM 3110 C C . ALA B 1 180 ? 3.814 -14.125 1.488 1 98.94 180 ALA B C 1
ATOM 3112 O O . ALA B 1 180 ? 3.994 -14.539 2.635 1 98.94 180 ALA B O 1
ATOM 3113 N N . ILE B 1 181 ? 4.719 -14.195 0.56 1 98.88 181 ILE B N 1
ATOM 3114 C CA . ILE B 1 181 ? 6.129 -14.469 0.833 1 98.88 181 ILE B CA 1
ATOM 3115 C C . ILE B 1 181 ? 6.93 -13.164 0.747 1 98.88 181 ILE B C 1
ATOM 3117 O O . ILE B 1 181 ? 6.805 -12.422 -0.225 1 98.88 181 ILE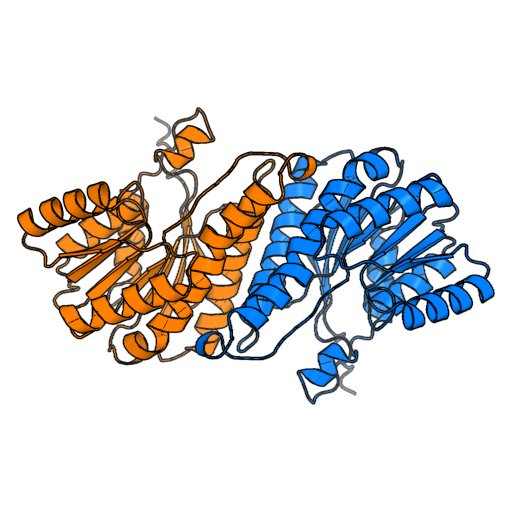 B O 1
ATOM 3121 N N . CYS B 1 182 ? 7.699 -12.906 1.747 1 98.69 182 CYS B N 1
ATOM 3122 C CA . CYS B 1 182 ? 8.508 -11.703 1.834 1 98.69 182 CYS B CA 1
ATOM 3123 C C . CYS B 1 182 ? 9.992 -12.039 1.822 1 98.69 182 CYS B C 1
ATOM 3125 O O . CYS B 1 182 ? 10.641 -12.055 2.871 1 98.69 182 CYS B O 1
ATOM 3127 N N . PRO B 1 183 ? 10.547 -12.148 0.618 1 97.81 183 PRO B N 1
ATOM 3128 C CA . PRO B 1 183 ? 11.969 -12.484 0.527 1 97.81 183 PRO B CA 1
ATOM 3129 C C . PRO B 1 183 ? 12.883 -11.32 0.894 1 97.81 183 PRO B C 1
ATOM 3131 O O . PRO B 1 183 ? 12.57 -10.164 0.584 1 97.81 183 PRO B O 1
ATOM 3134 N N . GLY B 1 184 ? 13.992 -11.656 1.491 1 95.88 184 GLY B N 1
ATOM 3135 C CA . GLY B 1 184 ? 15.109 -10.727 1.512 1 95.88 184 GLY B CA 1
ATOM 3136 C C . GLY B 1 184 ? 15.812 -10.602 0.171 1 95.88 184 GLY B C 1
ATOM 3137 O O . GLY B 1 184 ? 15.195 -10.828 -0.876 1 95.88 184 GLY B O 1
ATOM 3138 N N . GLY B 1 185 ? 17.047 -10.156 0.162 1 94.56 185 GLY B N 1
ATOM 3139 C CA . GLY B 1 185 ? 17.781 -10.023 -1.086 1 94.56 185 GLY B CA 1
ATOM 3140 C C . GLY B 1 185 ? 17.953 -11.344 -1.813 1 94.56 185 GLY B C 1
ATOM 3141 O O . GLY B 1 185 ? 18.625 -12.25 -1.314 1 94.56 185 GLY B O 1
ATOM 3142 N N . VAL B 1 186 ? 17.281 -11.5 -2.963 1 96.31 186 VAL B N 1
ATOM 3143 C CA . VAL B 1 186 ? 17.406 -12.688 -3.799 1 96.31 186 VAL B CA 1
ATOM 3144 C C . VAL B 1 186 ? 18.266 -12.383 -5.02 1 96.31 186 VAL B C 1
ATOM 3146 O O . VAL B 1 186 ? 18.125 -11.32 -5.637 1 96.31 186 VAL B O 1
ATOM 3149 N N . ASP B 1 187 ? 19.125 -13.258 -5.344 1 95.19 187 ASP B N 1
ATOM 3150 C CA . ASP B 1 187 ? 20.047 -13.047 -6.457 1 95.19 187 ASP B CA 1
ATOM 3151 C C . ASP B 1 187 ? 19.312 -13.102 -7.793 1 95.19 187 ASP B C 1
ATOM 3153 O O . ASP B 1 187 ? 19.234 -14.156 -8.414 1 95.19 187 ASP B O 1
ATOM 3157 N N . THR B 1 188 ? 18.859 -11.969 -8.242 1 95.69 188 THR B N 1
ATOM 3158 C CA . THR B 1 188 ? 18.172 -11.781 -9.508 1 95.69 188 THR B CA 1
ATOM 3159 C C . THR B 1 188 ? 18.703 -10.562 -10.25 1 95.69 188 THR B C 1
ATOM 3161 O O . THR B 1 188 ? 19.484 -9.781 -9.688 1 95.69 188 THR B O 1
ATOM 3164 N N . ASP B 1 189 ? 18.312 -10.43 -11.523 1 93.38 189 ASP B N 1
ATOM 3165 C CA . ASP B 1 189 ? 18.672 -9.242 -12.281 1 93.38 189 ASP B CA 1
ATOM 3166 C C . ASP B 1 189 ? 18.125 -7.977 -11.617 1 93.38 189 ASP B C 1
ATOM 3168 O O . ASP B 1 189 ? 18.812 -6.945 -11.578 1 93.38 189 ASP B O 1
ATOM 3172 N N . MET B 1 190 ? 16.953 -8.016 -11.078 1 91.06 190 MET B N 1
ATOM 3173 C CA . MET B 1 190 ? 16.375 -6.867 -10.383 1 91.06 190 MET B CA 1
ATOM 3174 C C . MET B 1 190 ? 17.25 -6.434 -9.211 1 91.06 190 MET B C 1
ATOM 3176 O O . MET B 1 190 ? 17.578 -5.254 -9.086 1 91.06 190 MET B O 1
ATOM 3180 N N . TYR B 1 191 ? 17.594 -7.398 -8.391 1 94.06 191 TYR B N 1
ATOM 3181 C CA . TYR B 1 191 ? 18.406 -7.082 -7.227 1 94.06 191 TYR B CA 1
ATOM 3182 C C . TYR B 1 191 ? 19.734 -6.449 -7.645 1 94.06 191 TYR B C 1
ATOM 3184 O O . TYR B 1 191 ? 20.141 -5.43 -7.09 1 94.06 191 TYR B O 1
ATOM 3192 N N . ARG B 1 192 ? 20.297 -7.047 -8.633 1 92.69 192 ARG B N 1
ATOM 3193 C CA . ARG B 1 192 ? 21.609 -6.609 -9.078 1 92.69 192 ARG B CA 1
ATOM 3194 C C . ARG B 1 192 ? 21.547 -5.227 -9.711 1 92.69 192 ARG B C 1
ATOM 3196 O O . ARG B 1 192 ? 22.562 -4.531 -9.805 1 92.69 192 ARG B O 1
ATOM 3203 N N . SER B 1 193 ? 20.422 -4.867 -10.172 1 92.19 193 SER B N 1
ATOM 3204 C CA . SER B 1 193 ? 20.25 -3.523 -10.719 1 92.19 193 SER B CA 1
ATOM 3205 C C . SER B 1 193 ? 20.156 -2.484 -9.602 1 92.19 193 SER B C 1
ATOM 3207 O O . SER B 1 193 ? 20.359 -1.292 -9.844 1 92.19 193 SER B O 1
ATOM 3209 N N . LEU B 1 194 ? 19.891 -2.867 -8.398 1 93.44 194 LEU B N 1
ATOM 3210 C CA . LEU B 1 194 ? 19.641 -1.96 -7.289 1 93.44 194 LEU B CA 1
ATOM 3211 C C . LEU B 1 194 ? 20.844 -1.92 -6.34 1 93.44 194 LEU B C 1
ATOM 3213 O O . LEU B 1 194 ? 21.078 -0.911 -5.672 1 93.44 194 LEU B O 1
ATOM 3217 N N . PHE B 1 195 ? 21.5 -3.1 -6.289 1 91.19 195 PHE B N 1
ATOM 3218 C CA . PHE B 1 195 ? 22.562 -3.25 -5.301 1 91.19 195 PHE B CA 1
ATOM 3219 C C . PHE B 1 195 ? 23.797 -3.893 -5.922 1 91.19 195 PHE B C 1
ATOM 3221 O O . PHE B 1 195 ? 23.688 -4.645 -6.895 1 91.19 195 PHE B O 1
ATOM 3228 N N . SER B 1 196 ? 24.875 -3.691 -5.301 1 89.44 196 SER B N 1
ATOM 3229 C CA . SER B 1 196 ? 26.141 -4.18 -5.859 1 89.44 196 SER B CA 1
ATOM 3230 C C . SER B 1 196 ? 26.594 -5.453 -5.152 1 89.44 196 SER B C 1
ATOM 3232 O O . SER B 1 196 ? 27.453 -6.18 -5.668 1 89.44 196 SER B O 1
ATOM 3234 N N . ASP B 1 197 ? 25.969 -5.715 -4.008 1 87.69 197 ASP B N 1
ATOM 3235 C CA . ASP B 1 197 ? 26.422 -6.891 -3.268 1 87.69 197 ASP B CA 1
ATOM 3236 C C . ASP B 1 197 ? 25.734 -8.156 -3.775 1 87.69 197 ASP B C 1
ATOM 3238 O O . ASP B 1 197 ? 24.828 -8.086 -4.617 1 87.69 197 ASP B O 1
ATOM 3242 N N . ARG B 1 198 ? 26.266 -9.305 -3.273 1 85.94 198 ARG B N 1
ATOM 3243 C CA . ARG B 1 198 ? 25.672 -10.57 -3.672 1 85.94 198 ARG B CA 1
ATOM 3244 C C . ARG B 1 198 ? 24.828 -11.164 -2.539 1 85.94 198 ARG B C 1
ATOM 3246 O O . ARG B 1 198 ? 25.375 -11.539 -1.495 1 85.94 198 ARG B O 1
ATOM 3253 N N . PRO B 1 199 ? 23.578 -11.25 -2.893 1 88.19 199 PRO B N 1
ATOM 3254 C CA . PRO B 1 199 ? 22.75 -11.812 -1.825 1 88.19 199 PRO B CA 1
ATOM 3255 C C . PRO B 1 199 ? 22.828 -13.336 -1.743 1 88.19 199 PRO B C 1
ATOM 3257 O O . PRO B 1 199 ? 23.203 -13.984 -2.721 1 88.19 199 PRO B O 1
ATOM 3260 N N . SER B 1 200 ? 22.484 -13.84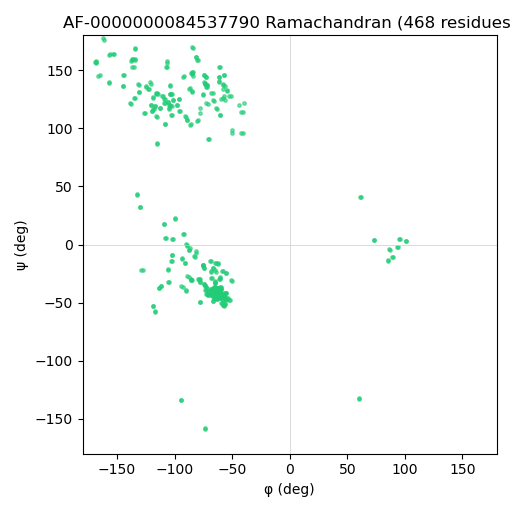4 -0.618 1 87.25 200 SER B N 1
ATOM 3261 C CA . SER B 1 200 ? 22.656 -15.273 -0.392 1 87.25 200 SER B CA 1
ATOM 3262 C C . SER B 1 200 ? 21.438 -16.062 -0.861 1 87.25 200 SER B C 1
ATOM 3264 O O . SER B 1 200 ? 21.562 -17.234 -1.235 1 87.25 200 SER B O 1
ATOM 3266 N N . LEU B 1 201 ? 20.297 -15.445 -0.845 1 94.88 201 LEU B N 1
ATOM 3267 C CA . LEU B 1 201 ? 19.109 -16.172 -1.285 1 94.88 201 LEU B CA 1
ATOM 3268 C C . LEU B 1 201 ? 19.109 -16.344 -2.799 1 94.88 201 LEU B C 1
ATOM 3270 O O . LEU B 1 201 ? 19.484 -15.438 -3.537 1 94.88 201 LEU B O 1
ATOM 3274 N N . LYS B 1 202 ? 18.734 -17.531 -3.168 1 96.19 202 LYS B N 1
ATOM 3275 C CA . LYS B 1 202 ? 18.531 -17.859 -4.578 1 96.19 202 LYS B CA 1
ATOM 3276 C C . LYS B 1 202 ? 17.047 -17.984 -4.918 1 96.19 202 LYS B C 1
ATOM 3278 O O . LYS B 1 202 ? 16.234 -18.25 -4.043 1 96.19 202 LYS B O 1
ATOM 3283 N N . PRO B 1 203 ? 16.719 -17.719 -6.176 1 97.88 203 PRO B N 1
ATOM 3284 C CA . PRO B 1 203 ? 15.312 -17.844 -6.586 1 97.88 203 PRO B CA 1
ATOM 3285 C C . PRO B 1 203 ? 14.703 -19.188 -6.184 1 97.88 203 PRO B C 1
ATOM 3287 O O . PRO B 1 203 ? 13.523 -19.25 -5.824 1 97.88 203 PRO B O 1
ATOM 3290 N N . GLU B 1 204 ? 15.492 -20.219 -6.129 1 97.62 204 GLU B N 1
ATOM 3291 C CA . GLU B 1 204 ? 15.016 -21.562 -5.812 1 97.62 204 GLU B CA 1
ATOM 3292 C C . GLU B 1 204 ? 14.539 -21.656 -4.367 1 97.62 204 GLU B C 1
ATOM 3294 O O . GLU B 1 204 ? 13.641 -22.438 -4.055 1 97.62 204 GLU B O 1
ATOM 3299 N N . HIS B 1 205 ? 15.141 -20.812 -3.473 1 97.44 205 HIS B N 1
ATOM 3300 C CA . HIS B 1 205 ? 14.688 -20.797 -2.086 1 97.44 205 HIS B CA 1
ATOM 3301 C C . HIS B 1 205 ? 13.25 -20.297 -1.981 1 97.44 205 HIS B C 1
ATOM 3303 O O . HIS B 1 205 ? 12.477 -20.797 -1.161 1 97.44 205 HIS B O 1
ATOM 3309 N N . ILE B 1 206 ? 12.922 -19.344 -2.811 1 98.38 206 ILE B N 1
ATOM 3310 C CA . ILE B 1 206 ? 11.562 -18.812 -2.814 1 98.38 206 ILE B CA 1
ATOM 3311 C C . ILE B 1 206 ? 10.609 -19.812 -3.449 1 98.38 206 ILE B C 1
ATOM 3313 O O . ILE B 1 206 ? 9.5 -20.031 -2.955 1 98.38 206 ILE B O 1
ATOM 3317 N N . ALA B 1 207 ? 11.062 -20.484 -4.512 1 98.38 207 ALA B N 1
ATOM 3318 C CA . ALA B 1 207 ? 10.258 -21.5 -5.188 1 98.38 207 ALA B CA 1
ATOM 3319 C C . ALA B 1 207 ? 9.891 -22.641 -4.238 1 98.38 207 ALA B C 1
ATOM 3321 O O . ALA B 1 207 ? 8.773 -23.156 -4.285 1 98.38 207 ALA B O 1
ATOM 3322 N N . GLU B 1 208 ? 10.828 -22.953 -3.383 1 97.56 208 GLU B N 1
ATOM 3323 C CA . GLU B 1 208 ? 10.57 -24.016 -2.41 1 97.56 208 GLU B CA 1
ATOM 3324 C C . GLU B 1 208 ? 9.445 -23.625 -1.454 1 97.56 208 GLU B C 1
ATOM 3326 O O . GLU B 1 208 ? 8.602 -24.453 -1.114 1 97.56 208 GLU B O 1
ATOM 3331 N N . LYS B 1 209 ? 9.492 -22.422 -1.009 1 98.19 209 LYS B N 1
ATOM 3332 C CA . LYS B 1 209 ? 8.438 -21.953 -0.113 1 98.19 209 LYS B CA 1
ATOM 3333 C C . LYS B 1 209 ? 7.09 -21.906 -0.83 1 98.19 209 LYS B C 1
ATOM 3335 O O . LYS B 1 209 ? 6.059 -22.25 -0.25 1 98.19 209 LYS B O 1
ATOM 3340 N N . VAL B 1 210 ? 7.098 -21.5 -2.078 1 98.69 210 VAL B N 1
ATOM 3341 C CA . VAL B 1 210 ? 5.875 -21.484 -2.871 1 98.69 210 VAL B CA 1
ATOM 3342 C C . VAL B 1 210 ? 5.289 -22.891 -2.953 1 98.69 210 VAL B C 1
ATOM 3344 O O . VAL B 1 210 ? 4.086 -23.094 -2.771 1 98.69 210 VAL B O 1
ATOM 3347 N N . LEU B 1 211 ? 6.145 -23.891 -3.176 1 98.25 211 LEU B N 1
ATOM 3348 C CA . LEU B 1 211 ? 5.676 -25.266 -3.279 1 98.25 211 LEU B CA 1
ATOM 3349 C C . LEU B 1 211 ? 5.059 -25.734 -1.964 1 98.25 211 LEU B C 1
ATOM 3351 O O . LEU B 1 211 ? 4.02 -26.406 -1.96 1 98.25 211 LEU B O 1
ATOM 3355 N N . GLU B 1 212 ? 5.754 -25.359 -0.921 1 98.06 212 GLU B N 1
ATOM 3356 C CA . GLU B 1 212 ? 5.215 -25.719 0.39 1 98.06 212 GLU B CA 1
ATOM 3357 C C . GLU B 1 212 ? 3.801 -25.156 0.569 1 98.06 212 GLU B C 1
ATOM 3359 O O . GLU B 1 212 ? 2.895 -25.891 0.982 1 98.06 212 GLU B O 1
ATOM 3364 N N . LEU B 1 213 ? 3.592 -23.953 0.219 1 98.56 213 LEU B N 1
ATOM 3365 C CA . LEU B 1 213 ? 2.309 -23.297 0.411 1 98.56 213 LEU B CA 1
ATOM 3366 C C . LEU B 1 213 ? 1.277 -23.797 -0.592 1 98.56 213 LEU B C 1
ATOM 3368 O O . LEU B 1 213 ? 0.093 -23.922 -0.268 1 98.56 213 LEU B O 1
ATOM 3372 N N . ALA B 1 214 ? 1.707 -24.125 -1.791 1 98.31 214 ALA B N 1
ATOM 3373 C CA . ALA B 1 214 ? 0.816 -24.547 -2.869 1 98.31 214 ALA B CA 1
ATOM 3374 C C . ALA B 1 214 ? 0.318 -25.969 -2.646 1 98.31 214 ALA B C 1
ATOM 3376 O O . ALA B 1 214 ? -0.675 -26.391 -3.246 1 98.31 214 ALA B O 1
ATOM 3377 N N . SER B 1 215 ? 0.98 -26.719 -1.863 1 96.94 215 SER B N 1
ATOM 3378 C CA . SER B 1 215 ? 0.668 -28.125 -1.636 1 96.94 215 SER B CA 1
ATOM 3379 C C . SER B 1 215 ? -0.725 -28.281 -1.038 1 96.94 215 SER B C 1
ATOM 3381 O O . SER B 1 215 ? -1.119 -27.531 -0.148 1 96.94 215 SER B O 1
ATOM 3383 N N . PRO B 1 216 ? -1.456 -29.328 -1.507 1 95.31 216 PRO B N 1
ATOM 3384 C CA . PRO B 1 216 ? -2.752 -29.609 -0.888 1 95.31 216 PRO B CA 1
ATOM 3385 C C . PRO B 1 216 ? -2.631 -29.984 0.589 1 95.31 216 PRO B C 1
ATOM 3387 O O . PRO B 1 216 ? -3.59 -29.828 1.35 1 95.31 216 PRO B O 1
ATOM 3390 N N . ASP B 1 217 ? -1.464 -30.328 1.019 1 94.62 217 ASP B N 1
ATOM 3391 C CA . ASP B 1 217 ? -1.255 -30.797 2.383 1 94.62 217 ASP B CA 1
ATOM 3392 C C . ASP B 1 217 ? -0.659 -29.703 3.26 1 94.62 217 ASP B C 1
ATOM 3394 O O . ASP B 1 217 ? -0.32 -29.938 4.422 1 94.62 217 ASP B O 1
ATOM 3398 N N . SER B 1 218 ? -0.539 -28.531 2.67 1 96.56 218 SER B N 1
ATOM 3399 C CA . SER B 1 218 ? 0.034 -27.453 3.461 1 96.56 218 SER B CA 1
ATOM 3400 C C . SER B 1 218 ? -0.781 -27.203 4.727 1 96.56 218 SER B C 1
ATOM 3402 O O . SER B 1 218 ? -2.012 -27.156 4.676 1 96.56 218 SER B O 1
ATOM 3404 N N . LYS B 1 219 ? -0.068 -26.969 5.871 1 96.38 219 LYS B N 1
ATOM 3405 C CA . LYS B 1 219 ? -0.74 -26.719 7.145 1 96.38 219 LYS B CA 1
ATOM 3406 C C . LYS B 1 219 ? -0.612 -25.266 7.562 1 96.38 219 LYS B C 1
ATOM 3408 O O . LYS B 1 219 ? -1.025 -24.891 8.664 1 96.38 219 LYS B O 1
ATOM 3413 N N . VAL B 1 220 ? -0.042 -24.516 6.66 1 97.81 220 VAL B N 1
ATOM 3414 C CA . VAL B 1 220 ? 0.124 -23.094 6.98 1 97.81 220 VAL B CA 1
ATOM 3415 C C . VAL B 1 220 ? -1.231 -22.391 6.934 1 97.81 220 VAL B C 1
ATOM 3417 O O . VAL B 1 220 ? -2.014 -22.594 6.004 1 97.81 220 VAL B O 1
ATOM 3420 N N . THR B 1 221 ? -1.456 -21.578 7.871 1 98.06 221 THR B N 1
ATOM 3421 C CA . THR B 1 221 ? -2.734 -20.875 7.977 1 98.06 221 THR B CA 1
ATOM 3422 C C . THR B 1 221 ? -2.84 -19.781 6.93 1 98.06 221 THR B C 1
ATOM 3424 O O . THR B 1 221 ? -1.875 -19.047 6.684 1 98.06 221 THR B O 1
ATOM 3427 N N . SER B 1 222 ? -4.047 -19.672 6.348 1 98.38 222 SER B N 1
ATOM 3428 C CA . SER B 1 222 ? -4.301 -18.594 5.391 1 98.38 222 SER B CA 1
ATOM 3429 C C . SER B 1 222 ? -4.047 -17.234 6.016 1 98.38 222 SER B C 1
ATOM 3431 O O . SER B 1 222 ? -4.293 -17.031 7.207 1 98.38 222 SER B O 1
ATOM 3433 N N . GLY B 1 223 ? -3.559 -16.266 5.258 1 98.62 223 GLY B N 1
ATOM 3434 C CA . GLY B 1 223 ? -3.34 -14.906 5.707 1 98.62 223 GLY B CA 1
ATOM 3435 C C . GLY B 1 223 ? -1.933 -14.664 6.219 1 98.62 223 GLY B C 1
ATOM 3436 O O . GLY B 1 223 ? -1.561 -13.523 6.516 1 98.62 223 GLY B O 1
ATOM 3437 N N . LYS B 1 224 ? -1.088 -15.68 6.246 1 98.69 224 LYS B N 1
ATOM 3438 C CA . LYS B 1 224 ? 0.261 -15.539 6.789 1 98.69 224 LYS B CA 1
ATOM 3439 C C . LYS B 1 224 ? 1.146 -14.727 5.852 1 98.69 224 LYS B C 1
ATOM 3441 O O . LYS B 1 224 ? 1.069 -14.875 4.629 1 98.69 224 LYS B O 1
ATOM 3446 N N . ILE B 1 225 ? 1.865 -13.844 6.426 1 98.75 225 ILE B N 1
ATOM 3447 C CA . ILE B 1 225 ? 2.936 -13.086 5.789 1 98.75 225 ILE B CA 1
ATOM 3448 C C . ILE B 1 225 ? 4.289 -13.656 6.195 1 98.75 225 ILE B C 1
ATOM 3450 O O . ILE B 1 225 ? 4.719 -13.5 7.34 1 98.75 225 ILE B O 1
ATOM 3454 N N . ILE B 1 226 ? 4.996 -14.266 5.27 1 98.62 226 ILE B N 1
ATOM 3455 C CA . ILE B 1 226 ? 6.129 -15.109 5.633 1 98.62 226 ILE B CA 1
ATOM 3456 C C . ILE B 1 226 ? 7.426 -14.469 5.148 1 98.62 226 ILE B C 1
ATOM 3458 O O . ILE B 1 226 ? 7.652 -14.344 3.943 1 98.62 226 ILE B O 1
ATOM 3462 N N . GLU B 1 227 ? 8.25 -14.148 6.074 1 98.25 227 GLU B N 1
ATOM 3463 C CA . GLU B 1 227 ? 9.57 -13.602 5.758 1 98.25 227 GLU B CA 1
ATOM 3464 C C . GLU B 1 227 ? 10.578 -14.711 5.492 1 98.25 227 GLU B C 1
ATOM 3466 O O . GLU B 1 227 ? 10.641 -15.695 6.23 1 98.25 227 GLU B O 1
ATOM 3471 N N . ILE B 1 228 ? 11.328 -14.602 4.422 1 96.81 228 ILE B N 1
ATOM 3472 C CA . ILE B 1 228 ? 12.43 -15.508 4.121 1 96.81 228 ILE B CA 1
ATOM 3473 C C . ILE B 1 228 ? 13.75 -14.742 4.125 1 96.81 228 ILE B C 1
ATOM 3475 O O . ILE B 1 228 ? 13.953 -13.844 3.301 1 96.81 228 ILE B O 1
ATOM 3479 N N . GLN B 1 229 ? 14.555 -14.992 5.059 1 89.38 229 GLN B N 1
ATOM 3480 C CA . GLN B 1 229 ? 15.852 -14.336 5.18 1 89.38 229 GLN B CA 1
ATOM 3481 C C . GLN B 1 229 ? 16.984 -15.281 4.809 1 89.38 229 GLN B C 1
ATOM 3483 O O . GLN B 1 229 ? 16.797 -16.5 4.758 1 89.38 229 GLN B O 1
ATOM 3488 N N . ALA B 1 230 ? 18.141 -14.5 4.449 1 72.88 230 ALA B N 1
ATOM 3489 C CA . ALA B 1 230 ? 19.344 -15.281 4.148 1 72.88 230 ALA B CA 1
ATOM 3490 C C . ALA B 1 230 ? 19.719 -16.188 5.316 1 72.88 230 ALA B C 1
ATOM 3492 O O . ALA B 1 230 ? 19.469 -15.844 6.477 1 72.88 230 ALA B O 1
ATOM 3493 N N . LEU B 1 231 ? 20.078 -17.438 4.953 1 59.94 231 LEU B N 1
ATOM 3494 C CA . LEU B 1 231 ? 20.641 -18.375 5.91 1 59.94 231 LEU B CA 1
ATOM 3495 C C . LEU B 1 231 ? 21.922 -17.828 6.52 1 59.94 231 LEU B C 1
ATOM 3497 O O . LEU B 1 231 ? 22.688 -17.125 5.848 1 59.94 231 LEU B O 1
ATOM 3501 N N . PRO B 1 232 ? 21.984 -17.766 7.836 1 49.12 232 PRO B N 1
ATOM 3502 C CA . PRO B 1 232 ? 23.281 -17.375 8.375 1 49.12 232 PRO B CA 1
ATOM 3503 C C . PRO B 1 232 ? 24.438 -18.062 7.645 1 49.12 232 PRO B C 1
ATOM 3505 O O . PRO B 1 232 ? 24.312 -19.203 7.207 1 49.12 232 PRO B O 1
ATOM 3508 N N . VAL B 1 233 ? 25.438 -17.312 6.816 1 44.62 233 VAL B N 1
ATOM 3509 C CA . VAL B 1 233 ? 26.688 -17.922 6.348 1 44.62 233 VAL B CA 1
ATOM 3510 C C . VAL B 1 233 ? 27.281 -18.797 7.445 1 44.62 233 VAL B C 1
ATOM 3512 O O . VAL B 1 233 ? 27.438 -18.359 8.586 1 44.62 233 VAL B O 1
ATOM 3515 N N . PRO B 1 234 ? 27.453 -19.969 7.176 1 37.5 234 PRO B N 1
ATOM 3516 C CA . PRO B 1 234 ? 28.219 -20.75 8.164 1 37.5 234 PRO B CA 1
ATOM 3517 C C . PRO B 1 234 ? 29.531 -20.062 8.555 1 37.5 234 PRO B C 1
ATOM 3519 O O . PRO B 1 234 ? 30.172 -19.438 7.711 1 37.5 234 PRO B O 1
ATOM 3522 N N . GLN B 1 235 ? 29.547 -19.312 9.672 1 29.61 235 GLN B N 1
ATOM 3523 C CA . GLN B 1 235 ? 30.922 -19.031 10.109 1 29.61 235 GLN B CA 1
ATOM 3524 C C . GLN B 1 235 ? 31.797 -20.281 9.992 1 29.61 235 GLN B C 1
ATOM 3526 O O . GLN B 1 235 ? 31.516 -21.312 10.594 1 29.61 235 GLN B O 1
ATOM 3531 N N . LEU B 1 236 ? 32.5 -20.312 8.844 1 26.77 236 LEU B N 1
ATOM 3532 C CA . LEU B 1 236 ? 33.656 -21.188 9.008 1 26.77 236 LEU B CA 1
ATOM 3533 C C . LEU B 1 236 ? 34.531 -20.719 10.18 1 26.77 236 LEU B C 1
ATOM 3535 O O . LEU B 1 236 ? 34.75 -19.516 10.359 1 26.77 236 LEU B O 1
#